Protein AF-0000000069713975 (afdb_homodimer)

Radius of gyration: 23.58 Å; Cα contacts (8 Å, |Δi|>4): 1289; chains: 2; bounding box: 86×67×41 Å

Nearest PDB structures (foldseek):
  5b7q-assembly1_B  TM=9.993E-01  e=6.869E-45  Aeromonas hydrophila subsp. hydrophila ATCC 7966
  3eei-assembly1_B  TM=8.589E-01  e=7.634E-24  Neisseria meningitidis serogroup B
  4qez-assembly2_C-2  TM=8.557E-01  e=4.533E-22  Bacillus anthracis
  3bl6-assembly1_A-2  TM=8.680E-01  e=2.212E-21  unclassified
  6po4-assembly3_E  TM=8.164E-01  e=2.212E-21  Haemophilus influenzae PittII

Sequence (522 aa):
MQNPQQVSASKTLSPILVQGAMDIEVETLIAALGKVTVNTFGSWTFWEGELSGHPVVVSRTEIGLANAAAATTLAIAHYRPKLIINQGTAGGHDPKLYRGDIVIGETSFNMGSYLTKLTPKGQGIHPTQWQNFDMTMYLRENGEVVKHNHFKADPALVEVALSQAHHYTKGNVVKGIIGTGDEWNRELDRINWLHHTFGTAVEEMETSAAALVAEAYKLPFVSIRILSNTDQHDQDCDPQTAVDCQQFVLNIIQQLINTTKMQNPQQVSASKTLSPILVQGAMDIEVETLIAALGKVTVNTFGSWTFWEGELSGHPVVVSRTEIGLANAAAATTLAIAHYRPKLIINQGTAGGHDPKLYRGDIVIGETSFNMGSYLTKLTPKGQGIHPTQWQNFDMTMYLRENGEVVKHNHFKADPALVEVALSQAHHYTKGNVVKGIIGTGDEWNRELDRINWLHHTFGTAVEEMETSAAALVAEAYKLPFVSIRILSNTDQHDQDCDPQTAVDCQQFVLNIIQQLINTTK

Solvent-accessible surface area (backbone atoms only — not comparable to full-atom values): 26105 Å² total; per-residue (Å²): 132,84,75,77,74,73,72,68,71,76,78,74,73,57,17,43,32,39,34,9,39,46,68,70,35,36,49,64,55,57,70,63,42,41,82,72,45,80,48,70,60,60,47,31,42,33,41,37,24,22,52,96,84,39,47,31,32,41,34,40,27,37,43,13,32,29,31,15,9,29,36,47,44,50,44,45,74,74,56,49,46,63,32,40,39,41,37,35,60,22,40,45,37,35,77,88,60,51,59,42,20,31,36,40,27,51,31,26,23,60,65,54,16,30,33,40,64,82,33,60,74,85,69,49,75,63,77,92,66,48,36,77,37,42,63,47,54,39,43,33,57,97,89,35,82,43,87,29,77,57,42,70,33,30,67,67,54,50,50,50,50,57,70,48,38,87,77,50,84,73,44,55,71,41,76,33,31,35,28,11,24,45,54,46,85,35,25,40,39,46,40,45,49,47,20,72,73,71,50,22,36,29,37,33,32,33,59,28,24,34,45,50,53,31,55,43,63,69,39,47,34,37,38,41,32,20,20,22,17,20,76,82,72,75,38,67,78,41,76,64,35,28,49,52,41,40,54,54,47,51,53,36,51,53,52,52,55,62,65,76,100,133,83,75,78,74,74,71,68,71,77,79,74,74,56,17,42,33,39,34,10,39,47,67,68,36,35,49,64,56,58,70,62,42,41,82,71,44,80,49,71,59,60,46,32,42,35,40,37,23,23,52,96,85,39,46,32,32,40,33,40,26,38,42,12,31,31,32,16,10,29,34,46,45,50,44,45,74,75,55,49,46,61,30,41,39,40,37,33,61,23,38,43,36,34,79,89,60,53,61,42,20,30,36,39,27,51,31,24,22,60,65,56,17,29,33,42,62,82,35,60,75,85,70,51,74,62,76,93,66,49,35,75,37,43,64,45,53,40,42,32,57,97,89,36,81,42,86,30,77,57,44,69,32,31,67,69,55,51,51,50,50,57,69,48,38,86,78,49,84,72,44,56,70,42,77,33,31,35,28,12,23,45,54,44,84,34,26,40,39,48,41,44,48,46,20,72,74,71,50,23,35,29,38,33,31,34,58,28,24,35,44,51,53,30,56,42,65,69,39,46,33,36,37,41,34,19,19,23,17,19,76,82,72,75,37,68,76,41,75,64,34,26,48,54,42,38,53,54,50,50,53,38,52,52,52,52,55,60,67,74,100

pLDDT: mean 95.21, std 13.55, range [25.86, 99.0]

InterPro domains:
  IPR000845 Nucleoside phosphorylase domain [PF01048] (15-251)
  IPR035994 Nucleoside phosphorylase superfamily [G3DSA:3.40.50.1580] (13-260)
  IPR035994 Nucleoside phosphorylase superfamily [SSF53167] (16-240)

Foldseek 3Di:
DDDPPPPPPVPQAQAEEEEDADCLLCVLVLVQWDPWDWDDDVHKIKIWGDHPNGTYIYIHQHFFLVSLLVRLLVCCVPRVHQAYEYEFAWEFLDLVFFFLEKEKEQKEAALVAWDDDDDDPPRDDDVLRTHHDQVVLWDDDPRDIDTDRMFGADPVLSVLLVVLQVVRDRGGYYYFYEHAYPDDDLPSVVSNSSCVVPVHGTYGGHQRSSRSNCVNVVHGYIYMYGHQYYNSVPGDGDSVSSVSGSVSVVSSVVSVVVVVD/DDDPPPPPPVPQAQAEEEEDADCLLCVLVLVQFDPWDWDDDVHKIKIWGDHPNGTYIYIHQHFFLVSLLVRLLVCCVPRVHQAYEYEFAWEFLDLVFFFLEKEKEQKEAALVAWDDDDDDPPRDDDVLRTHHDQQVLWDDDPRDIDTDRMFGADPVLSVLLVVLQVVRDRGGYYYFYEHAYPDDDLPSVVSNSSCVVPVHGTYGGHQRSSRSNCVNVVHGYIYMYGHQYYNSVPGDGDSVSSVSGSVSVVSSVVSVVVVVD

Structure (mmCIF, N/CA/C/O backbone):
data_AF-0000000069713975-model_v1
#
loop_
_entity.id
_entity.type
_entity.pdbx_description
1 polymer '5-methylthioadenosine nucleosidase/S-adenosylhomocysteine nucleosidase'
#
loop_
_atom_site.group_PDB
_atom_site.id
_atom_site.type_symbol
_atom_site.label_atom_id
_atom_site.label_alt_id
_atom_site.label_comp_id
_atom_site.label_asym_id
_atom_site.label_entity_id
_atom_site.label_seq_id
_atom_site.pdbx_PDB_ins_code
_atom_site.Cartn_x
_atom_site.Cartn_y
_atom_site.Cartn_z
_atom_site.occupancy
_atom_site.B_iso_or_equiv
_atom_site.auth_seq_id
_atom_site.auth_comp_id
_atom_site.auth_asym_id
_atom_site.auth_atom_id
_atom_site.pdbx_PDB_model_num
ATOM 1 N N . MET A 1 1 ? -57.125 4.258 -0.579 1 26 1 MET A N 1
ATOM 2 C CA . MET A 1 1 ? -55.875 3.988 -1.292 1 26 1 MET A CA 1
ATOM 3 C C . MET A 1 1 ? -54.719 4.723 -0.646 1 26 1 MET A C 1
ATOM 5 O O . MET A 1 1 ? -54.656 5.953 -0.665 1 26 1 MET A O 1
ATOM 9 N N . GLN A 1 2 ? -54.25 4.277 0.492 1 29.83 2 GLN A N 1
ATOM 10 C CA . GLN A 1 2 ? -53.406 5.055 1.397 1 29.83 2 GLN A CA 1
ATOM 11 C C . GLN A 1 2 ? -52.062 5.375 0.756 1 29.83 2 GLN A C 1
ATOM 13 O O . GLN A 1 2 ? -51.531 4.586 -0.038 1 29.83 2 GLN A O 1
ATOM 18 N N . ASN A 1 3 ? -51.656 6.727 0.613 1 34.84 3 ASN A N 1
ATOM 19 C CA . ASN A 1 3 ? -50.469 7.398 0.057 1 34.84 3 ASN A CA 1
ATOM 20 C C . ASN A 1 3 ? -49.188 6.805 0.599 1 34.84 3 ASN A C 1
ATOM 22 O O . ASN A 1 3 ? -48.969 6.742 1.813 1 34.84 3 ASN A O 1
ATOM 26 N N . PRO A 1 4 ? -48.562 5.832 -0.2 1 33.06 4 PRO A N 1
ATOM 27 C CA . PRO A 1 4 ? -47.281 5.312 0.294 1 33.06 4 PRO A CA 1
ATOM 28 C C . PRO A 1 4 ? -46.375 6.406 0.854 1 33.06 4 PRO A C 1
ATOM 30 O O . PRO A 1 4 ? -46.312 7.504 0.295 1 33.06 4 PRO A O 1
ATOM 33 N N . GLN A 1 5 ? -46.406 6.57 2.146 1 32 5 GLN A N 1
ATOM 34 C CA . GLN A 1 5 ? -45.531 7.527 2.838 1 32 5 GLN A CA 1
ATOM 35 C C . GLN A 1 5 ? -44.156 7.551 2.229 1 32 5 GLN A C 1
ATOM 37 O O . GLN A 1 5 ? -43.531 6.5 2.025 1 32 5 GLN A O 1
ATOM 42 N N . GLN A 1 6 ? -43.844 8.547 1.396 1 33.28 6 GLN A N 1
ATOM 43 C CA . GLN A 1 6 ? -42.531 8.93 0.889 1 33.28 6 GLN A CA 1
ATOM 44 C C . GLN A 1 6 ? -41.469 8.727 1.949 1 33.28 6 GLN A C 1
ATOM 46 O O . GLN A 1 6 ? -41.5 9.352 3.014 1 33.28 6 GLN A O 1
ATOM 51 N N . VAL A 1 7 ? -41.031 7.551 2.188 1 30.98 7 VAL A N 1
ATOM 52 C CA . VAL A 1 7 ? -39.781 7.441 2.953 1 30.98 7 VAL A CA 1
ATOM 53 C C . VAL A 1 7 ? -38.844 8.578 2.564 1 30.98 7 VAL A C 1
ATOM 55 O O . VAL A 1 7 ? -38.438 8.688 1.404 1 30.98 7 VAL A O 1
ATOM 58 N N . SER A 1 8 ? -39.125 9.734 3.039 1 29.95 8 SER A N 1
ATOM 59 C CA . SER A 1 8 ? -38.156 10.805 2.844 1 29.95 8 SER A CA 1
ATOM 60 C C . SER A 1 8 ? -36.719 10.273 2.871 1 29.95 8 SER A C 1
ATOM 62 O O . SER A 1 8 ? -36.312 9.656 3.854 1 29.95 8 SER A O 1
ATOM 64 N N . ALA A 1 9 ? -36.25 9.672 1.872 1 37.97 9 ALA A N 1
ATOM 65 C CA . ALA A 1 9 ? -34.812 9.492 1.772 1 37.97 9 ALA A CA 1
ATOM 66 C C . ALA A 1 9 ? -34.062 10.586 2.543 1 37.97 9 ALA A C 1
ATOM 68 O O . ALA A 1 9 ? -34.062 11.75 2.146 1 37.97 9 ALA A O 1
ATOM 69 N N . SER A 1 10 ? -34.125 10.719 3.859 1 37.09 10 SER A N 1
ATOM 70 C CA . SER A 1 10 ? -33.312 11.695 4.582 1 37.09 10 SER A CA 1
ATOM 71 C C . SER A 1 10 ? -31.969 11.945 3.867 1 37.09 10 SER A C 1
ATOM 73 O O . SER A 1 10 ? -31.172 11.023 3.68 1 37.09 10 SER A O 1
ATOM 75 N N . LYS A 1 11 ? -31.781 12.656 2.844 1 47.5 11 LYS A N 1
ATOM 76 C CA . LYS A 1 11 ? -30.688 13.133 2.012 1 47.5 11 LYS A CA 1
ATOM 77 C C . LYS A 1 11 ? -29.438 13.43 2.855 1 47.5 11 LYS A C 1
ATOM 79 O O . LYS A 1 11 ? -29.25 14.562 3.303 1 47.5 11 LYS A O 1
ATOM 84 N N . THR A 1 12 ? -28.906 12.516 3.734 1 64.81 12 THR A N 1
ATOM 85 C CA . THR A 1 12 ? -27.766 12.734 4.621 1 64.81 12 THR A CA 1
ATOM 86 C C . THR A 1 12 ? -26.562 13.266 3.846 1 64.81 12 THR A C 1
ATOM 88 O O . THR A 1 12 ? -26.25 12.758 2.766 1 64.81 12 THR A O 1
ATOM 91 N N . LEU A 1 13 ? -26.141 14.57 4.105 1 85.38 13 LEU A N 1
ATOM 92 C CA . LEU A 1 13 ? -24.984 15.266 3.533 1 85.38 13 LEU A CA 1
ATOM 93 C C . LEU A 1 13 ? -23.75 14.391 3.594 1 85.38 13 LEU A C 1
ATOM 95 O O . LEU A 1 13 ? -23.453 13.781 4.625 1 85.38 13 LEU A O 1
ATOM 99 N N . SER A 1 14 ? -23.109 14.172 2.422 1 95.81 14 SER A N 1
ATOM 100 C CA . SER A 1 14 ? -21.859 13.43 2.385 1 95.81 14 SER A CA 1
ATOM 101 C C . SER A 1 14 ? -20.797 14.078 3.279 1 95.81 14 SER A C 1
ATOM 103 O O . SER A 1 14 ? -20.641 15.297 3.273 1 95.81 14 SER A O 1
ATOM 105 N N . PRO A 1 15 ? -20.141 13.344 4.062 1 98.56 15 PRO A N 1
ATOM 106 C CA . PRO A 1 15 ? -19.203 13.898 5.043 1 98.56 15 PRO A CA 1
ATOM 107 C C . PRO A 1 15 ? -17.875 14.312 4.414 1 98.56 15 PRO A C 1
ATOM 109 O O . PRO A 1 15 ? -17.562 13.906 3.291 1 98.56 15 PRO A O 1
ATOM 112 N N . ILE A 1 16 ? -17.172 15.18 5.121 1 98.81 16 ILE A N 1
ATOM 113 C CA . ILE A 1 16 ? -15.734 15.375 4.914 1 98.81 16 ILE A CA 1
ATOM 114 C C . ILE A 1 16 ? -14.961 14.25 5.609 1 98.81 16 ILE A C 1
ATOM 116 O O . ILE A 1 16 ? -15.203 13.961 6.781 1 98.81 16 ILE A O 1
ATOM 120 N N . LEU A 1 17 ? -14.148 13.578 4.875 1 98.94 17 LEU A N 1
ATOM 121 C CA . LEU A 1 17 ? -13.258 12.586 5.473 1 98.94 17 LEU A CA 1
ATOM 122 C C . LEU A 1 17 ? -11.906 13.211 5.809 1 98.94 17 LEU A C 1
ATOM 124 O O . LEU A 1 17 ? -11.25 13.797 4.941 1 98.94 17 LEU A O 1
ATOM 128 N N . VAL A 1 18 ? -11.5 13.133 7.059 1 99 18 VAL A N 1
ATOM 129 C CA . VAL A 1 18 ? -10.188 13.594 7.48 1 99 18 VAL A CA 1
ATOM 130 C C . VAL A 1 18 ? -9.391 12.43 8.062 1 99 18 VAL A C 1
ATOM 132 O O . VAL A 1 18 ? -9.875 11.727 8.953 1 99 18 VAL A O 1
ATOM 135 N N . GLN A 1 19 ? -8.18 12.25 7.551 1 98.94 19 GLN A N 1
ATOM 136 C CA . GLN A 1 19 ? -7.41 11.062 7.898 1 98.94 19 GLN A CA 1
ATOM 137 C C . GLN A 1 19 ? -6.121 11.438 8.625 1 98.94 19 GLN A C 1
ATOM 139 O O . GLN A 1 19 ? -5.512 12.469 8.336 1 98.94 19 GLN A O 1
ATOM 144 N N . GLY A 1 20 ? -5.656 10.633 9.523 1 98.94 20 GLY A N 1
ATOM 145 C CA . GLY A 1 20 ? -4.348 10.578 10.156 1 98.94 20 GLY A CA 1
ATOM 146 C C . GLY A 1 20 ? -3.881 9.164 10.438 1 98.94 20 GLY A C 1
ATOM 147 O O . GLY A 1 20 ? -4.695 8.281 10.703 1 98.94 20 GLY A O 1
ATOM 148 N N . ALA A 1 21 ? -2.596 8.953 10.5 1 98.88 21 ALA A N 1
ATOM 149 C CA . ALA A 1 21 ? -2.068 7.594 10.578 1 98.88 21 ALA A CA 1
ATOM 150 C C . ALA A 1 21 ? -2.074 7.082 12.016 1 98.88 21 ALA A C 1
ATOM 152 O O . ALA A 1 21 ? -2.438 5.934 12.273 1 98.88 21 ALA A O 1
ATOM 153 N N . MET A 1 22 ? -1.684 7.938 12.938 1 98.5 22 MET A N 1
ATOM 154 C CA . MET A 1 22 ? -1.436 7.527 14.32 1 98.5 22 MET A CA 1
ATOM 155 C C . MET A 1 22 ? -2.426 8.188 15.273 1 98.5 22 MET A C 1
ATOM 157 O O . MET A 1 22 ? -3.076 9.172 14.914 1 98.5 22 MET A O 1
ATOM 161 N N . ASP A 1 23 ? -2.471 7.707 16.516 1 98.56 23 ASP A N 1
ATOM 162 C CA . ASP A 1 23 ? -3.357 8.281 17.516 1 98.56 23 ASP A CA 1
ATOM 163 C C . ASP A 1 23 ? -3.113 9.781 17.672 1 98.56 23 ASP A C 1
ATOM 165 O O . ASP A 1 23 ? -4.059 10.578 17.656 1 98.56 23 ASP A O 1
ATOM 169 N N . ILE A 1 24 ? -1.94 10.156 17.75 1 98.75 24 ILE A N 1
ATOM 170 C CA . ILE A 1 24 ? -1.573 11.547 18 1 98.75 24 ILE A CA 1
ATOM 171 C C . ILE A 1 24 ? -1.969 12.406 16.797 1 98.75 24 ILE A C 1
ATOM 173 O O . ILE A 1 24 ? -2.062 13.633 16.922 1 98.75 24 ILE A O 1
ATOM 177 N N . GLU A 1 25 ? -2.238 11.797 15.648 1 98.88 25 GLU A N 1
ATOM 178 C CA . GLU A 1 25 ? -2.602 12.516 14.438 1 98.88 25 GLU A CA 1
ATOM 179 C C . GLU A 1 25 ? -4.117 12.586 14.266 1 98.88 25 GLU A C 1
ATOM 181 O O . GLU A 1 25 ? -4.613 13.148 13.289 1 98.88 25 GLU A O 1
ATOM 186 N N . VAL A 1 26 ? -4.898 12.016 15.219 1 98.88 26 VAL A N 1
ATOM 187 C CA . VAL A 1 26 ? -6.34 12.078 15.023 1 98.88 26 VAL A CA 1
ATOM 188 C C . VAL A 1 26 ? -7.02 12.539 16.312 1 98.88 26 VAL A C 1
ATOM 190 O O . VAL A 1 26 ? -8.18 12.953 16.297 1 98.88 26 VAL A O 1
ATOM 193 N N . GLU A 1 27 ? -6.352 12.523 17.406 1 98.81 27 GLU A N 1
ATOM 194 C CA . GLU A 1 27 ? -6.969 12.742 18.703 1 98.81 27 GLU A CA 1
ATOM 195 C C . GLU A 1 27 ? -7.602 14.133 18.797 1 98.81 27 GLU A C 1
ATOM 197 O O . GLU A 1 27 ? -8.703 14.289 19.328 1 98.81 27 GLU A O 1
ATOM 202 N N . THR A 1 28 ? -6.898 15.164 18.359 1 98.94 28 THR A N 1
ATOM 203 C CA . THR A 1 28 ? -7.41 16.531 18.391 1 98.94 28 THR A CA 1
ATOM 204 C C . THR A 1 28 ? -8.648 16.656 17.5 1 98.94 28 THR A C 1
ATOM 206 O O . THR A 1 28 ? -9.617 17.328 17.891 1 98.94 28 THR A O 1
ATOM 209 N N . LEU A 1 29 ? -8.625 16.047 16.312 1 98.94 29 LEU A N 1
ATOM 210 C CA . LEU A 1 29 ? -9.766 16.047 15.398 1 98.94 29 LEU A CA 1
ATOM 211 C C . LEU A 1 29 ? -10.969 15.359 16.031 1 98.94 29 LEU A C 1
ATOM 213 O O . LEU A 1 29 ? -12.086 15.875 15.977 1 98.94 29 LEU A O 1
ATOM 217 N N . ILE A 1 30 ? -10.734 14.188 16.656 1 98.94 30 ILE A N 1
ATOM 218 C CA . ILE A 1 30 ? -11.789 13.406 17.281 1 98.94 30 ILE A CA 1
ATOM 219 C C . ILE A 1 30 ? -12.422 14.211 18.406 1 98.94 30 ILE A C 1
ATOM 221 O O . ILE A 1 30 ? -13.648 14.258 18.531 1 98.94 30 ILE A O 1
ATOM 225 N N . ALA A 1 31 ? -11.609 14.883 19.188 1 98.88 31 ALA A N 1
ATOM 226 C CA . ALA A 1 31 ? -12.078 15.656 20.344 1 98.88 31 ALA A CA 1
ATOM 227 C C . ALA A 1 31 ? -12.977 16.812 19.906 1 98.88 31 ALA A C 1
ATOM 229 O O . ALA A 1 31 ? -13.82 17.281 20.672 1 98.88 31 ALA A O 1
ATOM 230 N N . ALA A 1 32 ? -12.844 17.266 18.688 1 98.81 32 ALA A N 1
ATOM 231 C CA . ALA A 1 32 ? -13.594 18.422 18.172 1 98.81 32 ALA A CA 1
ATOM 232 C C . ALA A 1 32 ? -14.969 18 17.656 1 98.81 32 ALA A C 1
ATOM 234 O O . ALA A 1 32 ? -15.828 18.844 17.422 1 98.81 32 ALA A O 1
ATOM 235 N N . LEU A 1 33 ? -15.148 16.703 17.469 1 98.69 33 LEU A N 1
ATOM 236 C CA . LEU A 1 33 ? -16.391 16.203 16.891 1 98.69 33 LEU A CA 1
ATOM 237 C C . LEU A 1 33 ? -17.516 16.203 17.922 1 98.69 33 LEU A C 1
ATOM 239 O O . LEU A 1 33 ? -17.281 15.945 19.109 1 98.69 33 LEU A O 1
ATOM 243 N N . GLY A 1 34 ? -18.719 16.5 17.453 1 98.5 34 GLY A N 1
ATOM 244 C CA . GLY A 1 34 ? -19.938 16.25 18.203 1 98.5 34 GLY A CA 1
ATOM 245 C C . GLY A 1 34 ? -20.672 15 17.75 1 98.5 34 GLY A C 1
ATOM 246 O O . GLY A 1 34 ? -20.438 14.516 16.625 1 98.5 34 GLY A O 1
ATOM 247 N N . LYS A 1 35 ? -21.5 14.367 18.641 1 97.94 35 LYS A N 1
ATOM 248 C CA . LYS A 1 35 ? -22.359 13.242 18.328 1 97.94 35 LYS A CA 1
ATOM 249 C C . LYS A 1 35 ? -21.562 12.102 17.688 1 97.94 35 LYS A C 1
ATOM 251 O O . LYS A 1 35 ? -21.938 11.602 16.625 1 97.94 35 LYS A O 1
ATOM 256 N N . VAL A 1 36 ? -20.609 11.664 18.328 1 98.56 36 VAL A N 1
ATOM 257 C CA . VAL A 1 36 ? -19.609 10.758 17.75 1 98.56 36 VAL A CA 1
ATOM 258 C C . VAL A 1 36 ? -20.125 9.32 17.812 1 98.56 36 VAL A C 1
ATOM 260 O O . VAL A 1 36 ? -20.625 8.883 18.859 1 98.56 36 VAL A O 1
ATOM 263 N N . THR A 1 37 ? -20.031 8.609 16.719 1 98.5 37 THR A N 1
ATOM 264 C CA . THR A 1 37 ? -20.156 7.16 16.625 1 98.5 37 THR A CA 1
ATOM 265 C C . THR A 1 37 ? -18.859 6.535 16.125 1 98.5 37 THR A C 1
ATOM 267 O O . THR A 1 37 ? -18.266 7.02 15.172 1 98.5 37 THR A O 1
ATOM 270 N N . VAL A 1 38 ? -18.469 5.484 16.812 1 98.62 38 VAL A N 1
ATOM 271 C CA . VAL A 1 38 ? -17.203 4.848 16.484 1 98.62 38 VAL A CA 1
ATOM 272 C C . VAL A 1 38 ? -17.453 3.504 15.805 1 98.62 38 VAL A C 1
ATOM 274 O O . VAL A 1 38 ? -18.25 2.697 16.297 1 98.62 38 VAL A O 1
ATOM 277 N N . ASN A 1 39 ? -16.828 3.287 14.664 1 98.25 39 ASN A N 1
ATOM 278 C CA . ASN A 1 39 ? -16.891 2.016 13.945 1 98.25 39 ASN A CA 1
ATOM 279 C C . ASN A 1 39 ? -15.484 1.51 13.602 1 98.25 39 ASN A C 1
ATOM 281 O O . ASN A 1 39 ? -14.609 2.295 13.234 1 98.25 39 ASN A O 1
ATOM 285 N N . THR A 1 40 ? -15.32 0.224 13.797 1 98.56 40 THR A N 1
ATOM 286 C CA . THR A 1 40 ? -14.07 -0.419 13.422 1 98.56 40 THR A CA 1
ATOM 287 C C . THR A 1 40 ? -14.312 -1.53 12.406 1 98.56 40 THR A C 1
ATOM 289 O O . TH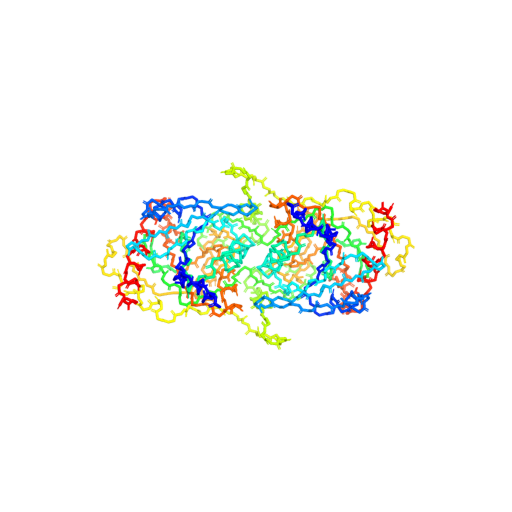R A 1 40 ? -15.219 -2.35 12.578 1 98.56 40 THR A O 1
ATOM 292 N N . PHE A 1 41 ? -13.625 -1.558 11.336 1 98.31 41 PHE A N 1
ATOM 293 C CA . PHE A 1 41 ? -13.586 -2.609 10.32 1 98.31 41 PHE A CA 1
ATOM 294 C C . PHE A 1 41 ? -12.188 -3.205 10.219 1 98.31 41 PHE A C 1
ATOM 296 O O . PHE A 1 41 ? -11.258 -2.551 9.742 1 98.31 41 PHE A O 1
ATOM 303 N N . GLY A 1 42 ? -12.055 -4.441 10.656 1 98 42 GLY A N 1
ATOM 304 C CA . GLY A 1 42 ? -10.719 -4.996 10.742 1 98 42 GLY A CA 1
ATOM 305 C C . GLY A 1 42 ? -9.82 -4.25 11.711 1 98 42 GLY A C 1
ATOM 306 O O . GLY A 1 42 ? -10.133 -4.16 12.906 1 98 42 GLY A O 1
ATOM 307 N N . SER A 1 43 ? -8.844 -3.627 11.18 1 98.62 43 SER A N 1
ATOM 308 C CA . SER A 1 43 ? -7.855 -2.926 11.992 1 98.62 43 SER A CA 1
ATOM 309 C C . SER A 1 43 ? -8.078 -1.417 11.953 1 98.62 43 SER A C 1
ATOM 311 O O . SER A 1 43 ? -7.371 -0.664 12.625 1 98.62 43 SER A O 1
ATOM 313 N N . TRP A 1 44 ? -9.023 -0.929 11.258 1 98.88 44 TRP A N 1
ATOM 314 C CA . TRP A 1 44 ? -9.148 0.495 10.969 1 98.88 44 TRP A CA 1
ATOM 315 C C . TRP A 1 44 ? -10.398 1.074 11.633 1 98.88 44 TRP A C 1
ATOM 317 O O . TRP A 1 44 ? -11.5 0.563 11.438 1 98.88 44 TRP A O 1
ATOM 327 N N . THR A 1 45 ? -10.195 2.109 12.359 1 98.88 45 THR A N 1
ATOM 328 C CA . THR A 1 45 ? -11.266 2.723 13.133 1 98.88 45 THR A CA 1
ATOM 329 C C . THR A 1 45 ? -11.633 4.09 12.562 1 98.88 45 THR A C 1
ATOM 331 O O . THR A 1 45 ? -10.766 4.832 12.109 1 98.88 45 THR A O 1
ATOM 334 N N . PHE A 1 46 ? -12.906 4.371 12.633 1 98.88 46 PHE A N 1
ATOM 335 C CA . PHE A 1 46 ? -13.5 5.602 12.133 1 98.88 46 PHE A CA 1
ATOM 336 C C . PHE A 1 46 ? -14.383 6.25 13.195 1 98.88 46 PHE A C 1
ATOM 338 O O . PHE A 1 46 ? -15.133 5.562 13.883 1 98.88 46 PHE A O 1
ATOM 345 N N . TRP A 1 47 ? -14.266 7.512 13.375 1 98.94 47 TRP A N 1
ATOM 346 C CA . TRP A 1 47 ? -15.133 8.32 14.219 1 98.94 47 TRP A CA 1
ATOM 347 C C . TRP A 1 47 ? -16.031 9.219 13.383 1 98.94 47 TRP A C 1
ATOM 349 O O . TRP A 1 47 ? -15.57 10.188 12.773 1 98.94 47 TRP A O 1
ATOM 359 N N . GLU A 1 48 ? -17.25 8.844 13.305 1 98.69 48 GLU A N 1
ATOM 360 C CA . GLU A 1 48 ? -18.266 9.617 12.586 1 98.69 48 GLU A CA 1
ATOM 361 C C . GLU A 1 48 ? -18.953 10.625 13.5 1 98.69 48 GLU A C 1
ATOM 363 O O . GLU A 1 48 ? -19.469 10.258 14.562 1 98.69 48 GLU A O 1
ATOM 368 N N . GLY A 1 49 ? -18.906 11.891 13.086 1 98.5 49 GLY A N 1
ATOM 369 C CA . GLY A 1 49 ? -19.516 12.945 13.875 1 98.5 49 GLY A CA 1
ATOM 370 C C . GLY A 1 49 ? -19.812 14.195 13.062 1 98.5 49 GLY A C 1
ATOM 371 O O . GLY A 1 49 ? -20.156 14.117 11.883 1 98.5 49 GLY A O 1
ATOM 372 N N . GLU A 1 50 ? -19.875 15.297 13.82 1 98.12 50 GLU A N 1
ATOM 373 C CA . GLU A 1 50 ? -20.156 16.562 13.156 1 98.12 50 GLU A CA 1
ATOM 374 C C . GLU A 1 50 ? -19.281 17.688 13.688 1 98.12 50 GLU A C 1
ATOM 376 O O . GLU A 1 50 ? -18.875 17.672 14.852 1 98.12 50 GLU A O 1
ATOM 381 N N . LEU A 1 51 ? -18.953 18.562 12.844 1 98 51 LEU A N 1
ATOM 382 C CA . LEU A 1 51 ? -18.375 19.859 13.156 1 98 51 LEU A CA 1
ATOM 383 C C . LEU A 1 51 ? -19.281 20.984 12.68 1 98 51 LEU A C 1
ATOM 385 O O . LEU A 1 51 ? -19.562 21.094 11.484 1 98 51 LEU A O 1
ATOM 389 N N . SER A 1 52 ? -19.812 21.797 13.602 1 95.94 52 SER A N 1
ATOM 390 C CA . SER A 1 52 ? -20.719 22.891 13.258 1 95.94 52 SER A CA 1
ATOM 391 C C . SER A 1 52 ? -21.906 22.391 12.453 1 95.94 52 SER A C 1
ATOM 393 O O . SER A 1 52 ? -22.281 22.984 11.438 1 95.94 52 SER A O 1
ATOM 395 N N . GLY A 1 53 ? -22.359 21.219 12.789 1 95.25 53 GLY A N 1
ATOM 396 C CA . GLY A 1 53 ? -23.562 20.656 12.188 1 95.25 53 GLY A CA 1
ATOM 397 C C . GLY A 1 53 ? -23.281 19.938 10.883 1 95.25 53 GLY A C 1
ATOM 398 O O . GLY A 1 53 ? -24.188 19.359 10.281 1 95.25 53 GLY A O 1
ATOM 399 N N . HIS A 1 54 ? -22.125 19.969 10.414 1 97.38 54 HIS A N 1
ATOM 400 C CA . HIS A 1 54 ? -21.75 19.297 9.164 1 97.38 54 HIS A CA 1
ATOM 401 C C . HIS A 1 54 ? -21.109 17.938 9.438 1 97.38 54 HIS A C 1
ATOM 403 O O . HIS A 1 54 ? -20.266 17.812 10.328 1 97.38 54 HIS A O 1
ATOM 409 N N . PRO A 1 55 ? -21.516 16.906 8.711 1 98.25 55 PRO A N 1
ATOM 410 C CA . PRO A 1 55 ? -20.969 15.562 8.945 1 98.25 55 PRO A CA 1
ATOM 411 C C . PRO A 1 55 ? -19.469 15.477 8.609 1 98.25 55 PRO A C 1
ATOM 413 O O . PRO A 1 55 ? -19.047 15.953 7.555 1 98.25 55 PRO A O 1
ATOM 416 N N . VAL A 1 56 ? -18.703 14.938 9.508 1 98.81 56 VAL A N 1
ATOM 417 C CA . VAL A 1 56 ? -17.266 14.695 9.359 1 98.81 56 VAL A CA 1
ATOM 418 C C . VAL A 1 56 ? -16.922 13.297 9.859 1 98.81 56 VAL A C 1
ATOM 420 O O . VAL A 1 56 ? -17.469 12.836 10.859 1 98.81 56 VAL A O 1
ATOM 423 N N . VAL A 1 57 ? -16.062 12.578 9.133 1 98.94 57 VAL A N 1
ATOM 424 C CA . VAL A 1 57 ? -15.531 11.297 9.57 1 98.94 57 VAL A CA 1
ATOM 425 C C . VAL A 1 57 ? -14.016 11.406 9.75 1 98.94 57 VAL A C 1
ATOM 427 O O . VAL A 1 57 ? -13.305 11.836 8.836 1 98.94 57 VAL A O 1
ATOM 430 N N . VAL A 1 58 ? -13.555 11.125 10.938 1 99 58 VAL A N 1
ATOM 431 C CA . VAL A 1 58 ? -12.125 11 11.195 1 99 58 VAL A CA 1
ATOM 432 C C . VAL A 1 58 ? -11.695 9.539 11.039 1 99 58 VAL A C 1
ATOM 434 O O . VAL A 1 58 ? -12.344 8.633 11.57 1 99 58 VAL A O 1
ATOM 437 N N . SER A 1 59 ? -10.68 9.328 10.297 1 98.94 59 SER A N 1
ATOM 438 C CA . SER A 1 59 ? -10.148 7.996 10.023 1 98.94 59 SER A CA 1
ATOM 439 C C . SER A 1 59 ? -8.719 7.855 10.531 1 98.94 59 SER A C 1
ATOM 441 O O . SER A 1 59 ? -7.844 8.641 10.164 1 98.94 59 SER A O 1
ATOM 443 N N . ARG A 1 60 ? -8.453 6.922 11.352 1 98.94 60 ARG A N 1
ATOM 444 C CA . ARG A 1 60 ? -7.086 6.523 11.648 1 98.94 60 ARG A CA 1
ATOM 445 C C . ARG A 1 60 ? -6.605 5.441 10.688 1 98.94 60 ARG A C 1
ATOM 447 O O . ARG A 1 60 ? -7.039 4.289 10.773 1 98.94 60 ARG A O 1
ATOM 454 N N . THR A 1 61 ? -5.703 5.758 9.844 1 98.88 61 THR A N 1
ATOM 455 C CA . THR A 1 61 ? -5.363 4.898 8.711 1 98.88 61 THR A CA 1
ATOM 456 C C . THR A 1 61 ? -4.34 3.846 9.125 1 98.88 61 THR A C 1
ATOM 458 O O . THR A 1 61 ? -4.129 2.863 8.406 1 98.88 61 THR A O 1
ATOM 461 N N . GLU A 1 62 ? -3.678 4.062 10.289 1 98.75 62 GLU A N 1
ATOM 462 C CA . GLU A 1 62 ? -2.467 3.314 10.617 1 98.75 62 GLU A CA 1
ATOM 463 C C . GLU A 1 62 ? -1.341 3.639 9.633 1 98.75 62 GLU A C 1
ATOM 465 O O . GLU A 1 62 ? -1.531 4.414 8.695 1 98.75 62 GLU A O 1
ATOM 470 N N . ILE A 1 63 ? -0.178 3.096 9.859 1 98.88 63 ILE A N 1
ATOM 471 C CA . ILE A 1 63 ? 1.036 3.568 9.203 1 98.88 63 ILE A CA 1
ATOM 472 C C . ILE A 1 63 ? 1.288 2.754 7.938 1 98.88 63 ILE A C 1
ATOM 474 O O . ILE A 1 63 ? 1.177 1.526 7.949 1 98.88 63 ILE A O 1
ATOM 478 N N . GLY A 1 64 ? 1.582 3.432 6.809 1 98.88 64 GLY A N 1
ATOM 479 C CA . GLY A 1 64 ? 2.082 2.748 5.625 1 98.88 64 GLY A CA 1
ATOM 480 C C . GLY A 1 64 ? 1.107 2.779 4.461 1 98.88 64 GLY A C 1
ATOM 481 O O . GLY A 1 64 ? -0.09 3.002 4.656 1 98.88 64 GLY A O 1
ATOM 482 N N . LEU A 1 65 ? 1.621 2.477 3.275 1 98.94 65 LEU A N 1
ATOM 483 C CA . LEU A 1 65 ? 0.87 2.518 2.025 1 98.94 65 LEU A CA 1
ATOM 484 C C . LEU A 1 65 ? -0.318 1.562 2.072 1 98.94 65 LEU A C 1
ATOM 486 O O . LEU A 1 65 ? -1.443 1.947 1.745 1 98.94 65 LEU A O 1
ATOM 490 N N . ALA A 1 66 ? -0.08 0.32 2.492 1 98.94 66 ALA A N 1
ATOM 491 C CA . ALA A 1 66 ? -1.136 -0.689 2.486 1 98.94 66 ALA A CA 1
ATOM 492 C C . ALA A 1 66 ? -2.254 -0.317 3.455 1 98.94 66 ALA A C 1
ATOM 494 O O . ALA A 1 66 ? -3.436 -0.395 3.107 1 98.94 66 ALA A O 1
ATOM 495 N N . ASN A 1 67 ? -1.895 0.142 4.613 1 98.94 67 ASN A N 1
ATOM 496 C CA . ASN A 1 67 ? -2.871 0.562 5.613 1 98.94 67 ASN A CA 1
ATOM 497 C C . ASN A 1 67 ? -3.676 1.768 5.141 1 98.94 67 ASN A C 1
ATOM 499 O O . ASN A 1 67 ? -4.902 1.794 5.273 1 98.94 67 ASN A O 1
ATOM 503 N N . ALA A 1 68 ? -2.986 2.715 4.625 1 99 68 ALA A N 1
ATOM 504 C CA . ALA A 1 68 ? -3.654 3.928 4.156 1 99 68 ALA A CA 1
ATOM 505 C C . ALA A 1 68 ? -4.645 3.609 3.041 1 99 68 ALA A C 1
ATOM 507 O O . ALA A 1 68 ? -5.75 4.152 3.012 1 99 68 ALA A O 1
ATOM 508 N N . ALA A 1 69 ? -4.223 2.727 2.111 1 99 69 ALA A N 1
ATOM 509 C CA . ALA A 1 69 ? -5.109 2.33 1.021 1 99 69 ALA A CA 1
ATOM 510 C C . ALA A 1 69 ? -6.344 1.604 1.552 1 99 69 ALA A C 1
ATOM 512 O O . ALA A 1 69 ? -7.465 1.889 1.133 1 99 69 ALA A O 1
ATOM 513 N N . ALA A 1 70 ? -6.148 0.699 2.5 1 98.94 70 ALA A N 1
ATOM 514 C CA . ALA A 1 70 ? -7.254 -0.06 3.072 1 98.94 70 ALA A CA 1
ATOM 515 C C . ALA A 1 70 ? -8.234 0.86 3.793 1 98.94 70 ALA A C 1
ATOM 517 O O . ALA A 1 70 ? -9.445 0.809 3.545 1 98.94 70 ALA A O 1
ATOM 518 N N . ALA A 1 71 ? -7.715 1.735 4.617 1 98.94 71 ALA A N 1
ATOM 519 C CA . ALA A 1 71 ? -8.555 2.637 5.402 1 98.94 71 ALA A CA 1
ATOM 520 C C . ALA A 1 71 ? -9.344 3.582 4.5 1 98.94 71 ALA A C 1
ATOM 522 O O . ALA A 1 71 ? -10.531 3.812 4.723 1 98.94 71 ALA A O 1
ATOM 523 N N . THR A 1 72 ? -8.656 4.133 3.506 1 99 72 THR A N 1
ATOM 524 C CA . THR A 1 72 ? -9.32 5.059 2.592 1 99 72 THR A CA 1
ATOM 525 C C . THR A 1 72 ? -10.422 4.352 1.811 1 99 72 THR A C 1
ATOM 527 O O . THR A 1 72 ? -11.516 4.895 1.641 1 99 72 THR A O 1
ATOM 530 N N . THR A 1 73 ? -10.141 3.158 1.382 1 98.94 73 THR A N 1
ATOM 531 C CA . THR A 1 73 ? -11.102 2.357 0.639 1 98.94 73 THR A CA 1
ATOM 532 C C . THR A 1 73 ? -12.336 2.07 1.491 1 98.94 73 THR A C 1
ATOM 534 O O . THR A 1 73 ? -13.469 2.225 1.026 1 98.94 73 THR A O 1
ATOM 537 N N . LEU A 1 74 ? -12.141 1.699 2.715 1 98.94 74 LEU A N 1
ATOM 538 C CA . LEU A 1 74 ? -13.242 1.434 3.631 1 98.94 74 LEU A CA 1
ATOM 539 C C . LEU A 1 74 ? -14.07 2.691 3.861 1 98.94 74 LEU A C 1
ATOM 541 O O . LEU A 1 74 ? -15.305 2.633 3.883 1 98.94 74 LEU A O 1
ATOM 545 N N . ALA A 1 75 ? -13.391 3.781 4.039 1 98.88 75 ALA A N 1
ATOM 546 C CA . ALA A 1 75 ? -14.094 5.039 4.281 1 98.88 75 ALA A CA 1
ATOM 547 C C . ALA A 1 75 ? -15.016 5.383 3.119 1 98.88 75 ALA A C 1
ATOM 549 O O . ALA A 1 75 ? -16.172 5.785 3.328 1 98.88 75 ALA A O 1
ATOM 550 N N . ILE A 1 76 ? -14.5 5.234 1.915 1 98.81 76 ILE A N 1
ATOM 551 C CA . ILE A 1 76 ? -15.289 5.555 0.73 1 98.81 76 ILE A CA 1
ATOM 552 C C . ILE A 1 76 ? -16.469 4.586 0.617 1 98.81 76 ILE A C 1
ATOM 554 O O . ILE A 1 76 ? -17.594 5 0.34 1 98.81 76 ILE A O 1
ATOM 558 N N . ALA A 1 77 ? -16.234 3.34 0.896 1 98.19 77 ALA A N 1
ATOM 559 C CA . ALA A 1 77 ? -17.266 2.314 0.756 1 98.19 77 ALA A CA 1
ATOM 560 C C . ALA A 1 77 ? -18.375 2.516 1.778 1 98.19 77 ALA A C 1
ATOM 562 O O . ALA A 1 77 ? -19.547 2.285 1.479 1 98.19 77 ALA A O 1
ATOM 563 N N . HIS A 1 78 ? -18.047 2.984 2.949 1 98.12 78 HIS A N 1
ATOM 564 C CA . HIS A 1 78 ? -19.016 3.002 4.035 1 98.12 78 HIS A CA 1
ATOM 565 C C . HIS A 1 78 ? -19.625 4.387 4.207 1 98.12 78 HIS A C 1
ATOM 567 O O . HIS A 1 78 ? -20.781 4.516 4.594 1 98.12 78 HIS A O 1
ATOM 573 N N . TYR A 1 79 ? -18.812 5.445 3.9 1 98.25 79 TYR A N 1
ATOM 574 C CA . TYR A 1 79 ? -19.281 6.77 4.297 1 98.25 79 TYR A CA 1
ATOM 575 C C . TYR A 1 79 ? -19.5 7.66 3.076 1 98.25 79 TYR A C 1
ATOM 577 O O . TYR A 1 79 ? -20.094 8.734 3.178 1 98.25 79 TYR A O 1
ATOM 585 N N . ARG A 1 80 ? -18.969 7.297 1.912 1 98.12 80 ARG A N 1
ATOM 586 C CA . ARG A 1 80 ? -19.141 8.031 0.661 1 98.12 80 ARG A CA 1
ATOM 587 C C 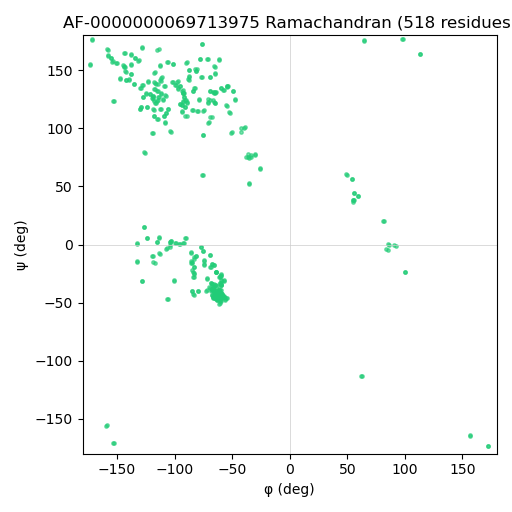. ARG A 1 80 ? -18.828 9.516 0.854 1 98.12 80 ARG A C 1
ATOM 589 O O . ARG A 1 80 ? -19.672 10.367 0.568 1 98.12 80 ARG A O 1
ATOM 596 N N . PRO A 1 81 ? -17.641 9.867 1.259 1 98.81 81 PRO A N 1
ATOM 597 C CA . PRO A 1 81 ? -17.281 11.258 1.545 1 98.81 81 PRO A CA 1
ATOM 598 C C . PRO A 1 81 ? -17.312 12.141 0.3 1 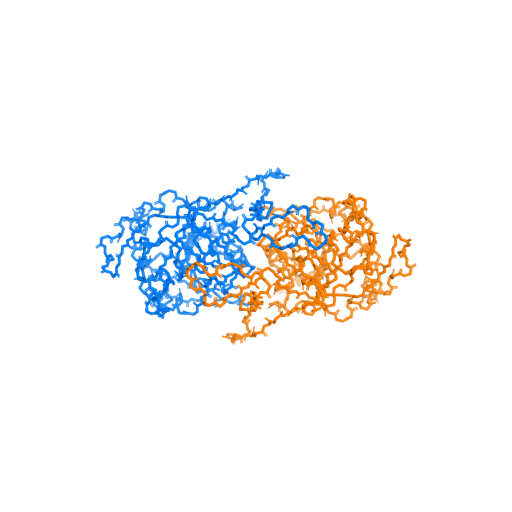98.81 81 PRO A C 1
ATOM 600 O O . PRO A 1 81 ? -17.156 11.648 -0.818 1 98.81 81 PRO A O 1
ATOM 603 N N . LYS A 1 82 ? -17.547 13.398 0.517 1 98.25 82 LYS A N 1
ATOM 604 C CA . LYS A 1 82 ? -17.547 14.336 -0.6 1 98.25 82 LYS A CA 1
ATOM 605 C C . LYS A 1 82 ? -16.125 14.789 -0.936 1 98.25 82 LYS A C 1
ATOM 607 O O . LYS A 1 82 ? -15.859 15.242 -2.053 1 98.25 82 LYS A O 1
ATOM 612 N N . LEU A 1 83 ? -15.234 14.734 0.015 1 98.81 83 LEU A N 1
ATOM 613 C CA . LEU A 1 83 ? -13.828 15.07 -0.157 1 98.81 83 LEU A CA 1
ATOM 614 C C . LEU A 1 83 ? -12.977 14.414 0.93 1 98.81 83 LEU A C 1
ATOM 616 O O . LEU A 1 83 ? -13.508 13.953 1.944 1 98.81 83 LEU A O 1
ATOM 620 N N . ILE A 1 84 ? -11.672 14.352 0.676 1 98.94 84 ILE A N 1
ATOM 621 C CA . ILE A 1 84 ? -10.742 13.719 1.607 1 98.94 84 ILE A CA 1
ATOM 622 C C . ILE A 1 84 ? -9.594 14.672 1.92 1 98.94 84 ILE A C 1
ATOM 624 O O . ILE A 1 84 ? -8.984 15.234 1.009 1 98.94 84 ILE A O 1
ATOM 628 N N . ILE A 1 85 ? -9.352 14.906 3.16 1 99 85 ILE A N 1
ATOM 629 C CA . ILE A 1 85 ? -8.148 15.562 3.654 1 99 85 ILE A CA 1
ATOM 630 C C . ILE A 1 85 ? -7.266 14.555 4.375 1 99 85 ILE A C 1
ATOM 632 O O . ILE A 1 85 ? -7.652 14 5.406 1 99 85 ILE A O 1
ATOM 636 N N . ASN A 1 86 ? -6.172 14.25 3.809 1 99 86 ASN A N 1
ATOM 637 C CA . ASN A 1 86 ? -5.152 13.43 4.453 1 99 86 ASN A CA 1
ATOM 638 C C . ASN A 1 86 ? -4.086 14.289 5.129 1 99 86 ASN A C 1
ATOM 640 O O . ASN A 1 86 ? -3.451 15.125 4.484 1 99 86 ASN A O 1
ATOM 644 N N . GLN A 1 87 ? -3.908 14.125 6.441 1 98.94 87 GLN A N 1
ATOM 645 C CA . GLN A 1 87 ? -3.004 15.023 7.148 1 98.94 87 GLN A CA 1
ATOM 646 C C . GLN A 1 87 ? -2.135 14.258 8.141 1 98.94 87 GLN A C 1
ATOM 648 O O . GLN A 1 87 ? -2.418 13.109 8.469 1 98.94 87 GLN A O 1
ATOM 653 N N . GLY A 1 88 ? -1.074 14.859 8.594 1 98.94 88 GLY A N 1
ATOM 654 C CA . GLY A 1 88 ? -0.209 14.273 9.602 1 98.94 88 GLY A CA 1
ATOM 655 C C . GLY A 1 88 ? 1.202 14.828 9.578 1 98.94 88 GLY A C 1
ATOM 656 O O . GLY A 1 88 ? 1.433 15.93 9.07 1 98.94 88 GLY A O 1
ATOM 657 N N . THR A 1 89 ? 2.125 14.125 10.242 1 98.94 89 THR A N 1
ATOM 658 C CA . THR A 1 89 ? 3.52 14.539 10.367 1 98.94 89 THR A CA 1
ATOM 659 C C . THR A 1 89 ? 4.352 13.992 9.219 1 98.94 89 THR A C 1
ATOM 661 O O . THR A 1 89 ? 3.951 13.031 8.555 1 98.94 89 THR A O 1
ATOM 664 N N . ALA A 1 90 ? 5.457 14.633 8.938 1 98.94 90 ALA A N 1
ATOM 665 C CA . ALA A 1 90 ? 6.367 14.234 7.867 1 98.94 90 ALA A CA 1
ATOM 666 C C . ALA A 1 90 ? 7.805 14.633 8.195 1 98.94 90 ALA A C 1
ATOM 668 O O . ALA A 1 90 ? 8.039 15.508 9.031 1 98.94 90 ALA A O 1
ATOM 669 N N . GLY A 1 91 ? 8.719 13.922 7.59 1 98.88 91 GLY A N 1
ATOM 670 C CA . GLY A 1 91 ? 10.125 14.312 7.645 1 98.88 91 GLY A CA 1
ATOM 671 C C . GLY A 1 91 ? 10.516 15.289 6.555 1 98.88 91 GLY A C 1
ATOM 672 O O . GLY A 1 91 ? 10.07 15.164 5.41 1 98.88 91 GLY A O 1
ATOM 673 N N . GLY A 1 92 ? 11.375 16.156 6.867 1 98.88 92 GLY A N 1
ATOM 674 C CA . GLY A 1 92 ? 11.734 17.219 5.941 1 98.88 92 GLY A CA 1
ATOM 675 C C . GLY A 1 92 ? 12.781 16.797 4.926 1 98.88 92 GLY A C 1
ATOM 676 O O . GLY A 1 92 ? 13.766 16.141 5.277 1 98.88 92 GLY A O 1
ATOM 677 N N . HIS A 1 93 ? 12.555 17.141 3.646 1 98.94 93 HIS A N 1
ATOM 678 C CA . HIS A 1 93 ? 13.523 16.969 2.566 1 98.94 93 HIS A CA 1
ATOM 679 C C . HIS A 1 93 ? 14.109 18.312 2.143 1 98.94 93 HIS A C 1
ATOM 681 O O . HIS A 1 93 ? 15.32 18.422 1.914 1 98.94 93 HIS A O 1
ATOM 687 N N . ASP A 1 94 ? 13.273 19.344 1.941 1 98.88 94 ASP A N 1
ATOM 688 C CA . ASP A 1 94 ? 13.656 20.672 1.461 1 98.88 94 ASP A CA 1
ATOM 689 C C . ASP A 1 94 ? 14.438 21.438 2.525 1 98.88 94 ASP A C 1
ATOM 691 O O . ASP A 1 94 ? 13.914 21.719 3.607 1 98.88 94 ASP A O 1
ATOM 695 N N . PRO A 1 95 ? 15.633 21.859 2.219 1 98.69 95 PRO A N 1
ATOM 696 C CA . PRO A 1 95 ? 16.438 22.562 3.223 1 98.69 95 PRO A CA 1
ATOM 697 C C . PRO A 1 95 ? 15.883 23.938 3.557 1 98.69 95 PRO A C 1
ATOM 699 O O . PRO A 1 95 ? 16.312 24.562 4.531 1 98.69 95 PRO A O 1
ATOM 702 N N . LYS A 1 96 ? 14.961 24.406 2.871 1 98.81 96 LYS A N 1
ATOM 703 C CA . LYS A 1 96 ? 14.359 25.703 3.156 1 98.81 96 LYS A CA 1
ATOM 704 C C . LYS A 1 96 ? 13.297 25.594 4.246 1 98.81 96 LYS A C 1
ATOM 706 O O . LYS A 1 96 ? 12.844 26.609 4.785 1 98.81 96 LYS A O 1
ATOM 711 N N . LEU A 1 97 ? 12.914 24.391 4.574 1 98.88 97 LEU A N 1
ATOM 712 C CA . LEU A 1 97 ? 11.836 24.188 5.527 1 98.88 97 LEU A CA 1
ATOM 713 C C . LEU A 1 97 ? 12.375 23.719 6.875 1 98.88 97 LEU A C 1
ATOM 715 O O . LEU A 1 97 ? 13.453 23.125 6.938 1 98.88 97 LEU A O 1
ATOM 719 N N . TYR A 1 98 ? 11.602 23.953 7.938 1 98.88 98 TYR A N 1
ATOM 720 C CA . TYR A 1 98 ? 11.969 23.656 9.32 1 98.88 98 TYR A CA 1
ATOM 721 C C . TYR A 1 98 ? 10.828 22.969 10.047 1 98.88 98 TYR A C 1
ATOM 723 O O . TYR A 1 98 ? 9.68 23 9.594 1 98.88 98 TYR A O 1
ATOM 731 N N . ARG A 1 99 ? 11.219 22.312 11.156 1 98.81 99 ARG A N 1
ATOM 732 C CA . ARG A 1 99 ? 10.188 21.734 12.016 1 98.81 99 ARG A CA 1
ATOM 733 C C . ARG A 1 99 ? 9.102 22.75 12.312 1 98.81 99 ARG A C 1
ATOM 735 O O . ARG A 1 99 ? 9.391 23.906 12.625 1 98.81 99 ARG A O 1
ATOM 742 N N . GLY A 1 100 ? 7.852 22.344 12.156 1 98.88 100 GLY A N 1
ATOM 743 C CA . GLY A 1 100 ? 6.73 23.234 12.383 1 98.88 100 GLY A CA 1
ATOM 744 C C . GLY A 1 100 ? 6.156 23.812 11.102 1 98.88 100 GLY A C 1
ATOM 745 O O . GLY A 1 100 ? 5.008 24.266 11.07 1 98.88 100 GLY A O 1
ATOM 746 N N . ASP A 1 101 ? 6.938 23.875 10.031 1 98.94 101 ASP A N 1
ATOM 747 C CA . ASP A 1 101 ? 6.391 24.297 8.742 1 98.94 101 ASP A CA 1
ATOM 748 C C . ASP A 1 101 ? 5.355 23.297 8.227 1 98.94 101 ASP A C 1
ATOM 750 O O . ASP A 1 101 ? 5.449 22.094 8.508 1 98.94 101 ASP A O 1
ATOM 754 N N . ILE A 1 102 ? 4.367 23.812 7.531 1 99 102 ILE A N 1
ATOM 755 C CA . ILE A 1 102 ? 3.309 22.984 6.961 1 99 102 ILE A CA 1
ATOM 756 C C . ILE A 1 102 ? 3.414 22.984 5.438 1 99 102 ILE A C 1
ATOM 758 O O . ILE A 1 102 ? 3.611 24.031 4.824 1 99 102 ILE A O 1
ATOM 762 N N . VAL A 1 103 ? 3.395 21.844 4.855 1 99 103 VAL A N 1
ATOM 763 C CA . VAL A 1 103 ? 3.375 21.688 3.404 1 99 103 VAL A CA 1
ATOM 764 C C . VAL A 1 103 ? 1.983 21.25 2.951 1 99 103 VAL A C 1
ATOM 766 O O . VAL A 1 103 ? 1.483 20.203 3.373 1 99 103 VAL A O 1
ATOM 769 N N . ILE A 1 104 ? 1.321 22.109 2.148 1 98.94 104 ILE A N 1
ATOM 770 C CA . ILE A 1 104 ? 0.12 21.719 1.418 1 98.94 104 ILE A CA 1
ATOM 771 C C . ILE A 1 104 ? 0.51 20.938 0.161 1 98.94 104 ILE A C 1
ATOM 773 O O . ILE A 1 104 ? 1.138 21.484 -0.747 1 98.94 104 ILE A O 1
ATOM 777 N N . GLY A 1 105 ? 0.134 19.672 0.139 1 98.88 105 GLY A N 1
ATOM 778 C CA . GLY A 1 105 ? 0.548 18.812 -0.958 1 98.88 105 GLY A CA 1
ATOM 779 C C . GLY A 1 105 ? -0.134 19.141 -2.271 1 98.88 105 GLY A C 1
ATOM 780 O O . GLY A 1 105 ? -1.302 18.812 -2.475 1 98.88 105 GLY A O 1
ATOM 781 N N . GLU A 1 106 ? 0.62 19.766 -3.129 1 98.19 106 GLU A N 1
ATOM 782 C CA . GLU A 1 106 ? 0.111 20 -4.477 1 98.19 106 GLU A CA 1
ATOM 783 C C . GLU A 1 106 ? 0.061 18.719 -5.285 1 98.19 106 GLU A C 1
ATOM 785 O O . GLU A 1 106 ? -0.838 18.531 -6.109 1 98.19 106 GLU A O 1
ATOM 790 N N . THR A 1 107 ? 1.033 17.938 -5.113 1 98.5 107 THR A N 1
ATOM 791 C CA . THR A 1 107 ? 1.139 16.625 -5.734 1 98.5 107 THR A CA 1
ATOM 792 C C . THR A 1 107 ? 1.809 15.625 -4.789 1 98.5 107 THR A C 1
ATOM 794 O O . THR A 1 107 ? 2.484 16.031 -3.84 1 98.5 107 THR A O 1
ATOM 797 N N . SER A 1 108 ? 1.513 14.398 -4.926 1 98.88 108 SER A N 1
ATOM 798 C CA . SER A 1 108 ? 2.146 13.312 -4.184 1 98.88 108 SER A CA 1
ATOM 799 C C . SER A 1 108 ? 2.438 12.125 -5.094 1 98.88 108 SER A C 1
ATOM 801 O O . SER A 1 108 ? 1.798 11.961 -6.133 1 98.88 108 SER A O 1
ATOM 803 N N . PHE A 1 109 ? 3.354 11.352 -4.781 1 98.88 109 PHE A N 1
ATOM 804 C CA . PHE A 1 109 ? 3.676 10.141 -5.527 1 98.88 109 PHE A CA 1
ATOM 805 C C . PHE A 1 109 ? 4.371 9.125 -4.633 1 98.88 109 PHE A C 1
ATOM 807 O O . PHE A 1 109 ? 4.824 9.453 -3.539 1 98.88 109 PHE A O 1
ATOM 814 N N . ASN A 1 110 ? 4.355 7.879 -5.07 1 98.88 110 ASN A N 1
ATOM 815 C CA . ASN A 1 110 ? 5.066 6.805 -4.383 1 98.88 110 ASN A CA 1
ATOM 816 C C . ASN A 1 110 ? 6.57 6.883 -4.633 1 98.88 110 ASN A C 1
ATOM 818 O O . ASN A 1 110 ? 7.074 6.293 -5.59 1 98.88 110 ASN A O 1
ATOM 822 N N . MET A 1 111 ? 7.246 7.535 -3.729 1 98.38 111 MET A N 1
ATOM 823 C CA . MET A 1 111 ? 8.68 7.785 -3.852 1 98.38 111 MET A CA 1
ATOM 824 C C . MET A 1 111 ? 9.477 6.512 -3.582 1 98.38 111 MET A C 1
ATOM 826 O O . MET A 1 111 ? 10.648 6.426 -3.938 1 98.38 111 MET A O 1
ATOM 830 N N . GLY A 1 112 ? 8.844 5.535 -2.971 1 97.62 112 GLY A N 1
ATOM 831 C CA . GLY A 1 112 ? 9.5 4.281 -2.646 1 97.62 112 GLY A CA 1
ATOM 832 C C . GLY A 1 112 ? 9.359 3.234 -3.736 1 97.62 112 GLY A C 1
ATOM 833 O O . GLY A 1 112 ? 9.797 2.094 -3.57 1 97.62 112 GLY A O 1
ATOM 834 N N . SER A 1 113 ? 8.781 3.584 -4.871 1 98.44 113 SER A N 1
ATOM 835 C CA . SER A 1 113 ? 8.609 2.688 -6.008 1 98.44 113 SER A CA 1
ATOM 836 C C . SER A 1 113 ? 9.766 2.816 -6.996 1 98.44 113 SER A C 1
ATOM 838 O O . SER A 1 113 ? 9.984 3.889 -7.562 1 98.44 113 SER A O 1
ATOM 840 N N . TYR A 1 114 ? 10.492 1.642 -7.219 1 96 114 TYR A N 1
ATOM 841 C CA . TYR A 1 114 ? 11.664 1.835 -8.07 1 96 114 TYR A CA 1
ATOM 842 C C . TYR A 1 114 ? 11.852 0.648 -9.008 1 96 114 TYR A C 1
ATOM 844 O O . TYR A 1 114 ? 11.453 -0.473 -8.695 1 96 114 TYR A O 1
ATOM 852 N N . LEU A 1 115 ? 12.359 0.935 -10.117 1 97.5 115 LEU A N 1
ATOM 853 C CA . LEU A 1 115 ? 12.891 0.01 -11.109 1 97.5 115 LEU A CA 1
ATOM 854 C C . LEU A 1 115 ? 14.391 0.198 -11.289 1 97.5 115 LEU A C 1
ATOM 856 O O . LEU A 1 115 ? 14.883 1.33 -11.312 1 97.5 115 LEU A O 1
ATOM 860 N N . THR A 1 116 ? 15.133 -0.897 -11.266 1 98.06 116 THR A N 1
ATOM 861 C CA . THR A 1 116 ? 16.578 -0.806 -11.477 1 98.06 116 THR A CA 1
ATOM 862 C C . THR A 1 116 ? 16.969 -1.472 -12.789 1 98.06 116 THR A C 1
ATOM 864 O O . THR A 1 116 ? 16.297 -2.389 -13.258 1 98.06 116 THR A O 1
ATOM 867 N N . LYS A 1 117 ? 18.062 -1.047 -13.391 1 97.5 117 LYS A N 1
ATOM 868 C CA . LYS A 1 117 ? 18.594 -1.638 -14.617 1 97.5 117 LYS A CA 1
ATOM 869 C C . LYS A 1 117 ? 19.391 -2.906 -14.32 1 97.5 117 LYS A C 1
ATOM 871 O O . LYS A 1 117 ? 20.016 -3.023 -13.266 1 97.5 117 LYS A O 1
ATOM 876 N N . LEU A 1 118 ? 19.359 -3.76 -15.305 1 98.12 118 LEU A N 1
ATOM 877 C CA . LEU A 1 118 ? 20.156 -4.973 -15.18 1 98.12 118 LEU A CA 1
ATOM 878 C C . LEU A 1 118 ? 21.609 -4.637 -14.891 1 98.12 118 LEU A C 1
ATOM 880 O O . LEU A 1 118 ? 22.266 -3.922 -15.664 1 98.12 118 LEU A O 1
ATOM 884 N N . THR A 1 119 ? 22.125 -5.059 -13.812 1 98.38 119 THR A N 1
ATOM 885 C CA . THR A 1 119 ? 23.5 -4.906 -13.367 1 98.38 119 THR A CA 1
ATOM 886 C C . THR A 1 119 ? 24.078 -6.25 -12.93 1 98.38 119 THR A C 1
ATOM 888 O O . THR A 1 119 ? 23.625 -6.84 -11.953 1 98.38 119 THR A O 1
ATOM 891 N N . PRO A 1 120 ? 25.109 -6.75 -13.617 1 97.94 120 PRO A N 1
ATOM 892 C CA . PRO A 1 120 ? 25.672 -8.078 -13.336 1 97.94 120 PRO A CA 1
ATOM 893 C C . PRO A 1 120 ? 26.234 -8.195 -11.922 1 97.94 120 PRO A C 1
ATOM 895 O O . PRO A 1 120 ? 26.578 -7.184 -11.312 1 97.94 120 PRO A O 1
ATOM 898 N N . LYS A 1 121 ? 26.312 -9.477 -11.547 1 97.62 121 LYS A N 1
ATOM 899 C CA . LYS A 1 121 ? 26.875 -9.781 -10.242 1 97.62 121 LYS A CA 1
ATOM 900 C C . LYS A 1 121 ? 28.266 -9.148 -10.086 1 97.62 121 LYS A C 1
ATOM 902 O O . LYS A 1 121 ? 29.078 -9.188 -11.008 1 97.62 121 LYS A O 1
ATOM 907 N N . GLY A 1 122 ? 28.453 -8.578 -8.969 1 98.25 122 GLY A N 1
ATOM 908 C CA . GLY A 1 122 ? 29.766 -8.008 -8.672 1 98.25 122 GLY A CA 1
ATOM 909 C C . GLY A 1 122 ? 29.875 -6.547 -9.062 1 98.25 122 GLY A C 1
ATOM 910 O O . GLY A 1 122 ? 30.891 -5.906 -8.797 1 98.25 122 GLY A O 1
ATOM 911 N N . GLN A 1 123 ? 28.844 -6.008 -9.617 1 98.31 123 GLN A N 1
ATOM 912 C CA . GLN A 1 123 ? 28.938 -4.648 -10.133 1 98.31 123 GLN A CA 1
ATOM 913 C C . GLN A 1 123 ? 28.266 -3.654 -9.188 1 98.31 123 GLN A C 1
ATOM 915 O O . GLN A 1 123 ? 28.156 -2.469 -9.5 1 98.31 123 GLN A O 1
ATOM 920 N N . GLY A 1 124 ? 27.781 -4.07 -8.078 1 98 124 GLY A N 1
ATOM 921 C CA . GLY A 1 124 ? 27.406 -3.156 -7.012 1 98 124 GLY A CA 1
ATOM 922 C C . GLY A 1 124 ? 25.922 -2.836 -6.992 1 98 124 GLY A C 1
ATOM 923 O O . GLY A 1 124 ? 25.141 -3.432 -7.738 1 98 124 GLY A O 1
ATOM 924 N N . ILE A 1 125 ? 25.516 -2.084 -6.031 1 98.31 125 ILE A N 1
ATOM 925 C CA . ILE A 1 125 ? 24.188 -1.544 -5.809 1 98.31 125 ILE A CA 1
ATOM 926 C C . ILE A 1 125 ? 24.219 -0.021 -5.926 1 98.31 125 ILE A C 1
ATOM 928 O O . ILE A 1 125 ? 25 0.642 -5.242 1 98.31 125 ILE A O 1
ATOM 932 N N . HIS A 1 126 ? 23.359 0.58 -6.824 1 98.12 126 HIS A N 1
ATOM 933 C CA . HIS A 1 126 ? 23.484 1.991 -7.172 1 98.12 126 HIS A CA 1
ATOM 934 C C . HIS A 1 126 ? 22.156 2.721 -6.957 1 98.12 126 HIS A C 1
ATOM 936 O O . HIS A 1 126 ? 21.469 3.055 -7.918 1 98.12 126 HIS A O 1
ATOM 942 N N . PRO A 1 127 ? 21.844 3.078 -5.688 1 97.12 127 PRO A N 1
ATOM 943 C CA . PRO A 1 127 ? 20.531 3.656 -5.383 1 97.12 127 PRO A CA 1
ATOM 944 C C . PRO A 1 127 ? 20.266 4.961 -6.133 1 97.12 127 PRO A C 1
ATOM 946 O O . PRO A 1 127 ? 19.109 5.301 -6.41 1 97.12 127 PRO A O 1
ATOM 949 N N . THR A 1 128 ? 21.25 5.73 -6.512 1 97.25 128 THR A N 1
ATOM 950 C CA . THR A 1 128 ? 21.078 6.996 -7.211 1 97.25 128 THR A CA 1
ATOM 951 C C . THR A 1 128 ? 20.75 6.766 -8.68 1 97.25 128 THR A C 1
ATOM 953 O O . THR A 1 128 ? 20.5 7.715 -9.422 1 97.25 128 THR A O 1
ATOM 956 N N . GLN A 1 129 ? 20.719 5.477 -9.109 1 97.62 129 GLN A N 1
ATOM 957 C CA . GLN A 1 129 ? 20.359 5.145 -10.484 1 97.62 129 GLN A CA 1
ATOM 958 C C . GLN A 1 129 ? 18.969 4.516 -10.562 1 97.62 129 GLN A C 1
ATOM 960 O O . GLN A 1 129 ? 18.484 4.215 -11.648 1 97.62 129 GLN A O 1
ATOM 965 N N . TRP A 1 130 ? 18.391 4.316 -9.438 1 97.56 130 TRP A N 1
ATOM 966 C CA . TRP A 1 130 ? 17.078 3.711 -9.406 1 97.56 130 TRP A CA 1
ATOM 967 C C . TRP A 1 130 ? 16.031 4.66 -9.977 1 97.56 130 TRP A C 1
ATOM 969 O O . TRP A 1 130 ? 15.969 5.832 -9.594 1 97.56 130 TRP A O 1
ATOM 979 N N . GLN A 1 131 ? 15.203 4.18 -10.859 1 97.5 131 GLN A N 1
ATOM 980 C CA . GLN A 1 131 ? 14.164 4.984 -11.492 1 97.5 131 GLN A CA 1
ATOM 981 C C . GLN A 1 131 ? 12.82 4.793 -10.789 1 97.5 131 GLN A C 1
ATOM 983 O O . GLN A 1 131 ? 12.469 3.676 -10.398 1 97.5 131 GLN A O 1
ATOM 988 N N . ASN A 1 132 ? 12.141 5.898 -10.688 1 97.31 132 ASN A N 1
ATOM 989 C CA . ASN A 1 132 ? 10.797 5.738 -10.156 1 97.31 132 ASN A CA 1
ATOM 990 C C . ASN A 1 132 ? 9.953 4.816 -11.031 1 97.31 132 ASN A C 1
ATOM 992 O O . ASN A 1 132 ? 9.969 4.93 -12.258 1 97.31 132 ASN A O 1
ATOM 996 N N . PHE A 1 133 ? 9.242 3.912 -10.453 1 97.5 133 PHE A N 1
ATOM 997 C CA . PHE A 1 133 ? 8.438 2.893 -11.117 1 97.5 133 PHE A CA 1
ATOM 998 C C . PHE A 1 133 ? 6.957 3.244 -11.055 1 97.5 133 PHE A C 1
ATOM 1000 O O . PHE A 1 133 ? 6.262 2.846 -10.117 1 97.5 133 PHE A O 1
ATOM 1007 N N . ASP A 1 134 ? 6.41 3.83 -12.109 1 97.25 134 ASP A N 1
ATOM 1008 C CA . ASP A 1 134 ? 5.09 4.449 -12.047 1 97.25 134 ASP A CA 1
ATOM 1009 C C . ASP A 1 134 ? 3.986 3.406 -12.195 1 97.25 134 ASP A C 1
ATOM 1011 O O . ASP A 1 134 ? 2.816 3.688 -11.922 1 97.25 134 ASP A O 1
ATOM 1015 N N . MET A 1 135 ? 4.293 2.137 -12.555 1 97.94 135 MET A N 1
ATOM 1016 C CA . MET A 1 135 ? 3.26 1.133 -12.789 1 97.94 135 MET A CA 1
ATOM 1017 C C . MET A 1 135 ? 2.486 0.833 -11.508 1 97.94 135 MET A C 1
ATOM 1019 O O . MET A 1 135 ? 1.335 0.397 -11.562 1 97.94 135 MET A O 1
ATOM 1023 N N . THR A 1 136 ? 3.129 1.102 -10.367 1 98.56 136 THR A N 1
ATOM 1024 C CA . THR A 1 136 ? 2.459 0.858 -9.094 1 98.56 136 THR A CA 1
ATOM 1025 C C . THR A 1 136 ? 1.41 1.933 -8.82 1 98.56 136 THR A C 1
ATOM 1027 O O . THR A 1 136 ? 0.633 1.822 -7.875 1 98.56 136 THR A O 1
ATOM 1030 N N . MET A 1 137 ? 1.323 2.973 -9.664 1 98.75 137 MET A N 1
ATOM 1031 C CA . MET A 1 137 ? 0.351 4.051 -9.508 1 98.75 137 MET A CA 1
ATOM 1032 C C . MET A 1 137 ? -0.656 4.047 -10.648 1 98.75 137 MET A C 1
ATOM 1034 O O . MET A 1 137 ? -1.471 4.961 -10.773 1 98.75 137 MET A O 1
ATOM 1038 N N . TYR A 1 138 ? -0.567 2.994 -11.523 1 98.75 138 TYR A N 1
ATOM 1039 C CA . TYR A 1 138 ? -1.556 2.863 -12.594 1 98.75 138 TYR A CA 1
ATOM 1040 C C . TYR A 1 138 ? -2.924 2.504 -12.023 1 98.75 138 TYR A C 1
ATOM 1042 O O . TYR A 1 138 ? -3.02 1.771 -11.039 1 98.75 138 TYR A O 1
ATOM 1050 N N . LEU A 1 139 ? -3.922 3.049 -12.656 1 98.75 139 LEU A N 1
ATOM 1051 C CA . LEU A 1 139 ? -5.32 2.771 -12.352 1 98.75 139 LEU A CA 1
ATOM 1052 C C . LEU A 1 139 ? -6.086 2.375 -13.609 1 98.75 139 LEU A C 1
ATOM 1054 O O . LEU A 1 139 ? -5.543 2.43 -14.719 1 98.75 139 LEU A O 1
ATOM 1058 N N . ARG A 1 140 ? -7.297 1.918 -13.367 1 98.12 140 ARG A N 1
ATOM 1059 C CA . ARG A 1 140 ? -8.172 1.663 -14.508 1 98.12 140 ARG A CA 1
ATOM 1060 C C . ARG A 1 140 ? -9.391 2.578 -14.484 1 98.12 140 ARG A C 1
ATOM 1062 O O . ARG A 1 140 ? -9.961 2.832 -13.422 1 98.12 140 ARG A O 1
ATOM 1069 N N . GLU A 1 141 ? -9.695 3.051 -15.648 1 96.44 141 GLU A N 1
ATOM 1070 C CA . GLU A 1 141 ? -10.922 3.805 -15.906 1 96.44 141 GLU A CA 1
ATOM 1071 C C . GLU A 1 141 ? -11.664 3.244 -17.109 1 96.44 141 GLU A C 1
ATOM 1073 O O . GLU A 1 141 ? -11.117 3.178 -18.219 1 96.44 141 GLU A O 1
ATOM 1078 N N . ASN A 1 142 ? -12.898 2.771 -16.859 1 94.31 142 ASN A N 1
ATOM 1079 C CA . ASN A 1 142 ? -13.711 2.168 -17.906 1 94.31 142 ASN A CA 1
ATOM 1080 C C . ASN A 1 142 ? -12.977 1.015 -18.594 1 94.31 142 ASN A C 1
ATOM 1082 O O . ASN A 1 142 ? -12.93 0.941 -19.828 1 94.31 142 ASN A O 1
ATOM 1086 N N . GLY A 1 143 ? -12.281 0.299 -17.781 1 93.19 143 GLY A N 1
ATOM 1087 C CA . GLY A 1 143 ? -11.656 -0.925 -18.25 1 93.19 143 GLY A CA 1
ATOM 1088 C C . GLY A 1 143 ? -10.297 -0.694 -18.875 1 93.19 143 GLY A C 1
ATOM 1089 O O . GLY A 1 143 ? -9.602 -1.647 -19.234 1 93.19 143 GLY A O 1
ATOM 1090 N N . GLU A 1 144 ? -9.852 0.595 -18.922 1 97.06 144 GLU A N 1
ATOM 1091 C CA . GLU A 1 144 ? -8.586 0.925 -19.562 1 97.06 144 GLU A CA 1
ATOM 1092 C C . GLU A 1 144 ? -7.551 1.389 -18.547 1 97.06 144 GLU A C 1
ATOM 1094 O O . GLU A 1 144 ? -7.883 2.127 -17.609 1 97.06 144 GLU A O 1
ATOM 1099 N N . VAL A 1 145 ? -6.367 0.959 -18.781 1 97.94 145 VAL A N 1
ATOM 1100 C CA . VAL A 1 145 ? -5.281 1.368 -17.906 1 97.94 145 VAL A CA 1
ATOM 1101 C C . VAL A 1 145 ? -4.98 2.852 -18.109 1 97.94 145 VAL A C 1
ATOM 1103 O O . VAL A 1 145 ? -4.766 3.299 -19.234 1 97.94 145 VAL A O 1
ATOM 1106 N N . VAL A 1 146 ? -5.016 3.625 -17.078 1 98.38 146 VAL A N 1
ATOM 1107 C CA . VAL A 1 146 ? -4.621 5.031 -17.047 1 98.38 146 VAL A CA 1
ATOM 1108 C C . VAL A 1 146 ? -3.33 5.188 -16.25 1 98.38 146 VAL A C 1
ATOM 1110 O O . VAL A 1 146 ? -3.271 4.824 -15.078 1 98.38 146 VAL A O 1
ATOM 1113 N N . LYS A 1 147 ? -2.371 5.777 -16.906 1 98.31 147 LYS A N 1
ATOM 1114 C CA . LYS A 1 147 ? -1.041 5.891 -16.328 1 98.31 147 LYS A CA 1
ATOM 1115 C C . LYS A 1 147 ? -0.91 7.168 -15.5 1 98.31 147 LYS A C 1
ATOM 1117 O O . LYS A 1 147 ? -1.221 8.258 -15.984 1 98.31 147 LYS A O 1
ATOM 1122 N N . HIS A 1 148 ? -0.574 7.051 -14.242 1 98.31 148 HIS A N 1
ATOM 1123 C CA . HIS A 1 148 ? -0.224 8.148 -13.352 1 98.31 148 HIS A CA 1
ATOM 1124 C C . HIS A 1 148 ? 1.211 8.023 -12.852 1 98.31 148 HIS A C 1
ATOM 1126 O O . HIS A 1 148 ? 1.669 6.918 -12.547 1 98.31 148 HIS A O 1
ATOM 1132 N N . ASN A 1 149 ? 1.893 9.133 -12.789 1 97.81 149 ASN A N 1
ATOM 1133 C CA . ASN A 1 149 ? 3.205 9.133 -12.148 1 97.81 149 ASN A CA 1
ATOM 1134 C C . ASN A 1 149 ? 3.205 9.969 -10.867 1 97.81 149 ASN A C 1
ATOM 1136 O O . ASN A 1 149 ? 4.211 10.016 -10.156 1 97.81 149 ASN A O 1
ATOM 1140 N N . HIS A 1 150 ? 2.152 10.641 -10.641 1 98.44 150 HIS A N 1
ATOM 1141 C CA . HIS A 1 150 ? 1.813 11.391 -9.438 1 98.44 150 HIS A CA 1
ATOM 1142 C C . HIS A 1 150 ? 0.308 11.609 -9.328 1 98.44 150 HIS A C 1
ATOM 1144 O O . HIS A 1 150 ? -0.432 11.344 -10.281 1 98.44 150 HIS A O 1
ATOM 1150 N N . PHE A 1 151 ? -0.115 12.055 -8.172 1 98.88 151 PHE A N 1
ATOM 1151 C CA . PHE A 1 151 ? -1.499 12.453 -7.957 1 98.88 151 PHE A CA 1
ATOM 1152 C C . PHE A 1 151 ? -1.577 13.922 -7.547 1 98.88 151 PHE A C 1
ATOM 1154 O O . PHE A 1 151 ? -0.958 14.328 -6.562 1 98.88 151 PHE A O 1
ATOM 1161 N N . LYS A 1 152 ? -2.363 14.688 -8.25 1 98.75 152 LYS A N 1
ATOM 1162 C CA . LYS A 1 152 ? -2.555 16.094 -7.945 1 98.75 152 LYS A CA 1
ATOM 1163 C C . LYS A 1 152 ? -3.68 16.297 -6.934 1 98.75 152 LYS A C 1
ATOM 1165 O O . LYS A 1 152 ? -4.695 15.602 -6.984 1 98.75 152 LYS A O 1
ATOM 1170 N N . ALA A 1 153 ? -3.471 17.219 -6.055 1 98.88 153 ALA A N 1
ATOM 1171 C CA . ALA A 1 153 ? -4.551 17.625 -5.156 1 98.88 153 ALA A CA 1
ATOM 1172 C C . ALA A 1 153 ? -5.617 18.406 -5.906 1 98.88 153 ALA A C 1
ATOM 1174 O O . ALA A 1 153 ? -5.367 18.922 -7 1 98.88 153 ALA A O 1
ATOM 1175 N N . ASP A 1 154 ? -6.801 18.453 -5.312 1 98.88 154 ASP A N 1
ATOM 1176 C CA . ASP A 1 154 ? -7.836 19.344 -5.82 1 98.88 154 ASP A CA 1
ATOM 1177 C C . ASP A 1 154 ? -7.426 20.797 -5.664 1 98.88 154 ASP A C 1
ATOM 1179 O O . ASP A 1 154 ? -7.16 21.266 -4.555 1 98.88 154 ASP A O 1
ATOM 1183 N N . PRO A 1 155 ? -7.387 21.5 -6.773 1 98.56 155 PRO A N 1
ATOM 1184 C CA . PRO A 1 155 ? -6.879 22.875 -6.688 1 98.56 155 PRO A CA 1
ATOM 1185 C C . PRO A 1 155 ? -7.707 23.766 -5.758 1 98.56 155 PRO A C 1
ATOM 1187 O O . PRO A 1 155 ? -7.168 24.656 -5.109 1 98.56 155 PRO A O 1
ATOM 1190 N N . ALA A 1 156 ? -8.984 23.531 -5.691 1 98.44 156 ALA A N 1
ATOM 1191 C CA . ALA A 1 156 ? -9.836 24.328 -4.805 1 98.44 156 ALA A CA 1
ATOM 1192 C C . ALA A 1 156 ? -9.508 24.047 -3.338 1 98.44 156 ALA A C 1
ATOM 1194 O O . ALA A 1 156 ? -9.5 24.969 -2.516 1 98.44 156 ALA A O 1
ATOM 1195 N N . LEU A 1 157 ? -9.234 22.812 -3.043 1 98.81 157 LEU A N 1
ATOM 1196 C CA . LEU A 1 157 ? -8.867 22.453 -1.676 1 98.81 157 LEU A CA 1
ATOM 1197 C C . LEU A 1 157 ? -7.516 23.047 -1.305 1 98.81 157 LEU A C 1
ATOM 1199 O O . LEU A 1 157 ? -7.316 23.5 -0.17 1 98.81 157 LEU A O 1
ATOM 1203 N N . VAL A 1 158 ? -6.609 23.062 -2.238 1 98.88 158 VAL A N 1
ATOM 1204 C CA . VAL A 1 158 ? -5.301 23.672 -2.018 1 98.88 158 VAL A CA 1
ATOM 1205 C C . VAL A 1 158 ? -5.469 25.156 -1.706 1 98.88 158 VAL A C 1
ATOM 1207 O O . VAL A 1 158 ? -4.855 25.672 -0.772 1 98.88 158 VAL A O 1
ATOM 1210 N N . GLU A 1 159 ? -6.289 25.812 -2.418 1 98.31 159 GLU A N 1
ATOM 1211 C CA . GLU A 1 159 ? -6.531 27.234 -2.223 1 98.31 159 GLU A CA 1
ATOM 1212 C C . GLU A 1 159 ? -7.145 27.5 -0.852 1 98.31 159 GLU A C 1
ATOM 1214 O O . GLU A 1 159 ? -6.75 28.453 -0.167 1 98.31 159 GLU A O 1
ATOM 1219 N N . VAL A 1 160 ? -8.102 26.703 -0.505 1 98.44 160 VAL A N 1
ATOM 1220 C CA . VAL A 1 160 ? -8.727 26.875 0.803 1 98.44 160 VAL A CA 1
ATOM 1221 C C . VAL A 1 160 ? -7.688 26.688 1.902 1 98.44 160 VAL A C 1
ATOM 1223 O O . VAL A 1 160 ? -7.641 27.453 2.861 1 98.44 160 VAL A O 1
ATOM 1226 N N . ALA A 1 161 ? -6.832 25.656 1.777 1 98.75 161 ALA A N 1
ATOM 1227 C CA . ALA A 1 161 ? -5.793 25.391 2.773 1 98.75 161 ALA A CA 1
ATOM 1228 C C . ALA A 1 161 ? -4.836 26.578 2.883 1 98.75 161 ALA A C 1
ATOM 1230 O O . ALA A 1 161 ? -4.527 27.031 3.986 1 98.75 161 ALA A O 1
ATOM 1231 N N . LEU A 1 162 ? -4.484 27.109 1.788 1 98.62 162 LEU A N 1
ATOM 1232 C CA . LEU A 1 162 ? -3.551 28.234 1.763 1 98.62 162 LEU A CA 1
ATOM 1233 C C . LEU A 1 162 ? -4.184 29.484 2.363 1 98.62 162 LEU A C 1
ATOM 1235 O O . LEU A 1 162 ? -3.498 30.297 2.992 1 98.62 162 LEU A O 1
ATOM 1239 N N . SER A 1 163 ? -5.434 29.641 2.186 1 98.06 163 SER A N 1
ATOM 1240 C CA . SER A 1 163 ? -6.133 30.812 2.701 1 98.06 163 SER A CA 1
ATOM 1241 C C . SER A 1 163 ? -6.129 30.828 4.227 1 98.06 163 SER A C 1
ATOM 1243 O O . SER A 1 163 ? -6.383 31.875 4.84 1 98.06 163 SER A O 1
ATOM 1245 N N . GLN A 1 164 ? -5.852 29.688 4.84 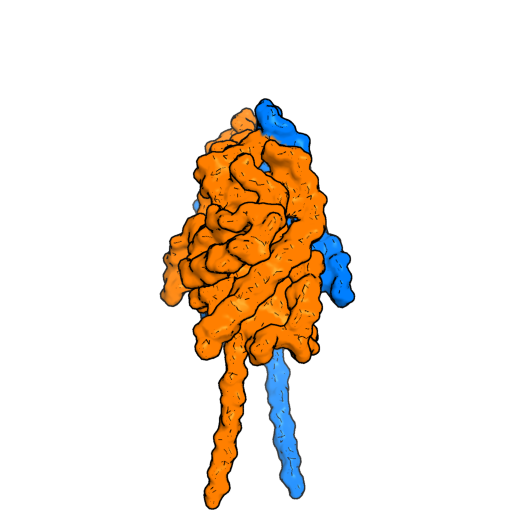1 98.12 164 GLN A N 1
ATOM 1246 C CA . GLN A 1 164 ? -5.832 29.609 6.297 1 98.12 164 GLN A CA 1
ATOM 1247 C C . GLN A 1 164 ? -4.43 29.844 6.844 1 98.12 164 GLN A C 1
ATOM 1249 O O . GLN A 1 164 ? -4.219 29.828 8.062 1 98.12 164 GLN A O 1
ATOM 1254 N N . ALA A 1 165 ? -3.463 30.109 6 1 98.44 165 ALA A N 1
ATOM 1255 C CA . ALA A 1 165 ? -2.059 30.25 6.383 1 98.44 165 ALA A CA 1
ATOM 1256 C C . ALA A 1 165 ? -1.874 31.375 7.398 1 98.44 165 ALA A C 1
ATOM 1258 O O . ALA A 1 165 ? -1.032 31.266 8.297 1 98.44 165 ALA A O 1
ATOM 1259 N N . HIS A 1 166 ? -2.633 32.406 7.309 1 96.94 166 HIS A N 1
ATOM 1260 C CA . HIS A 1 166 ? -2.461 33.562 8.164 1 96.94 166 HIS A CA 1
ATOM 1261 C C . HIS A 1 166 ? -2.83 33.25 9.609 1 96.94 166 HIS A C 1
ATOM 1263 O O . HIS A 1 166 ? -2.414 33.969 10.531 1 96.94 166 HIS A O 1
ATOM 1269 N N . HIS A 1 167 ? -3.588 32.188 9.852 1 96.06 167 HIS A N 1
ATOM 1270 C CA . HIS A 1 167 ? -3.975 31.766 11.195 1 96.06 167 HIS A CA 1
ATOM 1271 C C . HIS A 1 167 ? -2.883 30.938 11.859 1 96.06 167 HIS A C 1
ATOM 1273 O O . HIS A 1 167 ? -2.916 30.703 13.07 1 96.06 167 HIS A O 1
ATOM 1279 N N . TYR A 1 168 ? -1.978 30.391 11.055 1 98.25 168 TYR A N 1
ATOM 1280 C CA . TYR A 1 168 ? -0.93 29.5 11.562 1 98.25 168 TYR A CA 1
ATOM 1281 C C . TYR A 1 168 ? 0.323 30.297 11.922 1 98.25 168 TYR A C 1
ATOM 1283 O O . TYR A 1 168 ? 0.932 30.938 11.055 1 98.25 168 TYR A O 1
ATOM 1291 N N . THR A 1 169 ? 0.77 30.312 13.156 1 97.5 169 THR A N 1
ATOM 1292 C CA . THR A 1 169 ? 1.83 31.203 13.609 1 97.5 169 THR A CA 1
ATOM 1293 C C . THR A 1 169 ? 3.061 30.422 14.039 1 97.5 169 THR A C 1
ATOM 1295 O O . THR A 1 169 ? 4.039 31 14.516 1 97.5 169 THR A O 1
ATOM 1298 N N . LYS A 1 170 ? 3.133 29.109 13.953 1 98.06 170 LYS A N 1
ATOM 1299 C CA . LYS A 1 170 ? 4.195 28.266 14.5 1 98.06 170 LYS A CA 1
ATOM 1300 C C . LYS A 1 170 ? 5.195 27.875 13.422 1 98.06 170 LYS A C 1
ATOM 1302 O O . LYS A 1 170 ? 6.141 27.125 13.68 1 98.06 170 LYS A O 1
ATOM 1307 N N . GLY A 1 171 ? 5.035 28.328 12.211 1 98.5 171 GLY A N 1
ATOM 1308 C CA . GLY A 1 171 ? 5.863 28.062 11.047 1 98.5 171 GLY A CA 1
ATOM 1309 C C . GLY A 1 171 ? 5.277 28.594 9.758 1 98.5 171 GLY A C 1
ATOM 1310 O O . GLY A 1 171 ? 4.266 29.297 9.773 1 98.5 171 GLY A O 1
ATOM 1311 N N . ASN A 1 172 ? 5.898 28.281 8.672 1 98.56 172 ASN A N 1
ATOM 1312 C CA . ASN A 1 172 ? 5.41 28.672 7.355 1 98.56 172 ASN A CA 1
ATOM 1313 C C . ASN A 1 172 ? 4.426 27.641 6.797 1 98.56 172 ASN A C 1
ATOM 1315 O O . ASN A 1 172 ? 4.457 26.469 7.188 1 98.56 172 ASN A O 1
ATOM 1319 N N . VAL A 1 173 ? 3.52 28.109 5.996 1 98.94 173 VAL A N 1
ATOM 1320 C CA . VAL A 1 173 ? 2.646 27.25 5.199 1 98.94 173 VAL A CA 1
ATOM 1321 C C . VAL A 1 173 ? 2.99 27.406 3.721 1 98.94 173 VAL A C 1
ATOM 1323 O O . VAL A 1 173 ? 2.902 28.5 3.162 1 98.94 173 VAL A O 1
ATOM 1326 N N . VAL A 1 174 ? 3.441 26.312 3.121 1 98.81 174 VAL A N 1
ATOM 1327 C CA . VAL A 1 174 ? 3.875 26.391 1.73 1 98.81 174 VAL A CA 1
ATOM 1328 C C . VAL A 1 174 ? 3.238 25.25 0.93 1 98.81 174 VAL A C 1
ATOM 1330 O O . VAL A 1 174 ? 2.748 24.281 1.505 1 98.81 174 VAL A O 1
ATOM 1333 N N . LYS A 1 175 ? 3.156 25.422 -0.405 1 98.69 175 LYS A N 1
ATOM 1334 C CA . LYS A 1 175 ? 2.844 24.312 -1.294 1 98.69 175 LYS A CA 1
ATOM 1335 C C . LYS A 1 175 ? 4.086 23.469 -1.581 1 98.69 175 LYS A C 1
ATOM 1337 O O . LYS A 1 175 ? 5.203 23.984 -1.584 1 98.69 175 LYS A O 1
ATOM 1342 N N . GLY A 1 176 ? 3.906 22.188 -1.815 1 98.88 176 GLY A N 1
ATOM 1343 C CA . GLY A 1 176 ? 5.051 21.359 -2.164 1 98.88 176 GLY A CA 1
ATOM 1344 C C . GLY A 1 176 ? 4.664 19.953 -2.6 1 98.88 176 GLY A C 1
ATOM 1345 O O . GLY A 1 176 ? 3.479 19.625 -2.656 1 98.88 176 GLY A O 1
ATOM 1346 N N . ILE A 1 177 ? 5.672 19.188 -3.002 1 98.94 177 ILE A N 1
ATOM 1347 C CA . ILE A 1 177 ? 5.512 17.812 -3.428 1 98.94 177 ILE A CA 1
ATOM 1348 C C . ILE A 1 177 ? 5.711 16.875 -2.236 1 98.94 177 ILE A C 1
ATOM 1350 O O . ILE A 1 177 ? 6.703 16.984 -1.512 1 98.94 177 ILE A O 1
ATOM 1354 N N . ILE A 1 178 ? 4.773 16.047 -2.039 1 98.94 178 ILE A N 1
ATOM 1355 C CA . ILE A 1 178 ? 4.844 15.055 -0.975 1 98.94 178 ILE A CA 1
ATOM 1356 C C . ILE A 1 178 ? 5.406 13.75 -1.527 1 98.94 178 ILE A C 1
ATOM 1358 O O . ILE A 1 178 ? 4.816 13.133 -2.42 1 98.94 178 ILE A O 1
ATOM 1362 N N . GLY A 1 179 ? 6.598 13.328 -1.068 1 98.94 179 GLY A N 1
ATOM 1363 C CA . GLY A 1 179 ? 7.102 11.984 -1.333 1 98.94 179 GLY A CA 1
ATOM 1364 C C . GLY A 1 179 ? 6.594 10.953 -0.347 1 98.94 179 GLY A C 1
ATOM 1365 O O . GLY A 1 179 ? 6.867 11.039 0.852 1 98.94 179 GLY A O 1
ATOM 1366 N N . THR A 1 180 ? 5.848 10.023 -0.861 1 98.94 180 THR A N 1
ATOM 1367 C CA . THR A 1 180 ? 5.309 8.961 -0.023 1 98.94 180 THR A CA 1
ATOM 1368 C C . THR A 1 180 ? 6.109 7.676 -0.205 1 98.94 180 THR A C 1
ATOM 1370 O O . THR A 1 180 ? 6.477 7.32 -1.327 1 98.94 180 THR A O 1
ATOM 1373 N N . GLY A 1 181 ? 6.355 6.984 0.85 1 98.75 181 GLY A N 1
ATOM 1374 C CA . GLY A 1 181 ? 6.957 5.66 0.8 1 98.75 181 GLY A CA 1
ATOM 1375 C C . GLY A 1 181 ? 7.016 4.98 2.154 1 98.75 181 GLY A C 1
ATOM 1376 O O . GLY A 1 181 ? 6.996 5.648 3.191 1 98.75 181 GLY A O 1
ATOM 1377 N N . ASP A 1 182 ? 7.062 3.693 2.139 1 98.81 182 ASP A N 1
ATOM 1378 C CA . ASP A 1 182 ? 7.297 2.953 3.375 1 98.81 182 ASP A CA 1
ATOM 1379 C C . ASP A 1 182 ? 8.766 3.023 3.783 1 98.81 182 ASP A C 1
ATOM 1381 O O . ASP A 1 182 ? 9.43 1.992 3.912 1 98.81 182 ASP A O 1
ATOM 1385 N N . GLU A 1 183 ? 9.141 4.266 3.977 1 98.19 183 GLU A N 1
ATOM 1386 C CA . GLU A 1 183 ? 10.547 4.539 4.254 1 98.19 183 GLU A CA 1
ATOM 1387 C C . GLU A 1 183 ? 10.703 5.609 5.328 1 98.19 183 GLU A C 1
ATOM 1389 O O . GLU A 1 183 ? 9.898 6.543 5.398 1 98.19 183 GLU A O 1
ATOM 1394 N N . TRP A 1 184 ? 11.648 5.426 6.148 1 98.44 184 TRP A N 1
ATOM 1395 C CA . TRP A 1 184 ? 12.148 6.438 7.078 1 98.44 184 TRP A CA 1
ATOM 1396 C C . TRP A 1 184 ? 13.617 6.746 6.805 1 98.44 184 TRP A C 1
ATOM 1398 O O . TRP A 1 184 ? 14.508 6.094 7.355 1 98.44 184 TRP A O 1
ATOM 1408 N N . ASN A 1 185 ? 13.883 7.785 6.035 1 98.5 185 ASN A N 1
ATOM 1409 C CA . ASN A 1 185 ? 15.227 8.109 5.57 1 98.5 185 ASN A CA 1
ATOM 1410 C C . ASN A 1 185 ? 15.938 9.07 6.516 1 98.5 185 ASN A C 1
ATOM 1412 O O . ASN A 1 185 ? 15.422 10.156 6.797 1 98.5 185 ASN A O 1
ATOM 1416 N N . ARG A 1 186 ? 17.156 8.719 6.879 1 98.5 186 ARG A N 1
ATOM 1417 C CA . ARG A 1 186 ? 17.953 9.594 7.73 1 98.5 186 ARG A CA 1
ATOM 1418 C C . ARG A 1 186 ? 19.375 9.75 7.18 1 98.5 186 ARG A C 1
ATOM 1420 O O . ARG A 1 186 ? 20.234 10.367 7.82 1 98.5 186 ARG A O 1
ATOM 1427 N N . GLU A 1 187 ? 19.672 9.117 6.023 1 98.69 187 GLU A N 1
ATOM 1428 C CA . GLU A 1 187 ? 20.875 9.469 5.281 1 98.69 187 GLU A CA 1
ATOM 1429 C C . GLU A 1 187 ? 20.703 10.797 4.551 1 98.69 187 GLU A C 1
ATOM 1431 O O . GLU A 1 187 ? 19.906 10.898 3.617 1 98.69 187 GLU A O 1
ATOM 1436 N N . LEU A 1 188 ? 21.453 11.789 4.914 1 98.75 188 LEU A N 1
ATOM 1437 C CA . LEU A 1 188 ? 21.25 13.125 4.355 1 98.75 188 LEU A CA 1
ATOM 1438 C C . LEU A 1 188 ? 21.5 13.125 2.854 1 98.75 188 LEU A C 1
ATOM 1440 O O . LEU A 1 188 ? 20.828 13.828 2.107 1 98.75 188 LEU A O 1
ATOM 1444 N N . ASP A 1 189 ? 22.469 12.32 2.404 1 98.81 189 ASP A N 1
ATOM 1445 C CA . ASP A 1 189 ? 22.734 12.258 0.971 1 98.81 189 ASP A CA 1
ATOM 1446 C C . ASP A 1 189 ? 21.547 11.664 0.219 1 98.81 189 ASP A C 1
ATOM 1448 O O . ASP A 1 189 ? 21.219 12.102 -0.888 1 98.81 189 ASP A O 1
ATOM 1452 N N . ARG A 1 190 ? 20.906 10.672 0.797 1 98.56 190 ARG A N 1
ATOM 1453 C CA . ARG A 1 190 ? 19.703 10.102 0.193 1 98.56 190 ARG A CA 1
ATOM 1454 C C . ARG A 1 190 ? 18.562 11.109 0.182 1 98.56 190 ARG A C 1
ATOM 1456 O O . ARG A 1 190 ? 17.891 11.281 -0.836 1 98.56 190 ARG A O 1
ATOM 1463 N N . ILE A 1 191 ? 18.359 11.766 1.311 1 98.81 191 ILE A N 1
ATOM 1464 C CA . ILE A 1 191 ? 17.312 12.781 1.423 1 98.81 191 ILE A CA 1
ATOM 1465 C C . ILE A 1 191 ? 17.531 13.867 0.37 1 98.81 191 ILE A C 1
ATOM 1467 O O . ILE A 1 191 ? 16.594 14.258 -0.333 1 98.81 191 ILE A O 1
ATOM 1471 N N . ASN A 1 192 ? 18.75 14.289 0.251 1 98.81 192 ASN A N 1
ATOM 1472 C CA . ASN A 1 192 ? 19.078 15.328 -0.721 1 98.81 192 ASN A CA 1
ATOM 1473 C C . ASN A 1 192 ? 18.875 14.836 -2.152 1 98.81 192 ASN A C 1
ATOM 1475 O O . ASN A 1 192 ? 18.391 15.578 -3.004 1 98.81 192 ASN A O 1
ATOM 1479 N N . TRP A 1 193 ? 19.328 13.633 -2.398 1 98.69 193 TRP A N 1
ATOM 1480 C CA . TRP A 1 193 ? 19.125 13.07 -3.73 1 98.69 193 TRP A CA 1
ATOM 1481 C C . TRP A 1 193 ? 17.656 13.031 -4.09 1 98.69 193 TRP A C 1
ATOM 1483 O O . TRP A 1 193 ? 17.266 13.414 -5.195 1 98.69 193 TRP A O 1
ATOM 1493 N N . LEU A 1 194 ? 16.781 12.617 -3.189 1 98.44 194 LEU A N 1
ATOM 1494 C CA . LEU A 1 194 ? 15.344 12.562 -3.404 1 98.44 194 LEU A CA 1
ATOM 1495 C C . LEU A 1 194 ? 14.781 13.953 -3.68 1 98.44 194 LEU A C 1
ATOM 1497 O O . LEU A 1 194 ? 14.008 14.141 -4.621 1 98.44 194 LEU A O 1
ATOM 1501 N N . HIS A 1 195 ? 15.188 14.883 -2.885 1 98.88 195 HIS A N 1
ATOM 1502 C CA . HIS A 1 195 ? 14.719 16.25 -3.047 1 98.88 195 HIS A CA 1
ATOM 1503 C C . HIS A 1 195 ? 15.156 16.828 -4.391 1 98.88 195 HIS A C 1
ATOM 1505 O O . HIS A 1 195 ? 14.352 17.438 -5.102 1 98.88 195 HIS A O 1
ATOM 1511 N N . HIS A 1 196 ? 16.391 16.625 -4.734 1 98.62 196 HIS A N 1
ATOM 1512 C CA . HIS A 1 196 ? 16.922 17.188 -5.973 1 98.62 196 HIS A CA 1
ATOM 1513 C C . HIS A 1 196 ? 16.312 16.5 -7.195 1 98.62 196 HIS A C 1
ATOM 1515 O O . HIS A 1 196 ? 16.062 17.141 -8.211 1 98.62 196 HIS A O 1
ATOM 1521 N N . THR A 1 197 ? 16.094 15.25 -7.105 1 98.25 197 THR A N 1
ATOM 1522 C CA . THR A 1 197 ? 15.641 14.453 -8.242 1 98.25 197 THR A CA 1
ATOM 1523 C C . THR A 1 197 ? 14.141 14.633 -8.461 1 98.25 197 THR A C 1
ATOM 1525 O O . THR A 1 197 ? 13.68 14.75 -9.594 1 98.25 197 THR A O 1
ATOM 1528 N N . PHE A 1 198 ? 13.367 14.68 -7.336 1 98 198 PHE A N 1
ATOM 1529 C CA . PHE A 1 198 ? 11.914 14.594 -7.488 1 98 198 PHE A CA 1
ATOM 1530 C C . PHE A 1 198 ? 11.242 15.852 -6.949 1 98 198 PHE A C 1
ATOM 1532 O O . PHE A 1 198 ? 10.023 16 -7.055 1 98 198 PHE A O 1
ATOM 1539 N N . GLY A 1 199 ? 11.961 16.688 -6.293 1 98.62 199 GLY A N 1
ATOM 1540 C CA . GLY A 1 199 ? 11.406 17.922 -5.777 1 98.62 199 GLY A CA 1
ATOM 1541 C C . GLY A 1 199 ? 10.656 17.734 -4.473 1 98.62 199 GLY A C 1
ATOM 1542 O O . GLY A 1 199 ? 9.844 18.594 -4.098 1 98.62 199 GLY A O 1
ATOM 1543 N N . THR A 1 200 ? 10.906 16.672 -3.779 1 98.88 200 THR A N 1
ATOM 1544 C CA . THR A 1 200 ? 10.156 16.406 -2.561 1 98.88 200 THR A CA 1
ATOM 1545 C C . THR A 1 200 ? 10.414 17.484 -1.508 1 98.88 200 THR A C 1
ATOM 1547 O O . THR A 1 200 ? 11.57 17.828 -1.247 1 98.88 200 THR A O 1
ATOM 1550 N N . ALA A 1 201 ? 9.328 17.984 -0.943 1 98.94 201 ALA A N 1
ATOM 1551 C CA . ALA A 1 201 ? 9.43 18.875 0.211 1 98.94 201 ALA A CA 1
ATOM 1552 C C . ALA A 1 201 ? 9.531 18.078 1.51 1 98.94 201 ALA A C 1
ATOM 1554 O O . ALA A 1 201 ? 10.312 18.438 2.4 1 98.94 201 ALA A O 1
ATOM 1555 N N . VAL A 1 202 ? 8.789 17.062 1.562 1 98.94 202 VAL A N 1
ATOM 1556 C CA . VAL A 1 202 ? 8.727 16.203 2.74 1 98.94 202 VAL A CA 1
ATOM 1557 C C . VAL A 1 202 ? 8.555 14.742 2.311 1 98.94 202 VAL A C 1
ATOM 1559 O O . VAL A 1 202 ? 8.25 14.461 1.148 1 98.94 202 VAL A O 1
ATOM 1562 N N . GLU A 1 203 ? 8.797 13.82 3.264 1 98.88 203 GLU A N 1
ATOM 1563 C CA . GLU A 1 203 ? 8.484 12.406 3.094 1 98.88 203 GLU A CA 1
ATOM 1564 C C . GLU A 1 203 ? 7.547 11.914 4.191 1 98.88 203 GLU A C 1
ATOM 1566 O O . GLU A 1 203 ? 7.645 12.352 5.34 1 98.88 203 GLU A O 1
ATOM 1571 N N . GLU A 1 204 ? 6.641 11.117 3.85 1 98.88 204 GLU A N 1
ATOM 1572 C CA . GLU A 1 204 ? 5.738 10.43 4.77 1 98.88 204 GLU A CA 1
ATOM 1573 C C . GLU A 1 204 ? 5.234 9.117 4.172 1 98.88 204 GLU A C 1
ATOM 1575 O O . GLU A 1 204 ? 5.797 8.617 3.197 1 98.88 204 GLU A O 1
ATOM 1580 N N . MET A 1 205 ? 4.242 8.445 4.809 1 98.94 205 MET A N 1
ATOM 1581 C CA . MET A 1 205 ? 4.09 7.031 4.461 1 98.94 205 MET A CA 1
ATOM 1582 C C . MET A 1 205 ? 2.67 6.738 3.984 1 98.94 205 MET A C 1
ATOM 1584 O O . MET A 1 205 ? 2.324 5.586 3.725 1 98.94 205 MET A O 1
ATOM 1588 N N . GLU A 1 206 ? 1.798 7.812 3.826 1 98.94 206 GLU A N 1
ATOM 1589 C CA . GLU A 1 206 ? 0.404 7.438 3.607 1 98.94 206 GLU A CA 1
ATOM 1590 C C . GLU A 1 206 ? -0.17 8.133 2.379 1 98.94 206 GLU A C 1
ATOM 1592 O O . GLU A 1 206 ? -1.074 7.613 1.724 1 98.94 206 GLU A O 1
ATOM 1597 N N . THR A 1 207 ? 0.21 9.297 2.01 1 98.94 207 THR A N 1
ATOM 1598 C CA . THR A 1 207 ? -0.514 10.234 1.164 1 98.94 207 THR A CA 1
ATOM 1599 C C . THR A 1 207 ? -0.768 9.641 -0.217 1 98.94 207 THR A C 1
ATOM 1601 O O . THR A 1 207 ? -1.904 9.625 -0.694 1 98.94 207 THR A O 1
ATOM 1604 N N . SER A 1 208 ? 0.282 9.125 -0.843 1 98.94 208 SER A N 1
ATOM 1605 C CA . SER A 1 208 ? 0.113 8.719 -2.232 1 98.94 208 SER A CA 1
ATOM 1606 C C . SER A 1 208 ? -0.865 7.551 -2.348 1 98.94 208 SER A C 1
ATOM 1608 O O . SER A 1 208 ? -1.591 7.438 -3.336 1 98.94 208 SER A O 1
ATOM 1610 N N . ALA A 1 209 ? -0.865 6.656 -1.346 1 98.94 209 ALA A N 1
ATOM 1611 C CA . ALA A 1 209 ? -1.808 5.539 -1.355 1 98.94 209 ALA A CA 1
ATOM 1612 C C . ALA A 1 209 ? -3.244 6.035 -1.204 1 98.94 209 ALA A C 1
ATOM 1614 O O . ALA A 1 209 ? -4.141 5.578 -1.915 1 98.94 209 ALA A O 1
ATOM 1615 N N . ALA A 1 210 ? -3.473 6.973 -0.254 1 99 210 ALA A N 1
ATOM 1616 C CA . ALA A 1 210 ? -4.797 7.562 -0.087 1 99 210 ALA A CA 1
ATOM 1617 C C . ALA A 1 210 ? -5.227 8.312 -1.345 1 99 210 ALA A C 1
ATOM 1619 O O . ALA A 1 210 ? -6.383 8.219 -1.765 1 99 210 ALA A O 1
ATOM 1620 N N . ALA A 1 211 ? -4.309 9.039 -1.938 1 99 211 ALA A N 1
ATOM 1621 C CA . ALA A 1 211 ? -4.582 9.805 -3.154 1 99 211 ALA A CA 1
ATOM 1622 C C . ALA A 1 211 ? -4.93 8.875 -4.312 1 99 211 ALA A C 1
ATOM 1624 O O . ALA A 1 211 ? -5.793 9.195 -5.137 1 99 211 ALA A O 1
ATOM 1625 N N . LEU A 1 212 ? -4.211 7.746 -4.391 1 98.94 212 LEU A N 1
ATOM 1626 C CA . LEU A 1 212 ? -4.5 6.742 -5.41 1 98.94 212 LEU A CA 1
ATOM 1627 C C . LEU A 1 212 ? -5.953 6.285 -5.324 1 98.94 212 LEU A C 1
ATOM 1629 O O . LEU A 1 212 ? -6.66 6.25 -6.332 1 98.94 212 LEU A O 1
ATOM 1633 N N . VAL A 1 213 ? -6.402 5.988 -4.145 1 98.94 213 VAL A N 1
ATOM 1634 C CA . VAL A 1 213 ? -7.766 5.516 -3.947 1 98.94 213 VAL A CA 1
ATOM 1635 C C . VAL A 1 213 ? -8.75 6.645 -4.254 1 98.94 213 VAL A C 1
ATOM 1637 O O . VAL A 1 213 ? -9.773 6.422 -4.902 1 98.94 213 VAL A O 1
ATOM 1640 N N . ALA A 1 214 ? -8.445 7.84 -3.773 1 98.94 214 ALA A N 1
ATOM 1641 C CA . ALA A 1 214 ? -9.305 8.984 -4.062 1 98.94 214 ALA A CA 1
ATOM 1642 C C . ALA A 1 214 ? -9.445 9.195 -5.566 1 98.94 214 ALA A C 1
ATOM 1644 O O . ALA A 1 214 ? -10.547 9.445 -6.062 1 98.94 214 ALA A O 1
ATOM 1645 N N . GLU A 1 215 ? -8.312 9.102 -6.277 1 98.88 215 GLU A N 1
ATOM 1646 C CA . GLU A 1 215 ? -8.32 9.273 -7.727 1 98.88 215 GLU A CA 1
ATOM 1647 C C . GLU A 1 215 ? -9.188 8.219 -8.398 1 98.88 215 GLU A C 1
ATOM 1649 O O . GLU A 1 215 ? -9.938 8.523 -9.336 1 98.88 215 GLU A O 1
ATOM 1654 N N . ALA A 1 216 ? -9.102 7.02 -7.93 1 98.88 216 ALA A N 1
ATOM 1655 C CA . ALA A 1 216 ? -9.891 5.922 -8.492 1 98.88 216 ALA A CA 1
ATOM 1656 C C . ALA A 1 216 ? -11.383 6.219 -8.406 1 98.88 216 ALA A C 1
ATOM 1658 O O . ALA A 1 216 ? -12.164 5.773 -9.25 1 98.88 216 ALA A O 1
ATOM 1659 N N . TYR A 1 217 ? -11.805 6.953 -7.391 1 98.69 217 TYR A N 1
ATOM 1660 C CA . TYR A 1 217 ? -13.211 7.277 -7.18 1 98.69 217 TYR A CA 1
ATOM 1661 C C . TYR A 1 217 ? -13.508 8.719 -7.582 1 98.69 217 TYR A C 1
ATOM 1663 O O . TYR A 1 217 ? -14.625 9.203 -7.383 1 98.69 217 TYR A O 1
ATOM 1671 N N . LYS A 1 218 ? -12.531 9.422 -8.07 1 98.38 218 LYS A N 1
ATOM 1672 C CA . LYS A 1 218 ? -12.648 10.797 -8.539 1 98.38 218 LYS A CA 1
ATOM 1673 C C . LYS A 1 218 ? -13.133 11.727 -7.43 1 98.38 218 LYS A C 1
ATOM 1675 O O . LYS A 1 218 ? -13.992 12.578 -7.652 1 98.38 218 LYS A O 1
ATOM 1680 N N . LEU A 1 219 ? -12.594 11.523 -6.246 1 98.81 219 LEU A N 1
ATOM 1681 C CA . LEU A 1 219 ? -12.93 12.367 -5.102 1 98.81 219 LEU A CA 1
ATOM 1682 C C . LEU A 1 219 ? -11.906 13.484 -4.934 1 98.81 219 LEU A C 1
ATOM 1684 O O . LEU A 1 219 ? -10.703 13.258 -5.082 1 98.81 219 LEU A O 1
ATOM 1688 N N . PRO A 1 220 ? -12.336 14.734 -4.66 1 98.94 220 PRO A N 1
ATOM 1689 C CA . PRO A 1 220 ? -11.383 15.789 -4.293 1 98.94 220 PRO A CA 1
ATOM 1690 C C . PRO A 1 220 ? -10.492 15.398 -3.117 1 98.94 220 PRO A C 1
ATOM 1692 O O . PRO A 1 220 ? -10.977 14.828 -2.135 1 98.94 220 PRO A O 1
ATOM 1695 N N . PHE A 1 221 ? -9.258 15.695 -3.266 1 98.94 221 PHE A N 1
ATOM 1696 C CA . PHE A 1 221 ? -8.266 15.234 -2.301 1 98.94 221 PHE A CA 1
ATOM 1697 C C . PHE A 1 221 ? -7.211 16.297 -2.057 1 98.94 221 PHE A C 1
ATOM 1699 O O . PHE A 1 221 ? -6.793 17 -2.988 1 98.94 221 PHE A O 1
ATOM 1706 N N . VAL A 1 222 ? -6.777 16.422 -0.81 1 98.94 222 VAL A N 1
ATOM 1707 C CA . VAL A 1 222 ? -5.613 17.234 -0.481 1 98.94 222 VAL A CA 1
ATOM 1708 C C . VAL A 1 222 ? -4.875 16.625 0.707 1 98.94 222 VAL A C 1
ATOM 1710 O O . VAL A 1 222 ? -5.488 16.016 1.58 1 98.94 222 VAL A O 1
ATOM 1713 N N . SER A 1 223 ? -3.6 16.703 0.66 1 98.94 223 SER A N 1
ATOM 1714 C CA . SER A 1 223 ? -2.77 16.297 1.791 1 98.94 223 SER A CA 1
ATOM 1715 C C . SER A 1 223 ? -2.139 17.516 2.473 1 98.94 223 SER A C 1
ATOM 1717 O O . SER A 1 223 ? -1.704 18.453 1.805 1 98.94 223 SER A O 1
ATOM 1719 N N . ILE A 1 224 ? -2.16 17.5 3.779 1 98.94 224 ILE A N 1
ATOM 1720 C CA . ILE A 1 224 ? -1.545 18.516 4.617 1 98.94 224 ILE A CA 1
ATOM 1721 C C . ILE A 1 224 ? -0.55 17.859 5.578 1 98.94 224 ILE A C 1
ATOM 1723 O O . ILE A 1 224 ? -0.931 17.047 6.414 1 98.94 224 ILE A O 1
ATOM 1727 N N . ARG A 1 225 ? 0.697 18.219 5.461 1 98.94 225 ARG A N 1
ATOM 1728 C CA . ARG A 1 225 ? 1.741 17.609 6.277 1 98.94 225 ARG A CA 1
ATOM 1729 C C . ARG A 1 225 ? 2.525 18.672 7.043 1 98.94 225 ARG A C 1
ATOM 1731 O O . ARG A 1 225 ? 2.949 19.672 6.465 1 98.94 225 ARG A O 1
ATOM 1738 N N . ILE A 1 226 ? 2.682 18.469 8.289 1 99 226 ILE A N 1
ATOM 1739 C CA . ILE A 1 226 ? 3.559 19.328 9.086 1 99 226 ILE A CA 1
ATOM 1740 C C . ILE A 1 226 ? 4.906 18.641 9.289 1 99 226 ILE A C 1
ATOM 1742 O O . ILE A 1 226 ? 4.969 17.438 9.492 1 99 226 ILE A O 1
ATOM 1746 N N . LEU A 1 227 ? 6.004 19.406 9.148 1 98.94 227 LEU A N 1
ATOM 1747 C CA . LEU A 1 227 ? 7.32 18.859 9.477 1 98.94 227 LEU A CA 1
ATOM 1748 C C . LEU A 1 227 ? 7.449 18.609 10.977 1 98.94 227 LEU A C 1
ATOM 1750 O O . LEU A 1 227 ? 7.488 19.547 11.766 1 98.94 227 LEU A O 1
ATOM 1754 N N . SER A 1 228 ? 7.469 17.359 11.281 1 98.88 228 SER A N 1
ATOM 1755 C CA . SER A 1 228 ? 7.711 17.016 12.68 1 98.88 228 SER A CA 1
ATOM 1756 C C . SER A 1 228 ? 9.203 17 13 1 98.88 228 SER A C 1
ATOM 1758 O O . SER A 1 228 ? 9.594 17.188 14.148 1 98.88 228 SER A O 1
ATOM 1760 N N . ASN A 1 229 ? 10.031 16.719 12.031 1 98.81 229 ASN A N 1
ATOM 1761 C CA . ASN A 1 229 ? 11.484 16.641 12.117 1 98.81 229 ASN A CA 1
ATOM 1762 C C . ASN A 1 229 ? 12.141 16.938 10.766 1 98.81 229 ASN A C 1
ATOM 1764 O O . ASN A 1 229 ? 11.508 16.797 9.719 1 98.81 229 ASN A O 1
ATOM 1768 N N . THR A 1 230 ? 13.391 17.328 10.852 1 98.75 230 THR A N 1
ATOM 1769 C CA . THR A 1 230 ? 14.211 17.422 9.648 1 98.75 230 THR A CA 1
ATOM 1770 C C . THR A 1 230 ? 15.688 17.25 9.992 1 98.75 230 THR A C 1
ATOM 1772 O O . THR A 1 230 ? 16.234 17.984 10.82 1 98.75 230 THR A O 1
ATOM 1775 N N . ASP A 1 231 ? 16.281 16.312 9.383 1 98.44 231 ASP A N 1
ATOM 1776 C CA . ASP A 1 231 ? 17.703 16.078 9.578 1 98.44 231 ASP A CA 1
ATOM 1777 C C . ASP A 1 231 ? 18.547 17.125 8.852 1 98.44 231 ASP A C 1
ATOM 1779 O O . ASP A 1 231 ? 19.734 17.266 9.117 1 98.44 231 ASP A O 1
ATOM 1783 N N . GLN A 1 232 ? 17.922 17.922 7.93 1 98.19 232 GLN A N 1
ATOM 1784 C CA . GLN A 1 232 ? 18.594 19.047 7.301 1 98.19 232 GLN A CA 1
ATOM 1785 C C . GLN A 1 232 ? 19.109 20.031 8.352 1 98.19 232 GLN A C 1
ATOM 1787 O O . GLN A 1 232 ? 20.125 20.703 8.141 1 98.19 232 GLN A O 1
ATOM 1792 N N . HIS A 1 233 ? 18.406 20.141 9.469 1 98.19 233 HIS A N 1
ATOM 1793 C CA . HIS A 1 233 ? 18.688 21.156 10.477 1 98.19 233 HIS A CA 1
ATOM 1794 C C . HIS A 1 233 ? 18.875 20.531 11.852 1 98.19 233 HIS A C 1
ATOM 1796 O O . HIS A 1 233 ? 18.734 21.203 12.875 1 98.19 233 HIS A O 1
ATOM 1802 N N . ASP A 1 234 ? 19.062 19.266 11.945 1 97.75 234 ASP A N 1
ATOM 1803 C CA . ASP A 1 234 ? 19.25 18.547 13.203 1 97.75 234 ASP A CA 1
ATOM 1804 C C . ASP A 1 234 ? 18.078 18.797 14.148 1 97.75 234 ASP A C 1
ATOM 1806 O O . ASP A 1 234 ? 18.281 19.156 15.312 1 97.75 234 ASP A O 1
ATOM 1810 N N . GLN A 1 235 ? 16.891 18.734 13.633 1 98.31 235 GLN A N 1
ATOM 1811 C CA . GLN A 1 235 ? 15.68 18.891 14.422 1 98.31 235 GLN A CA 1
ATOM 1812 C C . GLN A 1 235 ? 14.953 17.562 14.594 1 98.31 235 GLN A C 1
ATOM 1814 O O . GLN A 1 235 ? 14.375 17.047 13.641 1 98.31 235 GLN A O 1
ATOM 1819 N N . ASP A 1 236 ? 14.898 17.078 15.781 1 97.44 236 ASP A N 1
ATOM 1820 C CA . ASP A 1 236 ? 14.273 15.805 16.109 1 97.44 236 ASP A CA 1
ATOM 1821 C C . ASP A 1 236 ? 12.75 15.922 16.109 1 97.44 236 ASP A C 1
ATOM 1823 O O . ASP A 1 236 ? 12.211 17.031 16.047 1 97.44 236 ASP A O 1
ATOM 1827 N N . CYS A 1 237 ? 12.172 14.812 16.234 1 97.75 237 CYS A N 1
ATOM 1828 C CA . CYS A 1 237 ? 10.719 14.758 16.188 1 97.75 237 CYS A CA 1
ATOM 1829 C C . CYS A 1 237 ? 10.102 15.5 17.375 1 97.75 237 CYS A C 1
ATOM 1831 O O . CYS A 1 237 ? 10.508 15.289 18.516 1 97.75 237 CYS A O 1
ATOM 1833 N N . ASP A 1 238 ? 9.164 16.359 17.078 1 98.44 238 ASP A N 1
ATOM 1834 C CA . ASP A 1 238 ? 8.359 17.047 18.078 1 98.44 238 ASP A CA 1
ATOM 1835 C C . ASP A 1 238 ? 6.891 16.625 17.984 1 98.44 238 ASP A C 1
ATOM 1837 O O . ASP A 1 238 ? 6.184 17.031 17.062 1 98.44 238 ASP A O 1
ATOM 1841 N N . PRO A 1 239 ? 6.363 15.844 18.938 1 98.12 239 PRO A N 1
ATOM 1842 C CA . PRO A 1 239 ? 4.988 15.344 18.891 1 98.12 239 PRO A CA 1
ATOM 1843 C C . PRO A 1 239 ? 3.955 16.469 18.844 1 98.12 239 PRO A C 1
ATOM 1845 O O . PRO A 1 239 ? 2.85 16.281 18.328 1 98.12 239 PRO A O 1
ATOM 1848 N N . GLN A 1 240 ? 4.293 17.625 19.359 1 98.56 240 GLN A N 1
ATOM 1849 C CA . GLN A 1 240 ? 3.363 18.75 19.375 1 98.56 240 GLN A CA 1
ATOM 1850 C C . GLN A 1 240 ? 2.959 19.156 17.969 1 98.56 240 GLN A C 1
ATOM 1852 O O . GLN A 1 240 ? 1.86 19.688 17.766 1 98.56 240 GLN A O 1
ATOM 1857 N N . THR A 1 241 ? 3.814 18.922 17.016 1 98.88 241 THR A N 1
ATOM 1858 C CA . THR A 1 241 ? 3.521 19.281 15.625 1 98.88 241 THR A CA 1
ATOM 1859 C C . THR A 1 241 ? 2.27 18.562 15.133 1 98.88 241 THR A C 1
ATOM 1861 O O . THR A 1 241 ? 1.494 19.109 14.352 1 98.88 241 THR A O 1
ATOM 1864 N N . ALA A 1 242 ? 2.084 17.359 15.594 1 98.88 242 ALA A N 1
ATOM 1865 C CA . ALA A 1 242 ? 0.888 16.625 15.203 1 98.88 242 ALA A CA 1
ATOM 1866 C C . ALA A 1 242 ? -0.378 17.344 15.664 1 98.88 242 ALA A C 1
ATOM 1868 O O . ALA A 1 242 ? -1.358 17.422 14.922 1 98.88 242 ALA A O 1
ATOM 1869 N N . VAL A 1 243 ? -0.382 17.844 16.844 1 98.81 243 VAL A N 1
ATOM 1870 C CA . VAL A 1 243 ? -1.507 18.594 17.375 1 98.81 243 VAL A CA 1
ATOM 1871 C C . VAL A 1 243 ? -1.708 19.875 16.578 1 98.81 243 VAL A C 1
ATOM 1873 O O . VAL A 1 243 ? -2.832 20.203 16.188 1 98.81 243 VAL A O 1
ATOM 1876 N N . ASP A 1 244 ? -0.615 20.562 16.312 1 98.88 244 ASP A N 1
ATOM 1877 C CA . ASP A 1 244 ? -0.662 21.812 15.57 1 98.88 244 ASP A CA 1
ATOM 1878 C C . ASP A 1 244 ? -1.229 21.609 14.164 1 98.88 244 ASP A C 1
ATOM 1880 O O . ASP A 1 244 ? -2.008 22.422 13.672 1 98.88 244 ASP A O 1
ATOM 1884 N N . CYS A 1 245 ? -0.824 20.531 13.531 1 98.94 245 CYS A N 1
ATOM 1885 C CA . CYS A 1 245 ? -1.336 20.203 12.203 1 98.94 245 CYS A CA 1
ATOM 1886 C C . CYS A 1 245 ? -2.848 20.016 12.234 1 98.94 245 CYS A C 1
ATOM 1888 O O . CYS A 1 245 ? -3.561 20.547 11.383 1 98.94 245 CYS A O 1
ATOM 1890 N N . GLN A 1 246 ? -3.316 19.25 13.234 1 98.94 246 GLN A N 1
ATOM 1891 C CA . GLN A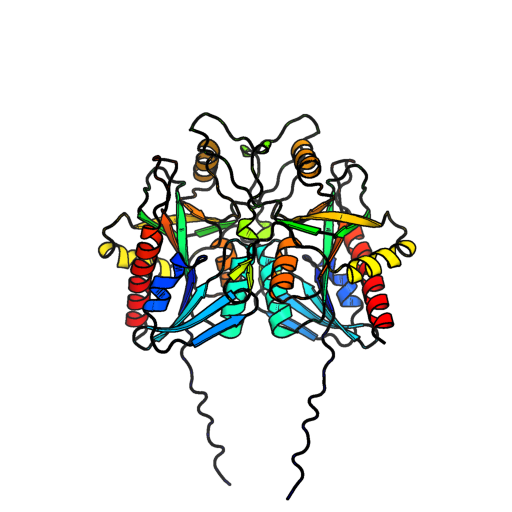 1 246 ? -4.746 18.984 13.367 1 98.94 246 GLN A CA 1
ATOM 1892 C C . GLN A 1 246 ? -5.523 20.281 13.586 1 98.94 246 GLN A C 1
ATOM 1894 O O . GLN A 1 246 ? -6.609 20.469 13.039 1 98.94 246 GLN A O 1
ATOM 1899 N N . GLN A 1 247 ? -5.008 21.203 14.344 1 98.81 247 GLN A N 1
ATOM 1900 C CA . GLN A 1 247 ? -5.656 22.484 14.57 1 98.81 247 GLN A CA 1
ATOM 1901 C C . GLN A 1 247 ? -5.75 23.297 13.281 1 98.81 247 GLN A C 1
ATOM 1903 O O . GLN A 1 247 ? -6.777 23.922 13 1 98.81 247 GLN A O 1
ATOM 1908 N N . PHE A 1 248 ? -4.656 23.297 12.523 1 98.94 248 PHE A N 1
ATOM 1909 C CA . PHE A 1 248 ? -4.656 23.953 11.227 1 98.94 248 PHE A CA 1
ATOM 1910 C C . PHE A 1 248 ? -5.719 23.359 10.312 1 98.94 248 PHE A C 1
ATOM 1912 O O . PHE A 1 248 ? -6.453 24.078 9.641 1 98.94 248 PHE A O 1
ATOM 1919 N N . VAL A 1 249 ? -5.852 22.016 10.312 1 98.94 249 VAL A N 1
ATOM 1920 C CA . VAL A 1 249 ? -6.812 21.297 9.477 1 98.94 249 VAL A CA 1
ATOM 1921 C C . VAL A 1 249 ? -8.234 21.625 9.93 1 98.94 249 VAL A C 1
ATOM 1923 O O . VAL A 1 249 ? -9.141 21.766 9.109 1 98.94 249 VAL A O 1
ATOM 1926 N N . LEU A 1 250 ? -8.469 21.766 11.234 1 98.81 250 LEU A N 1
ATOM 1927 C CA . LEU A 1 250 ? -9.781 22.156 11.734 1 98.81 250 LEU A CA 1
ATOM 1928 C C . LEU A 1 250 ? -10.203 23.5 11.18 1 98.81 250 LEU A C 1
ATOM 1930 O O . LEU A 1 250 ? -11.375 23.703 10.844 1 98.81 250 LEU A O 1
ATOM 1934 N N . ASN A 1 251 ? -9.234 24.438 11.07 1 98.44 251 ASN A N 1
ATOM 1935 C CA . ASN A 1 251 ? -9.531 25.719 10.453 1 98.44 251 ASN A CA 1
ATOM 1936 C C . ASN A 1 251 ? -9.961 25.562 8.992 1 98.44 251 ASN A C 1
ATOM 1938 O O . ASN A 1 251 ? -10.875 26.25 8.539 1 98.44 251 ASN A O 1
ATOM 1942 N N . ILE A 1 252 ? -9.289 24.688 8.289 1 98.75 252 ILE A N 1
ATOM 1943 C CA . ILE A 1 252 ? -9.609 24.438 6.891 1 98.75 252 ILE A CA 1
ATOM 1944 C C . ILE A 1 252 ? -11.023 23.859 6.781 1 98.75 252 ILE A C 1
ATOM 1946 O O . ILE A 1 252 ? -11.812 24.312 5.949 1 98.75 252 ILE A O 1
ATOM 1950 N N . ILE A 1 253 ? -11.312 22.875 7.637 1 98.62 253 ILE A N 1
ATOM 1951 C CA . ILE A 1 253 ? -12.617 22.234 7.617 1 98.62 253 ILE A CA 1
ATOM 1952 C C . ILE A 1 253 ? -13.711 23.266 7.91 1 98.62 253 ILE A C 1
ATOM 1954 O O . ILE A 1 253 ? -14.742 23.297 7.23 1 98.62 253 ILE A O 1
ATOM 1958 N N . GLN A 1 254 ? -13.5 24.141 8.883 1 97.88 254 GLN A N 1
ATOM 1959 C CA . GLN A 1 254 ? -14.461 25.188 9.219 1 97.88 254 GLN A CA 1
ATOM 1960 C C . GLN A 1 254 ? -14.695 26.109 8.031 1 97.88 254 GLN A C 1
ATOM 1962 O O . GLN A 1 254 ? -15.836 26.5 7.758 1 97.88 254 GLN A O 1
ATOM 1967 N N . GLN A 1 255 ? -13.609 26.438 7.383 1 97.75 255 GLN A N 1
ATOM 1968 C CA . GLN A 1 255 ? -13.734 27.297 6.207 1 97.75 255 GLN A CA 1
ATOM 1969 C C . GLN A 1 255 ? -14.539 26.609 5.113 1 97.75 255 GLN A C 1
ATOM 1971 O O . GLN A 1 255 ? -15.359 27.25 4.445 1 97.75 255 GLN A O 1
ATOM 1976 N N . LEU A 1 256 ? -14.312 25.297 4.883 1 97.94 256 LEU A N 1
ATOM 1977 C CA . LEU A 1 256 ? -15.047 24.516 3.887 1 97.94 256 LEU A CA 1
ATOM 1978 C C . LEU A 1 256 ? -16.531 24.469 4.223 1 97.94 256 LEU A C 1
ATOM 1980 O O . LEU A 1 256 ? -17.375 24.578 3.334 1 97.94 256 LEU A O 1
ATOM 1984 N N . ILE A 1 257 ? -16.812 24.344 5.48 1 96.12 257 ILE A N 1
ATOM 1985 C CA . ILE A 1 257 ? -18.188 24.25 5.945 1 96.12 257 ILE A CA 1
ATOM 1986 C C . ILE A 1 257 ? -18.891 25.594 5.727 1 96.12 257 ILE A C 1
ATOM 1988 O O . ILE A 1 257 ? -20.047 25.641 5.285 1 96.12 257 ILE A O 1
ATOM 1992 N N . ASN A 1 258 ? -18.234 26.625 5.957 1 93.62 258 ASN A N 1
ATOM 1993 C CA . ASN A 1 258 ? -18.797 27.969 5.84 1 93.62 258 ASN A CA 1
ATOM 1994 C C . ASN A 1 258 ? -19.031 28.359 4.383 1 93.62 258 ASN A C 1
ATOM 1996 O O . ASN A 1 258 ? -19.922 29.156 4.086 1 93.62 258 ASN A O 1
ATOM 2000 N N . THR A 1 259 ? -18.219 27.812 3.48 1 86.88 259 THR A N 1
ATOM 2001 C CA . THR A 1 259 ? -18.344 28.156 2.068 1 86.88 259 THR A CA 1
ATOM 2002 C C . THR A 1 259 ? -19.422 27.297 1.402 1 86.88 259 THR A C 1
ATOM 2004 O O . THR A 1 259 ? -19.953 27.656 0.35 1 86.88 259 THR A O 1
ATOM 2007 N N . THR A 1 260 ? -19.781 26.109 1.907 1 70.94 260 THR A N 1
ATOM 2008 C CA . THR A 1 260 ? -20.812 25.25 1.351 1 70.94 260 THR A CA 1
ATOM 2009 C C . THR A 1 260 ? -22.188 25.641 1.883 1 70.94 260 THR A C 1
ATOM 2011 O O . THR A 1 260 ? -23.219 25.219 1.352 1 70.94 260 THR A O 1
ATOM 2014 N N . LYS A 1 261 ? -22.266 26.594 2.859 1 55.22 261 LYS A N 1
ATOM 2015 C CA . LYS A 1 261 ? -23.547 27.141 3.299 1 55.22 261 LYS A CA 1
ATOM 2016 C C . LYS A 1 261 ? -24.047 28.219 2.34 1 55.22 261 LYS A C 1
ATOM 2018 O O . LYS A 1 261 ? -23.25 28.953 1.768 1 55.22 261 LYS A O 1
ATOM 2023 N N . MET B 1 1 ? -53.75 -15.266 11.898 1 25.86 1 MET B N 1
ATOM 2024 C CA . MET B 1 1 ? -52.5 -14.633 12.227 1 25.86 1 MET B CA 1
ATOM 2025 C C . MET B 1 1 ? -51.375 -15.18 11.352 1 25.86 1 MET B C 1
ATOM 2027 O O . MET B 1 1 ? -51.062 -16.359 11.398 1 25.86 1 MET B O 1
ATOM 2031 N N . GLN B 1 2 ? -51.219 -14.656 10.148 1 29.25 2 GLN B N 1
ATOM 2032 C CA . GLN B 1 2 ? -50.469 -15.297 9.078 1 29.25 2 GLN B CA 1
ATOM 2033 C C . GLN B 1 2 ? -48.969 -15.367 9.414 1 29.25 2 GLN B C 1
ATOM 2035 O O . GLN B 1 2 ? -48.438 -14.492 10.102 1 29.25 2 GLN B O 1
ATOM 2040 N N . ASN B 1 3 ? -48.312 -16.594 9.406 1 33.94 3 ASN B N 1
ATOM 2041 C CA . ASN B 1 3 ? -46.938 -17.031 9.703 1 33.94 3 ASN B CA 1
ATOM 2042 C C . ASN B 1 3 ? -45.906 -16.203 8.938 1 33.94 3 ASN B C 1
ATOM 2044 O O . ASN B 1 3 ? -45.969 -16.109 7.715 1 33.94 3 ASN B O 1
ATOM 2048 N N . PRO B 1 4 ? -45.344 -15.125 9.625 1 32.31 4 PRO B N 1
ATOM 2049 C CA . PRO B 1 4 ? -44.344 -14.359 8.891 1 32.31 4 PRO B CA 1
ATOM 2050 C C . PRO B 1 4 ? -43.375 -15.25 8.094 1 32.31 4 PRO B C 1
ATOM 2052 O O . PRO B 1 4 ? -42.969 -16.297 8.586 1 32.31 4 PRO B O 1
ATOM 2055 N N . GLN B 1 5 ? -43.625 -15.367 6.832 1 30.86 5 GLN B N 1
ATOM 2056 C CA . GLN B 1 5 ? -42.781 -16.141 5.922 1 30.86 5 GLN B CA 1
ATOM 2057 C C . GLN B 1 5 ? -41.312 -15.961 6.23 1 30.86 5 GLN B C 1
ATOM 2059 O O . GLN B 1 5 ? -40.844 -14.828 6.371 1 30.86 5 GLN B O 1
ATOM 2064 N N . GLN B 1 6 ? -40.688 -16.906 6.93 1 33.31 6 GLN B N 1
ATOM 2065 C CA . GLN B 1 6 ? -39.25 -17.078 7.129 1 33.31 6 GLN B CA 1
ATOM 2066 C C . GLN B 1 6 ? -38.469 -16.688 5.883 1 33.31 6 GLN B C 1
ATOM 2068 O O . GLN B 1 6 ? -38.625 -17.297 4.824 1 33.31 6 GLN B O 1
ATOM 2073 N N . VAL B 1 7 ? -38.344 -15.43 5.617 1 31.34 7 VAL B N 1
ATOM 2074 C CA . VAL B 1 7 ? -37.344 -15.094 4.609 1 31.34 7 VAL B CA 1
ATOM 2075 C C . VAL B 1 7 ? -36.125 -16 4.754 1 31.34 7 VAL B C 1
ATOM 2077 O O . VAL B 1 7 ? -35.469 -16.016 5.801 1 31.34 7 VAL B O 1
ATOM 2080 N N . SER B 1 8 ? -36.281 -17.219 4.312 1 29.81 8 SER B N 1
ATOM 2081 C CA . SER B 1 8 ? -35.094 -18.078 4.262 1 29.81 8 SER B CA 1
ATOM 2082 C C . SER B 1 8 ? -33.844 -17.281 3.941 1 29.81 8 SER B C 1
ATOM 2084 O O . SER B 1 8 ? -33.781 -16.609 2.902 1 29.81 8 SER B O 1
ATOM 2086 N N . ALA B 1 9 ? -33.312 -16.562 4.82 1 38.16 9 ALA B N 1
ATOM 2087 C CA . ALA B 1 9 ? -31.938 -16.109 4.609 1 38.16 9 ALA B CA 1
ATOM 2088 C C . ALA B 1 9 ? -31.172 -17.062 3.703 1 38.16 9 ALA B C 1
ATOM 2090 O O . ALA B 1 9 ? -30.859 -18.188 4.098 1 38.16 9 ALA B O 1
ATOM 2091 N N . SER B 1 10 ? -31.453 -17.266 2.416 1 36.97 10 SER B N 1
ATOM 2092 C CA . SER B 1 10 ? -30.625 -18.094 1.54 1 36.97 10 SER B CA 1
ATOM 2093 C C . SER B 1 10 ? -29.172 -18.062 1.963 1 36.97 10 SER B C 1
ATOM 2095 O O . SER B 1 10 ? -28.547 -17 1.991 1 36.97 10 SER B O 1
ATOM 2097 N N . LYS B 1 11 ? -28.656 -18.672 2.914 1 47.56 11 LYS B N 1
ATOM 2098 C CA . LYS B 1 11 ? -27.344 -18.906 3.502 1 47.56 11 LYS B CA 1
ATOM 2099 C C . LYS B 1 11 ? -26.266 -19 2.422 1 47.56 11 LYS B C 1
ATOM 2101 O O . LYS B 1 11 ? -25.953 -20.109 1.955 1 47.56 11 LYS B O 1
ATOM 2106 N N . THR B 1 12 ? -26.078 -18.047 1.452 1 64.69 12 THR B N 1
ATOM 2107 C CA . THR B 1 12 ? -25.125 -18.078 0.351 1 64.69 12 THR B CA 1
ATOM 2108 C C . THR B 1 12 ? -23.719 -18.344 0.87 1 64.69 12 THR B C 1
ATOM 2110 O O . THR B 1 12 ? -23.297 -17.766 1.875 1 64.69 12 THR B O 1
ATOM 2113 N N . LEU B 1 13 ? -23.094 -19.547 0.505 1 85.25 13 LEU B N 1
ATOM 2114 C CA . LEU B 1 13 ? -21.734 -19.984 0.827 1 85.25 13 LEU B CA 1
ATOM 2115 C C . LEU B 1 13 ? -20.734 -18.891 0.542 1 85.25 13 LEU B C 1
ATOM 2117 O O . LEU B 1 13 ? -20.781 -18.25 -0.513 1 85.25 13 LEU B O 1
ATOM 2121 N N . SER B 1 14 ? -19.922 -18.531 1.565 1 95.81 14 SER B N 1
ATOM 2122 C CA . SER B 1 14 ? -18.859 -17.547 1.367 1 95.81 14 SER B CA 1
ATOM 2123 C C . SER B 1 14 ? -17.906 -18 0.272 1 95.81 14 SER B C 1
ATOM 2125 O O . SER B 1 14 ? -17.5 -19.172 0.226 1 95.81 14 SER B O 1
ATOM 2127 N N . PRO B 1 15 ? -17.578 -17.172 -0.615 1 98.5 15 PRO B N 1
ATOM 2128 C CA . PRO B 1 15 ? -16.75 -17.562 -1.768 1 98.5 15 PRO B CA 1
ATOM 2129 C C . PRO B 1 15 ? -15.273 -17.688 -1.42 1 98.5 15 PRO B C 1
ATOM 2131 O O . PRO B 1 15 ? -14.836 -17.203 -0.373 1 98.5 15 PRO B O 1
ATOM 2134 N N . ILE B 1 16 ? -14.555 -18.422 -2.27 1 98.81 16 ILE B N 1
ATOM 2135 C CA . ILE B 1 16 ? -13.102 -18.328 -2.354 1 98.81 16 ILE B CA 1
ATOM 2136 C C . ILE B 1 16 ? -12.711 -17.094 -3.162 1 98.81 16 ILE B C 1
ATOM 2138 O O . ILE B 1 16 ? -13.227 -16.875 -4.262 1 98.81 16 ILE B O 1
ATOM 2142 N N . LEU B 1 17 ? -11.922 -16.25 -2.588 1 98.94 17 LEU B N 1
ATOM 2143 C CA . LEU B 1 17 ? -11.375 -15.125 -3.33 1 98.94 17 LEU B CA 1
ATOM 2144 C C . LEU B 1 17 ? -10.023 -15.477 -3.936 1 98.94 17 LEU B C 1
ATOM 2146 O O . LEU B 1 17 ? -9.117 -15.906 -3.225 1 98.94 17 LEU B O 1
ATOM 2150 N N . VAL B 1 18 ? -9.891 -15.352 -5.234 1 99 18 VAL B N 1
ATOM 2151 C CA . VAL B 1 18 ? -8.617 -15.555 -5.918 1 99 18 VAL B CA 1
ATOM 2152 C C . VAL B 1 18 ? -8.195 -14.273 -6.621 1 99 18 VAL B C 1
ATOM 2154 O O . VAL B 1 18 ? -8.969 -13.688 -7.391 1 99 18 VAL B O 1
ATOM 2157 N N . GLN B 1 19 ? -6.977 -13.844 -6.352 1 98.94 19 GLN B N 1
ATOM 2158 C CA . GLN B 1 19 ? -6.531 -12.539 -6.82 1 98.94 19 GLN B CA 1
ATOM 2159 C C . GLN B 1 19 ? -5.363 -12.672 -7.793 1 98.94 19 GLN B C 1
ATOM 2161 O O . GLN B 1 19 ? -4.52 -13.555 -7.641 1 98.94 19 GLN B O 1
ATOM 2166 N N . GLY B 1 20 ? -5.242 -11.797 -8.742 1 98.94 20 GLY B N 1
ATOM 2167 C CA . GLY B 1 20 ? -4.117 -11.5 -9.617 1 98.94 20 GLY B CA 1
ATOM 2168 C C . GLY B 1 20 ? -4.004 -10.031 -9.953 1 98.94 20 GLY B C 1
ATOM 2169 O O . GLY B 1 20 ? -5.012 -9.32 -10.031 1 98.94 20 GLY B O 1
ATOM 2170 N N . ALA B 1 21 ? -2.82 -9.578 -10.266 1 98.88 21 ALA B N 1
ATOM 2171 C CA . ALA B 1 21 ? -2.596 -8.141 -10.422 1 98.88 21 ALA B CA 1
ATOM 2172 C C . ALA B 1 21 ? -2.992 -7.668 -11.82 1 98.88 21 ALA B C 1
ATOM 2174 O O . ALA B 1 21 ? -3.629 -6.625 -11.969 1 98.88 21 ALA B O 1
ATOM 2175 N N . MET B 1 22 ? -2.617 -8.43 -12.82 1 98.5 22 MET B N 1
ATOM 2176 C CA . MET B 1 22 ? -2.734 -8.008 -14.211 1 98.5 22 MET B CA 1
ATOM 2177 C C . MET B 1 22 ? -3.744 -8.867 -14.961 1 98.5 22 MET B C 1
ATOM 2179 O O . MET B 1 22 ? -4.105 -9.953 -14.5 1 98.5 22 MET B O 1
ATOM 2183 N N . ASP B 1 23 ? -4.129 -8.438 -16.156 1 98.56 23 ASP B N 1
ATOM 2184 C CA . ASP B 1 23 ? -5.066 -9.195 -16.984 1 98.56 23 ASP B CA 1
ATOM 2185 C C . ASP B 1 23 ? -4.566 -10.625 -17.203 1 98.56 23 ASP B C 1
ATOM 2187 O O . ASP B 1 23 ? -5.312 -11.586 -17.016 1 98.56 23 ASP B O 1
ATOM 2191 N N . ILE B 1 24 ? -3.377 -10.766 -17.516 1 98.75 24 ILE B N 1
ATOM 2192 C CA . ILE B 1 24 ? -2.803 -12.062 -17.859 1 98.75 24 ILE B CA 1
ATOM 2193 C C . ILE B 1 24 ? -2.781 -12.961 -16.641 1 98.75 24 ILE B C 1
ATOM 2195 O O . ILE B 1 24 ? -2.66 -14.18 -16.75 1 98.75 24 ILE B O 1
ATOM 2199 N N . GLU B 1 25 ? -2.932 -12.391 -15.438 1 98.88 25 GLU B N 1
ATOM 2200 C CA . GLU B 1 25 ? -2.902 -13.148 -14.188 1 98.88 25 GLU B CA 1
ATOM 2201 C C . GLU B 1 25 ? -4.312 -13.508 -13.727 1 98.88 25 GLU B C 1
ATOM 2203 O O . GLU B 1 25 ? -4.488 -14.148 -12.688 1 98.88 25 GLU B O 1
ATOM 2208 N N . VAL B 1 26 ? -5.363 -13.117 -14.5 1 98.88 26 VAL B N 1
ATOM 2209 C CA . VAL B 1 26 ? -6.699 -13.461 -14.031 1 98.88 26 VAL B CA 1
ATOM 2210 C C . VAL B 1 26 ? -7.516 -14.062 -15.172 1 98.88 26 VAL B C 1
ATOM 2212 O O . VAL B 1 26 ? -8.547 -14.703 -14.938 1 98.88 26 VAL B O 1
ATOM 2215 N N . GLU B 1 27 ? -7.086 -13.938 -16.375 1 98.81 27 GLU B N 1
ATOM 2216 C CA . GLU B 1 27 ? -7.895 -14.297 -17.531 1 98.81 27 GLU B CA 1
ATOM 2217 C C . GLU B 1 27 ? -8.25 -15.781 -17.531 1 98.81 27 GLU B C 1
ATOM 2219 O O . GLU B 1 27 ? -9.383 -16.156 -17.844 1 98.81 27 GLU B O 1
ATOM 2224 N N . THR B 1 28 ? -7.289 -16.641 -17.25 1 98.94 28 THR B N 1
ATOM 2225 C CA . THR B 1 28 ? -7.52 -18.094 -17.203 1 98.94 28 THR B CA 1
ATOM 2226 C C . THR B 1 28 ? -8.516 -18.438 -16.109 1 98.94 28 THR B C 1
ATOM 2228 O O . THR B 1 28 ? -9.391 -19.281 -16.297 1 98.94 28 THR B O 1
ATOM 2231 N N . LEU B 1 29 ? -8.375 -17.812 -14.922 1 98.94 29 LEU B N 1
ATOM 2232 C CA . LEU B 1 29 ? -9.289 -18.016 -13.812 1 98.94 29 LEU B CA 1
ATOM 2233 C C . LEU B 1 29 ? -10.703 -17.594 -14.188 1 98.94 29 LEU B C 1
ATOM 2235 O O . LEU B 1 29 ? -11.664 -18.328 -13.922 1 98.94 29 LEU B O 1
ATOM 2239 N N . ILE B 1 30 ? -10.828 -16.406 -14.812 1 98.94 30 ILE B N 1
ATOM 2240 C CA . ILE B 1 30 ? -12.117 -15.859 -15.211 1 98.94 30 ILE B CA 1
ATOM 2241 C C . ILE B 1 30 ? -12.789 -16.797 -16.219 1 98.94 30 ILE B C 1
ATOM 2243 O O . ILE B 1 30 ? -13.984 -17.078 -16.094 1 98.94 30 ILE B O 1
ATOM 2247 N N . ALA B 1 31 ? -12.031 -17.312 -17.141 1 98.88 31 ALA B N 1
ATOM 2248 C CA . ALA B 1 31 ? -12.555 -18.188 -18.203 1 98.88 31 ALA B CA 1
ATOM 2249 C C . ALA B 1 31 ? -13.109 -19.484 -17.609 1 98.88 31 ALA B C 1
ATOM 2251 O O . ALA B 1 31 ? -13.992 -20.109 -18.203 1 98.88 31 ALA B O 1
ATOM 2252 N N . ALA B 1 32 ? -12.664 -19.875 -16.453 1 98.81 32 ALA B N 1
ATOM 2253 C CA . ALA B 1 32 ? -13.062 -21.141 -15.828 1 98.81 32 ALA B CA 1
ATOM 2254 C C . ALA B 1 32 ? -14.359 -20.984 -15.047 1 98.81 32 ALA B C 1
ATOM 2256 O O . ALA B 1 32 ? -14.984 -21.969 -14.656 1 98.81 32 ALA B O 1
ATOM 2257 N N . LEU B 1 33 ? -14.75 -19.75 -14.797 1 98.69 33 LEU B N 1
ATOM 2258 C CA . LEU B 1 33 ? -15.922 -19.484 -13.977 1 98.69 33 LEU B CA 1
ATOM 2259 C C . LEU B 1 33 ? -17.203 -19.734 -14.766 1 98.69 33 LEU B C 1
ATOM 2261 O O . LEU B 1 33 ? -17.266 -19.453 -15.961 1 98.69 33 LEU B O 1
ATOM 2265 N N . GLY B 1 34 ? -18.203 -20.25 -14.078 1 98.5 34 GLY B N 1
ATOM 2266 C CA . GLY B 1 34 ? -19.578 -20.25 -14.57 1 98.5 34 GLY B CA 1
ATOM 2267 C C . GLY B 1 34 ? -20.438 -19.156 -13.945 1 98.5 34 GLY B C 1
ATOM 2268 O O . GLY B 1 34 ? -20.078 -18.609 -12.898 1 98.5 34 GLY B O 1
ATOM 2269 N N . LYS B 1 35 ? -21.531 -18.719 -14.664 1 97.94 35 LYS B N 1
ATOM 2270 C CA . LYS B 1 35 ? -22.516 -17.766 -14.156 1 97.94 35 LYS B CA 1
ATOM 2271 C C . LYS B 1 35 ? -21.844 -16.484 -13.664 1 97.94 35 LYS B C 1
ATOM 2273 O O . LYS B 1 35 ? -22.094 -16.047 -12.539 1 97.94 35 LYS B O 1
ATOM 2278 N N . VAL B 1 36 ? -21.125 -15.883 -14.477 1 98.56 36 VAL B N 1
ATOM 2279 C CA . VAL B 1 36 ? -20.234 -14.797 -14.078 1 98.56 36 VAL B CA 1
ATOM 2280 C C . VAL B 1 36 ? -21.016 -13.484 -14.023 1 98.56 36 VAL B C 1
ATOM 2282 O O . VAL B 1 36 ? -21.797 -13.172 -14.93 1 98.56 36 VAL B O 1
ATOM 2285 N N . THR B 1 37 ? -20.859 -12.742 -12.945 1 98.5 37 THR B N 1
ATOM 2286 C CA . THR B 1 37 ? -21.25 -11.344 -12.805 1 98.5 37 THR B CA 1
ATOM 2287 C C . THR B 1 37 ? -20.016 -10.469 -12.555 1 98.5 37 THR B C 1
ATOM 2289 O O . THR B 1 37 ? -19.172 -10.797 -11.727 1 98.5 37 THR B O 1
ATOM 2292 N N . VAL B 1 38 ? -19.969 -9.383 -13.289 1 98.62 38 VAL B N 1
ATOM 2293 C CA . VAL B 1 38 ? -18.812 -8.5 -13.211 1 98.62 38 VAL B CA 1
ATOM 2294 C C . VAL B 1 38 ? -19.188 -7.223 -12.461 1 98.62 38 VAL B C 1
ATOM 2296 O O . VAL B 1 38 ? -20.219 -6.602 -12.758 1 98.62 38 VAL B O 1
ATOM 2299 N N . ASN B 1 39 ? -18.422 -6.875 -11.453 1 98.25 39 ASN B N 1
ATOM 2300 C CA . ASN B 1 39 ? -18.578 -5.625 -10.719 1 98.25 39 ASN B CA 1
ATOM 2301 C C . ASN B 1 39 ? -17.266 -4.848 -10.641 1 98.25 39 ASN B C 1
ATOM 2303 O O . ASN B 1 39 ? -16.203 -5.438 -10.469 1 98.25 39 ASN B O 1
ATOM 2307 N N . THR B 1 40 ? -17.391 -3.561 -10.844 1 98.62 40 THR B N 1
ATOM 2308 C CA . THR B 1 40 ? -16.234 -2.678 -10.703 1 98.62 40 THR B CA 1
ATOM 2309 C C . THR B 1 40 ? -16.5 -1.616 -9.641 1 98.62 40 THR B C 1
ATOM 2311 O O . THR B 1 40 ? -17.562 -0.993 -9.625 1 98.62 40 THR B O 1
ATOM 2314 N N . PHE B 1 41 ? -15.633 -1.434 -8.719 1 98.31 41 PHE B N 1
ATOM 2315 C CA . PHE B 1 41 ? -15.602 -0.374 -7.715 1 98.31 41 PHE B CA 1
ATOM 2316 C C . PHE B 1 41 ? -14.352 0.487 -7.879 1 98.31 41 PHE B C 1
ATOM 2318 O O . PHE B 1 41 ? -13.242 0.036 -7.602 1 98.31 41 PHE B O 1
ATOM 2325 N N . GLY B 1 42 ? -14.562 1.71 -8.305 1 98.06 42 GLY B N 1
ATOM 2326 C CA . GLY B 1 42 ? -13.406 2.52 -8.641 1 98.06 42 GLY B CA 1
ATOM 2327 C C . GLY B 1 42 ? -12.586 1.946 -9.781 1 98.06 42 GLY B C 1
ATOM 2328 O O . GLY B 1 42 ? -13.094 1.78 -10.891 1 98.06 42 GLY B O 1
ATOM 2329 N N . SER B 1 43 ? -11.43 1.539 -9.461 1 98.69 43 SER B N 1
ATOM 2330 C CA . SER B 1 43 ? -10.5 1.031 -10.461 1 98.69 43 SER B CA 1
ATOM 2331 C C . SER B 1 43 ? -10.406 -0.49 -10.414 1 98.69 43 SER B C 1
ATOM 2333 O O . SER B 1 43 ? -9.711 -1.104 -11.227 1 98.69 43 SER B O 1
ATOM 2335 N N . TRP B 1 44 ? -11.07 -1.14 -9.547 1 98.88 44 TRP B N 1
ATOM 2336 C CA . TRP B 1 44 ? -10.859 -2.557 -9.273 1 98.88 44 TRP B CA 1
ATOM 2337 C C . TRP B 1 44 ? -12.07 -3.381 -9.688 1 98.88 44 TRP B C 1
ATOM 2339 O O . TRP B 1 44 ? -13.195 -3.09 -9.281 1 98.88 44 TRP B O 1
ATOM 2349 N N . THR B 1 45 ? -11.82 -4.375 -10.469 1 98.88 45 THR B N 1
ATOM 2350 C CA . THR B 1 45 ? -12.883 -5.195 -11.031 1 98.88 45 THR B CA 1
ATOM 2351 C C . THR B 1 45 ? -12.859 -6.602 -10.438 1 98.88 45 THR B C 1
ATOM 2353 O O . THR B 1 45 ? -11.781 -7.148 -10.172 1 98.88 45 THR B O 1
ATOM 2356 N N . PHE B 1 46 ? -14.031 -7.125 -10.25 1 98.88 46 PHE B N 1
ATOM 2357 C CA . PHE B 1 46 ? -14.266 -8.438 -9.672 1 98.88 46 PHE B CA 1
ATOM 2358 C C . PHE B 1 46 ? -15.195 -9.266 -10.547 1 98.88 46 PHE B C 1
ATOM 2360 O O . PHE B 1 46 ? -16.188 -8.75 -11.07 1 98.88 46 PHE B O 1
ATOM 2367 N N . TRP B 1 47 ? -14.875 -10.484 -10.766 1 98.94 47 TRP B N 1
ATOM 2368 C CA . TRP B 1 47 ? -15.719 -11.469 -11.445 1 98.94 47 TRP B CA 1
ATOM 2369 C C . TRP B 1 47 ? -16.25 -12.5 -10.461 1 98.94 47 TRP B C 1
ATOM 2371 O O . TRP B 1 47 ? -15.5 -13.352 -9.984 1 98.94 47 TRP B O 1
ATOM 2381 N N . GLU B 1 48 ? -17.484 -12.375 -10.141 1 98.62 48 GLU B N 1
ATOM 2382 C CA . GLU B 1 48 ? -18.156 -13.312 -9.258 1 98.62 48 GLU B CA 1
ATOM 2383 C C . GLU B 1 48 ? -18.797 -14.453 -10.039 1 98.62 48 GLU B C 1
ATOM 2385 O O . GLU B 1 48 ? -19.578 -14.219 -10.977 1 98.62 48 GLU B O 1
ATOM 2390 N N . GLY B 1 49 ? -18.422 -15.68 -9.664 1 98.5 49 GLY B N 1
ATOM 2391 C CA . GLY B 1 49 ? -18.969 -16.844 -10.336 1 98.5 49 GLY B CA 1
ATOM 2392 C C . GLY B 1 49 ? -18.859 -18.109 -9.508 1 98.5 49 GLY B C 1
ATOM 2393 O O . GLY B 1 49 ? -18.969 -18.078 -8.281 1 98.5 49 GLY B O 1
ATOM 2394 N N . GLU B 1 50 ? -18.844 -19.219 -10.266 1 98.12 50 GLU B N 1
ATOM 2395 C CA . GLU B 1 50 ? -18.75 -20.5 -9.578 1 98.12 50 GLU B CA 1
ATOM 2396 C C . GLU B 1 50 ? -17.781 -21.438 -10.297 1 98.12 50 GLU B C 1
ATOM 2398 O O . GLU B 1 50 ? -17.625 -21.375 -11.516 1 98.12 50 GLU B O 1
ATOM 2403 N N . LEU B 1 51 ? -17.125 -22.219 -9.555 1 98 51 LEU B N 1
ATOM 2404 C CA . LEU B 1 51 ? -16.375 -23.391 -10 1 98 51 LEU B CA 1
ATOM 2405 C C . LEU B 1 51 ? -16.938 -24.656 -9.383 1 98 51 LEU B C 1
ATOM 2407 O O . LEU B 1 51 ? -16.953 -24.797 -8.156 1 98 51 LEU B O 1
ATOM 2411 N N . SER B 1 52 ? -17.469 -25.562 -10.195 1 95.88 52 SER B N 1
ATOM 2412 C CA . SER B 1 52 ? -18.062 -26.812 -9.711 1 95.88 52 SER B CA 1
ATOM 2413 C C . SER B 1 52 ? -19.141 -26.531 -8.68 1 95.88 52 SER B C 1
ATOM 2415 O O . SER B 1 52 ? -19.188 -27.172 -7.625 1 95.88 52 SER B O 1
ATOM 2417 N N . GLY B 1 53 ? -19.875 -25.5 -8.906 1 95.25 53 GLY B N 1
ATOM 2418 C CA . GLY B 1 53 ? -21.016 -25.156 -8.07 1 95.25 53 GLY B CA 1
ATOM 2419 C C . GLY B 1 53 ? -20.641 -24.375 -6.828 1 95.25 53 GLY B C 1
ATOM 2420 O O . GLY B 1 53 ? -21.516 -23.969 -6.055 1 95.25 53 GLY B O 1
ATOM 2421 N N . HIS B 1 54 ? -19.422 -24.172 -6.594 1 97.38 54 HIS B N 1
ATOM 2422 C CA . HIS B 1 54 ? -18.953 -23.422 -5.434 1 97.38 54 HIS B CA 1
ATOM 2423 C C . HIS B 1 54 ? -18.656 -21.969 -5.789 1 97.38 54 HIS B C 1
ATOM 2425 O O . HIS B 1 54 ? -18.047 -21.688 -6.82 1 97.38 54 HIS B O 1
ATOM 2431 N N . PRO B 1 55 ? -19.109 -21.016 -4.973 1 98.25 55 PRO B N 1
ATOM 2432 C CA . PRO B 1 55 ? -18.891 -19.609 -5.285 1 98.25 55 PRO B CA 1
ATOM 2433 C C . PRO B 1 55 ? -17.406 -19.234 -5.242 1 98.25 55 PRO B C 1
ATOM 2435 O O . PRO B 1 55 ? -16.703 -19.594 -4.301 1 98.25 55 PRO B O 1
ATOM 2438 N N . VAL B 1 56 ? -16.938 -18.562 -6.266 1 98.81 56 VAL B N 1
ATOM 2439 C CA . VAL B 1 56 ? -15.586 -18.047 -6.398 1 98.81 56 VAL B CA 1
ATOM 2440 C C . VAL B 1 56 ? -15.633 -16.609 -6.922 1 98.81 56 VAL B C 1
ATOM 2442 O O . VAL B 1 56 ? -16.453 -16.281 -7.785 1 98.81 56 VAL B O 1
ATOM 2445 N N . VAL B 1 57 ? -14.797 -15.727 -6.363 1 98.94 57 VAL B N 1
ATOM 2446 C CA . VAL B 1 57 ? -14.617 -14.375 -6.875 1 98.94 57 VAL B CA 1
ATOM 2447 C C . VAL B 1 57 ? -13.18 -14.188 -7.352 1 98.94 57 VAL B C 1
ATOM 2449 O O . VAL B 1 57 ? -12.234 -14.453 -6.602 1 98.94 57 VAL B O 1
ATOM 2452 N N . VAL B 1 58 ? -13.023 -13.844 -8.594 1 99 58 VAL B N 1
ATOM 2453 C CA . VAL B 1 58 ? -11.727 -13.445 -9.125 1 99 58 VAL B CA 1
ATOM 2454 C C . VAL B 1 58 ? -11.57 -11.93 -9.031 1 99 58 VAL B C 1
ATOM 2456 O O . VAL B 1 58 ? -12.469 -11.18 -9.406 1 99 58 VAL B O 1
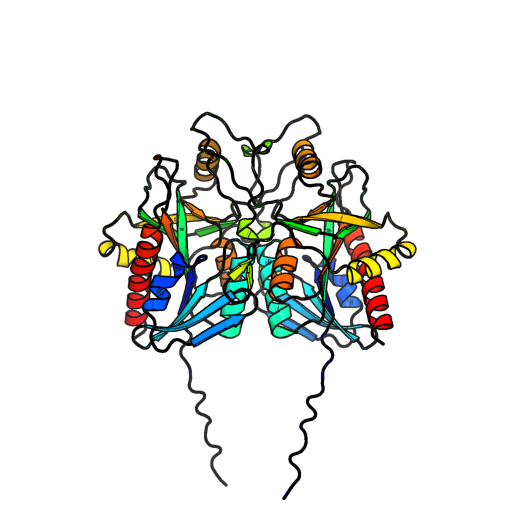ATOM 2459 N N . SER B 1 59 ? -10.477 -11.516 -8.5 1 98.94 59 SER B N 1
ATOM 2460 C CA . SER B 1 59 ? -10.18 -10.102 -8.32 1 98.94 59 SER B CA 1
ATOM 2461 C C . SER B 1 59 ? -8.93 -9.695 -9.094 1 98.94 59 SER B C 1
ATOM 2463 O O . SER B 1 59 ? -7.863 -10.289 -8.914 1 98.94 59 SER B O 1
ATOM 2465 N N . ARG B 1 60 ? -9.016 -8.734 -9.914 1 98.94 60 ARG B N 1
ATOM 2466 C CA . ARG B 1 60 ? -7.832 -8.086 -10.469 1 98.94 60 ARG B CA 1
ATOM 2467 C C . ARG B 1 60 ? -7.395 -6.91 -9.602 1 98.94 60 ARG B C 1
ATOM 2469 O O . ARG B 1 60 ? -8.055 -5.867 -9.578 1 98.94 60 ARG B O 1
ATOM 2476 N N . THR B 1 61 ? -6.297 -7.035 -8.953 1 98.88 61 THR B N 1
ATOM 2477 C CA . THR B 1 61 ? -5.918 -6.105 -7.898 1 98.88 61 THR B CA 1
ATOM 2478 C C . THR B 1 61 ? -5.223 -4.879 -8.477 1 98.88 61 THR B C 1
ATOM 2480 O O . THR B 1 61 ? -5.07 -3.861 -7.801 1 98.88 61 THR B O 1
ATOM 2483 N N . GLU B 1 62 ? -4.773 -4.977 -9.758 1 98.75 62 GLU B N 1
ATOM 2484 C CA . GLU B 1 62 ? -3.82 -4.012 -10.297 1 98.75 62 GLU B CA 1
ATOM 2485 C C . GLU B 1 62 ? -2.484 -4.09 -9.562 1 98.75 62 GLU B C 1
ATOM 2487 O O . GLU B 1 62 ? -2.334 -4.863 -8.617 1 98.75 62 GLU B O 1
ATOM 2492 N N . ILE B 1 63 ? -1.515 -3.342 -10.008 1 98.88 63 ILE B N 1
ATOM 2493 C CA . ILE B 1 63 ? -0.128 -3.557 -9.609 1 98.88 63 ILE B CA 1
ATOM 2494 C C . ILE B 1 63 ? 0.203 -2.684 -8.398 1 98.88 63 ILE B C 1
ATOM 2496 O O . ILE B 1 63 ? -0.148 -1.502 -8.367 1 98.88 63 ILE B O 1
ATOM 2500 N N . GLY B 1 64 ? 0.837 -3.258 -7.363 1 98.88 64 GLY B N 1
ATOM 2501 C CA . GLY B 1 64 ? 1.417 -2.469 -6.285 1 98.88 64 GLY B CA 1
ATOM 2502 C C . GLY B 1 64 ? 0.717 -2.668 -4.957 1 98.88 64 GLY B C 1
ATOM 2503 O O . GLY B 1 64 ? -0.427 -3.127 -4.91 1 98.88 64 GLY B O 1
ATOM 2504 N N . LEU B 1 65 ? 1.38 -2.246 -3.883 1 98.94 65 LEU B N 1
ATOM 2505 C CA . LEU B 1 65 ? 0.912 -2.41 -2.512 1 98.94 65 LEU B CA 1
ATOM 2506 C C . LEU B 1 65 ? -0.426 -1.708 -2.305 1 98.94 65 LEU B C 1
ATOM 2508 O O . LEU B 1 65 ? -1.366 -2.299 -1.768 1 98.94 65 LEU B O 1
ATOM 2512 N N . ALA B 1 66 ? -0.524 -0.45 -2.742 1 98.94 66 ALA B N 1
ATOM 2513 C CA . ALA B 1 66 ? -1.736 0.332 -2.51 1 98.94 66 ALA B CA 1
ATOM 2514 C C . ALA B 1 66 ? -2.928 -0.273 -3.246 1 98.94 66 ALA B C 1
ATOM 2516 O O . ALA B 1 66 ? -4.008 -0.423 -2.672 1 98.94 66 ALA B O 1
ATOM 2517 N N . ASN B 1 67 ? -2.715 -0.677 -4.465 1 98.94 67 ASN B N 1
ATOM 2518 C CA . ASN B 1 67 ? -3.768 -1.3 -5.262 1 98.94 67 ASN B CA 1
ATOM 2519 C C . ASN B 1 67 ? -4.211 -2.631 -4.664 1 98.94 67 ASN B C 1
ATOM 2521 O O . ASN B 1 67 ? -5.41 -2.898 -4.559 1 98.94 67 ASN B O 1
ATOM 2525 N N . ALA B 1 68 ? -3.262 -3.418 -4.309 1 99 68 ALA B N 1
ATOM 2526 C CA . ALA B 1 68 ? -3.574 -4.727 -3.74 1 99 68 ALA B CA 1
ATOM 2527 C C . ALA B 1 68 ? -4.367 -4.586 -2.445 1 99 68 ALA B C 1
ATOM 2529 O O . ALA B 1 68 ? -5.32 -5.336 -2.209 1 99 68 ALA B O 1
ATOM 2530 N N . ALA B 1 69 ? -3.953 -3.621 -1.607 1 99 69 ALA B N 1
ATOM 2531 C CA . ALA B 1 69 ? -4.668 -3.385 -0.356 1 99 69 ALA B CA 1
ATOM 2532 C C . ALA B 1 69 ? -6.102 -2.926 -0.621 1 99 69 ALA B C 1
ATOM 2534 O O . ALA B 1 69 ? -7.043 -3.418 0.004 1 99 69 ALA B O 1
ATOM 2535 N N . ALA B 1 70 ? -6.273 -2.016 -1.569 1 98.94 70 ALA B N 1
ATOM 2536 C CA . ALA B 1 70 ? -7.598 -1.498 -1.898 1 98.94 70 ALA B CA 1
ATOM 2537 C C . ALA B 1 70 ? -8.5 -2.605 -2.432 1 98.94 70 ALA B C 1
ATOM 2539 O O . ALA B 1 70 ? -9.625 -2.789 -1.948 1 98.94 70 ALA B O 1
ATOM 2540 N N . ALA B 1 71 ? -7.992 -3.377 -3.361 1 98.94 71 ALA B N 1
ATOM 2541 C CA . ALA B 1 71 ? -8.773 -4.441 -3.986 1 98.94 71 ALA B CA 1
ATOM 2542 C C . ALA B 1 71 ? -9.172 -5.504 -2.963 1 98.94 71 ALA B C 1
ATOM 2544 O O . ALA B 1 71 ? -10.312 -5.965 -2.951 1 98.94 71 ALA B O 1
ATOM 2545 N N . THR B 1 72 ? -8.219 -5.891 -2.131 1 99 72 THR B N 1
ATOM 2546 C CA . THR B 1 72 ? -8.492 -6.91 -1.122 1 99 72 THR B CA 1
ATOM 2547 C C . THR B 1 72 ? -9.539 -6.418 -0.126 1 99 72 THR B C 1
ATOM 2549 O O . THR B 1 72 ? -10.453 -7.16 0.244 1 99 72 THR B O 1
ATOM 2552 N N . THR B 1 73 ? -9.414 -5.184 0.262 1 98.94 73 THR B N 1
ATOM 2553 C CA . THR B 1 73 ? -10.352 -4.57 1.197 1 98.94 73 THR B CA 1
ATOM 2554 C C . THR B 1 73 ? -11.758 -4.551 0.61 1 98.94 73 THR B C 1
ATOM 2556 O O . THR B 1 73 ? -12.727 -4.914 1.284 1 98.94 73 THR B O 1
ATOM 2559 N N . LEU B 1 74 ? -11.883 -4.168 -0.622 1 98.94 74 LEU B N 1
ATOM 2560 C CA . LEU B 1 74 ? -13.18 -4.141 -1.298 1 98.94 74 LEU B CA 1
ATOM 2561 C C . LEU B 1 74 ? -13.773 -5.539 -1.386 1 98.94 74 LEU B C 1
ATOM 2563 O O . LEU B 1 74 ? -14.977 -5.723 -1.166 1 98.94 74 LEU B O 1
ATOM 2567 N N . ALA B 1 75 ? -12.938 -6.48 -1.722 1 98.88 75 ALA B N 1
ATOM 2568 C CA . ALA B 1 75 ? -13.422 -7.855 -1.847 1 98.88 75 ALA B CA 1
ATOM 2569 C C . ALA B 1 75 ? -14.016 -8.352 -0.531 1 98.88 75 ALA B C 1
ATOM 2571 O O . ALA B 1 75 ? -15.078 -8.969 -0.519 1 98.88 75 ALA B O 1
ATOM 2572 N N . ILE B 1 76 ? -13.305 -8.086 0.549 1 98.81 76 ILE B N 1
ATOM 2573 C CA . ILE B 1 76 ? -13.766 -8.531 1.858 1 98.81 76 ILE B CA 1
ATOM 2574 C C . ILE B 1 76 ? -15.062 -7.809 2.219 1 98.81 76 ILE B C 1
ATOM 2576 O O . ILE B 1 76 ? -16.016 -8.43 2.703 1 98.81 76 ILE B O 1
ATOM 2580 N N . ALA B 1 77 ? -15.133 -6.543 1.928 1 98.19 77 ALA B N 1
ATOM 2581 C CA . ALA B 1 77 ? -16.297 -5.738 2.289 1 98.19 77 ALA B CA 1
ATOM 2582 C C . ALA B 1 77 ? -17.531 -6.172 1.501 1 98.19 77 ALA B C 1
ATOM 2584 O O . ALA B 1 77 ? -18.641 -6.172 2.029 1 98.19 77 ALA B O 1
ATOM 2585 N N . HIS B 1 78 ? -17.344 -6.586 0.27 1 98.06 78 HIS B N 1
ATOM 2586 C CA . HIS B 1 78 ? -18.5 -6.809 -0.606 1 98.06 78 HIS B CA 1
ATOM 2587 C C . HIS B 1 78 ? -18.844 -8.289 -0.686 1 98.06 78 HIS B C 1
ATOM 2589 O O . HIS B 1 78 ? -20.016 -8.648 -0.844 1 98.06 78 HIS B O 1
ATOM 2595 N N . TYR B 1 79 ? -17.812 -9.172 -0.561 1 98.25 79 TYR B N 1
ATOM 2596 C CA . TYR B 1 79 ? -18.078 -10.57 -0.881 1 98.25 79 TYR B CA 1
ATOM 2597 C C . TYR B 1 79 ? -17.859 -11.453 0.337 1 98.25 79 TYR B C 1
ATOM 2599 O O . TYR B 1 79 ? -18.266 -12.625 0.336 1 98.25 79 TYR B O 1
ATOM 2607 N N . ARG B 1 80 ? -17.203 -10.984 1.384 1 98.12 80 ARG B N 1
ATOM 2608 C CA . ARG B 1 80 ? -16.969 -11.711 2.627 1 98.12 80 ARG B CA 1
ATOM 2609 C C . ARG B 1 80 ? -16.438 -13.109 2.348 1 98.12 80 ARG B C 1
ATOM 2611 O O . ARG B 1 80 ? -17.016 -14.102 2.775 1 98.12 80 ARG B O 1
ATOM 2618 N N . PRO B 1 81 ? -15.297 -13.219 1.713 1 98.75 81 PRO B N 1
ATOM 2619 C CA . PRO B 1 81 ? -14.742 -14.523 1.334 1 98.75 81 PRO B CA 1
ATOM 2620 C C . PRO B 1 81 ? -14.359 -15.375 2.543 1 98.75 81 PRO B C 1
ATOM 2622 O O . PRO B 1 81 ? -14.078 -14.836 3.617 1 98.75 81 PRO B O 1
ATOM 2625 N N . LYS B 1 82 ? -14.375 -16.656 2.355 1 98.25 82 LYS B N 1
ATOM 2626 C CA . LYS B 1 82 ? -13.969 -17.562 3.43 1 98.25 82 LYS B CA 1
ATOM 2627 C C . LYS B 1 82 ? -12.453 -17.719 3.473 1 98.25 82 LYS B C 1
ATOM 2629 O O . LYS B 1 82 ? -11.891 -18.094 4.504 1 98.25 82 LYS B O 1
ATOM 2634 N N . LEU B 1 83 ? -11.789 -17.516 2.367 1 98.81 83 LEU B N 1
ATOM 2635 C CA . LEU B 1 83 ? -10.336 -17.562 2.252 1 98.81 83 LEU B CA 1
ATOM 2636 C C . LEU B 1 83 ? -9.859 -16.781 1.033 1 98.81 83 LEU B C 1
ATOM 2638 O O . LEU B 1 83 ? -10.656 -16.469 0.149 1 98.81 83 LEU B O 1
ATOM 2642 N N . ILE B 1 84 ? -8.578 -16.453 1.025 1 98.94 84 ILE B N 1
ATOM 2643 C CA . ILE B 1 84 ? -7.988 -15.672 -0.056 1 98.94 84 ILE B CA 1
ATOM 2644 C C . ILE B 1 84 ? -6.762 -16.391 -0.605 1 98.94 84 ILE B C 1
ATOM 2646 O O . ILE B 1 84 ? -5.887 -16.812 0.157 1 98.94 84 ILE B O 1
ATOM 2650 N N . ILE B 1 85 ? -6.719 -16.594 -1.872 1 99 85 ILE B N 1
ATOM 2651 C CA . ILE B 1 85 ? -5.531 -17.016 -2.605 1 99 85 ILE B CA 1
ATOM 2652 C C . ILE B 1 85 ? -5.02 -15.867 -3.465 1 99 85 ILE B C 1
ATOM 2654 O O . ILE B 1 85 ? -5.699 -15.422 -4.395 1 99 85 ILE B O 1
ATOM 2658 N N . ASN B 1 86 ? -3.916 -15.344 -3.117 1 99 86 ASN B N 1
ATOM 2659 C CA . ASN B 1 86 ? -3.225 -14.352 -3.93 1 99 86 ASN B CA 1
ATOM 2660 C C . ASN B 1 86 ? -2.166 -14.992 -4.82 1 99 86 ASN B C 1
ATOM 2662 O O . ASN B 1 86 ? -1.27 -15.68 -4.328 1 99 86 ASN B O 1
ATOM 2666 N N . GLN B 1 87 ? -2.287 -14.82 -6.141 1 98.94 87 GLN B N 1
ATOM 2667 C CA . GLN B 1 87 ? -1.379 -15.539 -7.027 1 98.94 87 GLN B CA 1
ATOM 2668 C C . GLN B 1 87 ? -0.884 -14.633 -8.156 1 98.94 87 GLN B C 1
ATOM 2670 O O . GLN B 1 87 ? -1.44 -13.562 -8.391 1 98.94 87 GLN B O 1
ATOM 2675 N N . GLY B 1 88 ? 0.163 -15.031 -8.82 1 98.94 88 GLY B N 1
ATOM 2676 C CA . GLY B 1 88 ? 0.68 -14.305 -9.969 1 98.94 88 GLY B CA 1
ATOM 2677 C C . GLY B 1 88 ? 2.15 -14.578 -10.234 1 98.94 88 GLY B C 1
ATOM 2678 O O . GLY B 1 88 ? 2.686 -15.602 -9.805 1 98.94 88 GLY B O 1
ATOM 2679 N N . THR B 1 89 ? 2.777 -13.719 -11.039 1 98.94 89 THR B N 1
ATOM 2680 C CA . THR B 1 89 ? 4.172 -13.852 -11.453 1 98.94 89 THR B CA 1
ATOM 2681 C C . THR B 1 89 ? 5.094 -13.133 -10.469 1 98.94 89 THR B C 1
ATOM 2683 O O . THR B 1 89 ? 4.652 -12.258 -9.719 1 98.94 89 THR B O 1
ATOM 2686 N N . ALA B 1 90 ? 6.328 -13.547 -10.422 1 98.94 90 ALA B N 1
ATOM 2687 C CA . ALA B 1 90 ? 7.336 -12.961 -9.547 1 98.94 90 ALA B CA 1
ATOM 2688 C C . ALA B 1 90 ? 8.727 -13.07 -10.156 1 98.94 90 ALA B C 1
ATOM 2690 O O . ALA B 1 90 ? 8.961 -13.906 -11.039 1 98.94 90 ALA B O 1
ATOM 2691 N N . GLY B 1 91 ? 9.594 -12.188 -9.734 1 98.88 91 GLY B N 1
ATOM 2692 C CA . GLY B 1 91 ? 11 -12.297 -10.07 1 98.88 91 GLY B CA 1
ATOM 2693 C C . GLY B 1 91 ? 11.781 -13.156 -9.094 1 98.88 91 GLY B C 1
ATOM 2694 O O . GLY B 1 91 ? 11.555 -13.094 -7.883 1 98.88 91 GLY B O 1
ATOM 2695 N N . GLY B 1 92 ? 12.711 -13.859 -9.586 1 98.88 92 GLY B N 1
ATOM 2696 C CA . GLY B 1 92 ? 13.445 -14.805 -8.766 1 98.88 92 GLY B CA 1
ATOM 2697 C C . GLY B 1 92 ? 14.562 -14.172 -7.969 1 98.88 92 GLY B C 1
ATOM 2698 O O . GLY B 1 92 ? 15.32 -13.344 -8.492 1 98.88 92 GLY B O 1
ATOM 2699 N N . HIS B 1 93 ? 14.672 -14.516 -6.676 1 98.94 93 HIS B N 1
ATOM 2700 C CA . HIS B 1 93 ? 15.781 -14.148 -5.805 1 98.94 93 HIS B CA 1
ATOM 2701 C C . HIS B 1 93 ? 16.688 -15.336 -5.535 1 98.94 93 HIS B C 1
ATOM 2703 O O . HIS B 1 93 ? 17.922 -15.203 -5.555 1 98.94 93 HIS B O 1
ATOM 2709 N N . ASP B 1 94 ? 16.125 -16.5 -5.199 1 98.88 94 ASP B N 1
ATOM 2710 C CA . ASP B 1 94 ? 16.844 -17.719 -4.828 1 98.88 94 ASP B CA 1
ATOM 2711 C C . ASP B 1 94 ? 17.547 -18.344 -6.039 1 98.88 94 ASP B C 1
ATOM 2713 O O . ASP B 1 94 ? 16.875 -18.734 -7 1 98.88 94 ASP B O 1
ATOM 2717 N N . PRO B 1 95 ? 18.828 -18.516 -5.977 1 98.69 95 PRO B N 1
ATOM 2718 C CA . PRO B 1 95 ? 19.547 -19.062 -7.133 1 98.69 95 PRO B CA 1
ATOM 2719 C C . PRO B 1 95 ? 19.219 -20.531 -7.375 1 98.69 95 PRO B C 1
ATOM 2721 O O . PRO B 1 95 ? 19.578 -21.078 -8.43 1 98.69 95 PRO B O 1
ATOM 2724 N N . LYS B 1 96 ? 18.562 -21.156 -6.531 1 98.81 96 LYS B N 1
ATOM 2725 C CA . LYS B 1 96 ? 18.188 -22.562 -6.715 1 98.81 96 LYS B CA 1
ATOM 2726 C C . LYS B 1 96 ? 16.922 -22.672 -7.57 1 98.81 96 LYS B C 1
ATOM 2728 O O . LYS B 1 96 ? 16.578 -23.766 -8.023 1 98.81 96 LYS B O 1
ATOM 2733 N N . LEU B 1 97 ? 16.266 -21.578 -7.801 1 98.88 97 LEU B N 1
ATOM 2734 C CA . LEU B 1 97 ? 14.992 -21.609 -8.516 1 98.88 97 LEU B CA 1
ATOM 2735 C C . LEU B 1 97 ? 15.156 -21.062 -9.938 1 98.88 97 LEU B C 1
ATOM 2737 O O . LEU B 1 97 ? 16.062 -20.281 -10.195 1 98.88 97 LEU B O 1
ATOM 2741 N N . TYR B 1 98 ? 14.242 -21.453 -10.828 1 98.88 98 TYR B N 1
ATOM 2742 C CA . TYR B 1 98 ? 14.266 -21.125 -12.25 1 98.88 98 TYR B CA 1
ATOM 2743 C C . TYR B 1 98 ? 12.883 -20.672 -12.727 1 98.88 98 TYR B C 1
ATOM 2745 O O . TYR B 1 98 ? 11.883 -20.922 -12.055 1 98.88 98 TYR B O 1
ATOM 2753 N N . ARG B 1 99 ? 12.922 -19.984 -13.875 1 98.81 99 ARG B N 1
ATOM 2754 C CA . ARG B 1 99 ? 11.648 -19.641 -14.508 1 98.81 99 ARG B CA 1
ATOM 2755 C C . ARG B 1 99 ? 10.742 -20.859 -14.609 1 98.81 99 ARG B C 1
ATOM 2757 O O . ARG B 1 99 ? 11.188 -21.938 -14.992 1 98.81 99 ARG B O 1
ATOM 2764 N N . GLY B 1 100 ? 9.5 -20.703 -14.203 1 98.88 100 GLY B N 1
ATOM 2765 C CA . GLY B 1 100 ? 8.555 -21.797 -14.219 1 98.88 100 GLY B CA 1
ATOM 2766 C C . GLY B 1 100 ? 8.359 -22.453 -12.859 1 98.88 100 GLY B C 1
ATOM 2767 O O . GLY B 1 100 ? 7.352 -23.109 -12.617 1 98.88 100 GLY B O 1
ATOM 2768 N N . ASP B 1 101 ? 9.344 -22.328 -11.969 1 98.94 101 ASP B N 1
ATOM 2769 C CA . ASP B 1 101 ? 9.148 -22.828 -10.609 1 98.94 101 ASP B CA 1
ATOM 2770 C C . ASP B 1 101 ? 8.062 -22.047 -9.883 1 98.94 101 ASP B C 1
ATOM 2772 O O . ASP B 1 101 ? 7.863 -20.859 -10.156 1 98.94 101 ASP B O 1
ATOM 2776 N N . ILE B 1 102 ? 7.344 -22.719 -9.016 1 99 102 ILE B N 1
ATOM 2777 C CA . ILE B 1 102 ? 6.277 -22.109 -8.234 1 99 102 ILE B CA 1
ATOM 2778 C C . ILE B 1 102 ? 6.676 -22.062 -6.762 1 99 102 ILE B C 1
ATOM 2780 O O . ILE B 1 102 ? 7.188 -23.047 -6.219 1 99 102 ILE B O 1
ATOM 2784 N N . VAL B 1 103 ? 6.555 -20.953 -6.164 1 99 103 VAL B N 1
ATOM 2785 C CA . VAL B 1 103 ? 6.789 -20.766 -4.734 1 99 103 VAL B CA 1
ATOM 2786 C C . VAL B 1 103 ? 5.457 -20.594 -4.008 1 99 103 VAL B C 1
ATOM 2788 O O . VAL B 1 103 ? 4.691 -19.672 -4.305 1 99 103 VAL B O 1
ATOM 2791 N N . ILE B 1 104 ? 5.145 -21.547 -3.111 1 98.94 104 ILE B N 1
ATOM 2792 C CA . ILE B 1 104 ? 4.055 -21.375 -2.154 1 98.94 104 ILE B CA 1
ATOM 2793 C C . ILE B 1 104 ? 4.527 -20.516 -0.982 1 98.94 104 ILE B C 1
ATOM 2795 O O . ILE B 1 104 ? 5.418 -20.922 -0.228 1 98.94 104 ILE B O 1
ATOM 2799 N N . GLY B 1 105 ? 3.926 -19.344 -0.861 1 98.88 105 GLY B N 1
ATOM 2800 C CA . GLY B 1 105 ? 4.375 -18.406 0.15 1 98.88 105 GLY B CA 1
ATOM 2801 C C . GLY B 1 105 ? 4.039 -18.844 1.563 1 98.88 105 GLY B C 1
ATOM 2802 O O . GLY B 1 105 ? 2.889 -18.734 1.995 1 98.88 105 GLY B O 1
ATOM 2803 N N . GLU B 1 106 ? 5.047 -19.281 2.244 1 98.12 106 GLU B N 1
ATOM 2804 C CA . GLU B 1 106 ? 4.867 -19.594 3.66 1 98.12 106 GLU B CA 1
ATOM 2805 C C . GLU B 1 106 ? 4.73 -18.312 4.488 1 98.12 106 GLU B C 1
ATOM 2807 O O . GLU B 1 106 ? 3.996 -18.297 5.48 1 98.12 106 GLU B O 1
ATOM 2812 N N . THR B 1 107 ? 5.484 -17.375 4.152 1 98.5 107 THR B N 1
ATOM 2813 C CA . THR B 1 107 ? 5.461 -16.047 4.766 1 98.5 107 THR B CA 1
ATOM 2814 C C . THR B 1 107 ? 5.719 -14.969 3.727 1 98.5 107 THR B C 1
ATOM 2816 O O . THR B 1 107 ? 6.254 -15.242 2.65 1 98.5 107 THR B O 1
ATOM 2819 N N . SER B 1 108 ? 5.227 -13.82 3.945 1 98.88 108 SER B N 1
ATOM 2820 C CA . SER B 1 108 ? 5.477 -12.641 3.115 1 98.88 108 SER B CA 1
ATOM 2821 C C . SER B 1 108 ? 5.703 -11.406 3.971 1 98.88 108 SER B C 1
ATOM 2823 O O . SER B 1 108 ? 5.262 -11.344 5.121 1 98.88 108 SER B O 1
ATOM 2825 N N . PHE B 1 109 ? 6.371 -10.469 3.496 1 98.88 109 PHE B N 1
ATOM 2826 C CA . PHE B 1 109 ? 6.59 -9.203 4.188 1 98.88 109 PHE B CA 1
ATOM 2827 C C . PHE B 1 109 ? 6.883 -8.086 3.197 1 98.88 109 PHE B C 1
ATOM 2829 O O . PHE B 1 109 ? 7.172 -8.344 2.027 1 98.88 109 PHE B O 1
ATOM 2836 N N . ASN B 1 110 ? 6.707 -6.863 3.65 1 98.88 110 ASN B N 1
ATOM 2837 C CA . ASN B 1 110 ? 7.047 -5.684 2.857 1 98.88 110 ASN B CA 1
ATOM 2838 C C . ASN B 1 110 ? 8.555 -5.461 2.807 1 98.88 110 ASN B C 1
ATOM 2840 O O . ASN B 1 110 ? 9.109 -4.766 3.656 1 98.88 110 ASN B O 1
ATOM 2844 N N . MET B 1 111 ? 9.156 -5.98 1.78 1 98.38 111 MET B N 1
ATOM 2845 C CA . MET B 1 111 ? 10.602 -5.941 1.613 1 98.38 111 MET B CA 1
ATOM 2846 C C . MET B 1 111 ? 11.07 -4.543 1.218 1 98.38 111 MET B C 1
ATOM 2848 O O . MET B 1 111 ? 12.25 -4.219 1.343 1 98.38 111 MET B O 1
ATOM 2852 N N . GLY B 1 112 ? 10.148 -3.723 0.753 1 97.62 112 GLY B N 1
ATOM 2853 C CA . GLY B 1 112 ? 10.469 -2.367 0.334 1 97.62 112 GLY B CA 1
ATOM 2854 C C . GLY B 1 112 ? 10.344 -1.352 1.453 1 97.62 112 GLY B C 1
ATOM 2855 O O . GLY B 1 112 ? 10.523 -0.151 1.232 1 97.62 112 GLY B O 1
ATOM 2856 N N . SER B 1 113 ? 10.078 -1.789 2.668 1 98.44 113 SER B N 1
ATOM 2857 C CA . SER B 1 113 ? 9.953 -0.927 3.838 1 98.44 113 SER B CA 1
ATOM 2858 C C . SER B 1 113 ? 11.281 -0.814 4.582 1 98.44 113 SER B C 1
ATOM 2860 O O . SER B 1 113 ? 11.812 -1.813 5.074 1 98.44 113 SER B O 1
ATOM 2862 N N . TYR B 1 114 ? 11.797 0.474 4.688 1 96.12 114 TYR B N 1
ATOM 2863 C CA . TYR B 1 114 ? 13.117 0.515 5.309 1 96.12 114 TYR B CA 1
ATOM 2864 C C . TYR B 1 114 ? 13.266 1.749 6.191 1 96.12 114 TYR B C 1
ATOM 2866 O O . TYR B 1 114 ? 12.602 2.766 5.965 1 96.12 114 TYR B O 1
ATOM 2874 N N . LEU B 1 115 ? 14.023 1.603 7.168 1 97.5 115 LEU B N 1
ATOM 2875 C CA . LEU B 1 115 ? 14.547 2.637 8.055 1 97.5 115 LEU B CA 1
ATOM 2876 C C . LEU B 1 115 ? 16.062 2.75 7.926 1 97.5 115 LEU B C 1
ATOM 2878 O O . LEU B 1 115 ? 16.766 1.736 7.84 1 97.5 115 LEU B O 1
ATOM 2882 N N . THR B 1 116 ? 16.562 3.971 7.777 1 98.12 116 THR B N 1
ATOM 2883 C CA . THR B 1 116 ? 18.016 4.168 7.699 1 98.12 116 THR B CA 1
ATOM 2884 C C . THR B 1 116 ? 18.516 4.918 8.93 1 98.12 116 THR B C 1
ATOM 2886 O O . THR B 1 116 ? 17.781 5.676 9.555 1 98.12 116 THR B O 1
ATOM 2889 N N . LYS B 1 117 ? 19.781 4.73 9.273 1 97.5 117 LYS B N 1
ATOM 2890 C CA . LYS B 1 117 ? 20.406 5.434 10.391 1 97.5 117 LYS B CA 1
ATOM 2891 C C . LYS B 1 117 ? 20.859 6.828 9.969 1 97.5 117 LYS B C 1
ATOM 2893 O O . LYS B 1 117 ? 21.234 7.039 8.812 1 97.5 117 LYS B O 1
ATOM 2898 N N . LEU B 1 118 ? 20.859 7.676 10.953 1 98.12 118 LEU B N 1
ATOM 2899 C CA . LEU B 1 118 ? 21.359 9.023 10.695 1 98.12 118 LEU B CA 1
ATOM 2900 C C . LEU B 1 118 ? 22.766 8.969 10.125 1 98.12 118 LEU B C 1
ATOM 2902 O O . LEU B 1 118 ? 23.688 8.422 10.742 1 98.12 118 LEU B O 1
ATOM 2906 N N . THR B 1 119 ? 22.969 9.469 8.977 1 98.38 119 THR B N 1
ATOM 2907 C CA . THR B 1 119 ? 24.234 9.578 8.266 1 98.38 119 THR B CA 1
ATOM 2908 C C . THR B 1 119 ? 24.438 11 7.754 1 98.38 119 THR B C 1
ATOM 2910 O O . THR B 1 119 ? 23.688 11.477 6.898 1 98.38 119 THR B O 1
ATOM 2913 N N . PRO B 1 120 ? 25.469 11.703 8.234 1 97.88 120 PRO B N 1
ATOM 2914 C CA . PRO B 1 120 ? 25.688 13.102 7.871 1 97.88 120 PRO B CA 1
ATOM 2915 C C . PRO B 1 120 ? 25.922 13.297 6.375 1 97.88 120 PRO B C 1
ATOM 2917 O O . PRO B 1 120 ? 26.328 12.359 5.684 1 97.88 120 PRO B O 1
ATOM 2920 N N . LYS B 1 121 ? 25.688 14.562 6.008 1 97.69 121 LYS B N 1
ATOM 2921 C CA . LYS B 1 121 ? 25.922 14.945 4.621 1 97.69 121 LYS B CA 1
ATOM 2922 C C . LYS B 1 121 ? 27.328 14.586 4.18 1 97.69 121 LYS B C 1
ATOM 2924 O O . LYS B 1 121 ? 28.297 14.797 4.926 1 97.69 121 LYS B O 1
ATOM 2929 N N . GLY B 1 122 ? 27.422 14.062 3.039 1 98.25 122 GLY B N 1
ATOM 2930 C CA . GLY B 1 122 ? 28.719 13.742 2.475 1 98.25 122 GLY B CA 1
ATOM 2931 C C . GLY B 1 122 ? 29.188 12.336 2.809 1 98.25 122 GLY B C 1
ATOM 2932 O O . GLY B 1 122 ? 30.234 11.898 2.342 1 98.25 122 GLY B O 1
ATOM 2933 N N . GLN B 1 123 ? 28.406 11.625 3.541 1 98.31 123 GLN B N 1
ATOM 2934 C CA . GLN B 1 123 ? 28.859 10.32 4 1 98.31 123 GLN B CA 1
ATOM 2935 C C . GLN B 1 123 ? 28.219 9.195 3.191 1 98.31 123 GLN B C 1
ATOM 2937 O O . GLN B 1 123 ? 28.406 8.016 3.498 1 98.31 123 GLN B O 1
ATOM 2942 N N . GLY B 1 124 ? 27.453 9.477 2.209 1 98 124 GLY B N 1
ATOM 2943 C CA . GLY B 1 124 ? 27.062 8.484 1.22 1 98 124 GLY B CA 1
ATOM 2944 C C . GLY B 1 124 ? 25.688 7.887 1.482 1 98 124 GLY B C 1
ATOM 2945 O O . GLY B 1 124 ? 24.969 8.328 2.383 1 98 124 GLY B O 1
ATOM 2946 N N . ILE B 1 125 ? 25.25 7.051 0.607 1 98.38 125 ILE B N 1
ATOM 2947 C CA . ILE B 1 125 ? 24.031 6.258 0.641 1 98.38 125 ILE B CA 1
ATOM 2948 C C . ILE B 1 125 ? 24.375 4.773 0.712 1 98.38 125 ILE B C 1
ATOM 2950 O O . ILE B 1 125 ? 25.125 4.262 -0.131 1 98.38 125 ILE B O 1
ATOM 2954 N N . HIS B 1 126 ? 23.859 4.039 1.757 1 98.12 126 HIS B N 1
ATOM 2955 C CA . HIS B 1 126 ? 24.312 2.682 2.047 1 98.12 126 HIS B CA 1
ATOM 2956 C C . HIS B 1 126 ? 23.141 1.706 2.094 1 98.12 126 HIS B C 1
ATOM 2958 O O . HIS B 1 126 ? 22.734 1.26 3.17 1 98.12 126 HIS B O 1
ATOM 2964 N N . PRO B 1 127 ? 22.641 1.275 0.906 1 97.12 127 PRO B N 1
ATOM 2965 C CA . PRO B 1 127 ? 21.438 0.442 0.869 1 97.12 127 PRO B CA 1
ATOM 2966 C C . PRO B 1 127 ? 21.609 -0.872 1.63 1 97.12 127 PRO B C 1
ATOM 2968 O O . PRO B 1 127 ? 20.625 -1.427 2.133 1 97.12 127 PRO B O 1
ATOM 2971 N N . THR B 1 128 ? 22.781 -1.416 1.78 1 97.31 128 THR B N 1
ATOM 2972 C CA . THR B 1 128 ? 23 -2.682 2.471 1 97.31 128 THR B CA 1
ATOM 2973 C C . THR B 1 128 ? 22.938 -2.49 3.984 1 97.31 128 THR B C 1
ATOM 2975 O O . THR B 1 128 ? 23.047 -3.457 4.742 1 97.31 128 THR B O 1
ATOM 2978 N N . GLN B 1 129 ? 22.75 -1.236 4.441 1 97.62 129 GLN B N 1
ATOM 2979 C CA . GLN B 1 129 ? 22.609 -0.956 5.867 1 97.62 129 GLN B CA 1
ATOM 2980 C C . GLN B 1 129 ? 21.172 -0.609 6.23 1 97.62 129 GLN B C 1
ATOM 2982 O O . GLN B 1 129 ? 20.859 -0.388 7.402 1 97.62 129 GLN B O 1
ATOM 2987 N N . TRP B 1 130 ? 20.359 -0.553 5.254 1 97.56 130 TRP B N 1
ATOM 2988 C CA . TRP B 1 130 ? 18.953 -0.214 5.504 1 97.56 130 TRP B CA 1
ATOM 2989 C C . TRP B 1 130 ? 18.25 -1.337 6.254 1 97.56 130 TRP B C 1
ATOM 2991 O O . TRP B 1 130 ? 18.344 -2.506 5.875 1 97.56 130 TRP B O 1
ATOM 3001 N N . GLN B 1 131 ? 17.531 -1.003 7.289 1 97.56 131 GLN B N 1
ATOM 3002 C CA . GLN B 1 131 ? 16.812 -1.979 8.102 1 97.56 131 GLN B CA 1
ATOM 3003 C C . GLN B 1 131 ? 15.344 -2.064 7.684 1 97.56 131 GLN B C 1
ATOM 3005 O O . GLN B 1 131 ? 14.719 -1.046 7.387 1 97.56 131 GLN B O 1
ATOM 3010 N N . ASN B 1 132 ? 14.883 -3.285 7.68 1 97.38 132 ASN B N 1
ATOM 3011 C CA . ASN B 1 132 ? 13.453 -3.402 7.418 1 97.38 132 ASN B CA 1
ATOM 3012 C C . ASN B 1 132 ? 12.633 -2.648 8.461 1 97.38 132 ASN B C 1
ATOM 3014 O O . ASN B 1 132 ? 12.906 -2.732 9.656 1 97.38 132 ASN B O 1
ATOM 3018 N N . PHE B 1 133 ? 11.672 -1.904 8.055 1 97.5 133 PHE B N 1
ATOM 3019 C CA . PHE B 1 133 ? 10.828 -1.044 8.875 1 97.5 133 PHE B CA 1
ATOM 3020 C C . PHE B 1 133 ? 9.461 -1.678 9.094 1 97.5 133 PHE B C 1
ATOM 3022 O O . PHE B 1 133 ? 8.531 -1.438 8.328 1 97.5 133 PHE B O 1
ATOM 3029 N N . ASP B 1 134 ? 9.258 -2.35 10.227 1 97.31 134 ASP B N 1
ATOM 3030 C CA . ASP B 1 134 ? 8.102 -3.217 10.406 1 97.31 134 ASP B CA 1
ATOM 3031 C C . ASP B 1 134 ? 6.863 -2.406 10.789 1 97.31 134 ASP B C 1
ATOM 3033 O O . ASP B 1 134 ? 5.742 -2.914 10.742 1 97.31 134 ASP B O 1
ATOM 3037 N N . MET B 1 135 ? 6.984 -1.098 11.109 1 98 135 MET B N 1
ATOM 3038 C CA . MET B 1 135 ? 5.84 -0.31 11.57 1 98 135 MET B CA 1
ATOM 3039 C C . MET B 1 135 ? 4.785 -0.196 10.469 1 98 135 MET B C 1
ATOM 3041 O O . MET B 1 135 ? 3.604 -0.005 10.758 1 98 135 MET B O 1
ATOM 3045 N N . THR B 1 136 ? 5.23 -0.353 9.227 1 98.62 136 THR B N 1
ATOM 3046 C CA . THR B 1 136 ? 4.289 -0.272 8.117 1 98.62 136 THR B CA 1
ATOM 3047 C C . THR B 1 136 ? 3.443 -1.539 8.031 1 98.62 136 THR B C 1
ATOM 3049 O O . THR B 1 136 ? 2.492 -1.605 7.25 1 98.62 136 THR B O 1
ATOM 3052 N N . MET B 1 137 ? 3.729 -2.553 8.844 1 98.75 137 MET B N 1
ATOM 3053 C CA . MET B 1 137 ? 2.979 -3.807 8.859 1 98.75 137 MET B CA 1
ATOM 3054 C C . MET B 1 137 ? 2.232 -3.977 10.18 1 98.75 137 MET B C 1
ATOM 3056 O O . MET B 1 137 ? 1.648 -5.031 10.438 1 98.75 137 MET B O 1
ATOM 3060 N N . TYR B 1 138 ? 2.289 -2.914 11.047 1 98.75 138 TYR B N 1
ATOM 3061 C CA . TYR B 1 138 ? 1.52 -2.963 12.289 1 98.75 138 TYR B CA 1
ATOM 3062 C C . TYR B 1 138 ? 0.024 -2.887 12.008 1 98.75 138 TYR B C 1
ATOM 3064 O O . TYR B 1 138 ? -0.404 -2.205 11.07 1 98.75 138 TYR B O 1
ATOM 3072 N N . LEU B 1 139 ? -0.701 -3.605 12.812 1 98.69 139 LEU B N 1
ATOM 3073 C CA . LEU B 1 139 ? -2.16 -3.609 12.789 1 98.69 139 LEU B CA 1
ATOM 3074 C C . LEU B 1 139 ? -2.727 -3.348 14.18 1 98.69 139 LEU B C 1
ATOM 3076 O O . LEU B 1 139 ? -1.98 -3.297 15.164 1 98.69 139 LEU B O 1
ATOM 3080 N N . ARG B 1 140 ? -4.023 -3.119 14.188 1 98.12 140 ARG B N 1
ATOM 3081 C CA . ARG B 1 140 ? -4.688 -3.014 15.477 1 98.12 140 ARG B CA 1
ATOM 3082 C C . ARG B 1 140 ? -5.688 -4.152 15.68 1 98.12 140 ARG B C 1
ATOM 3084 O O . ARG B 1 140 ? -6.398 -4.531 14.742 1 98.12 140 ARG B O 1
ATOM 3091 N N . GLU B 1 141 ? -5.664 -4.656 16.859 1 96.31 141 GLU B N 1
ATOM 3092 C CA . GLU B 1 141 ? -6.641 -5.633 17.344 1 96.31 141 GLU B CA 1
ATOM 3093 C C . GLU B 1 141 ? -7.227 -5.211 18.688 1 96.31 141 GLU B C 1
ATOM 3095 O O . GLU B 1 141 ? -6.492 -5.027 19.656 1 96.31 141 GLU B O 1
ATOM 3100 N N . ASN B 1 142 ? -8.555 -4.992 18.703 1 94.19 142 ASN B N 1
ATOM 3101 C CA . ASN B 1 142 ? -9.234 -4.543 19.906 1 94.19 142 ASN B CA 1
ATOM 3102 C C . ASN B 1 142 ? -8.617 -3.258 20.453 1 94.19 142 ASN B C 1
ATOM 3104 O O . ASN B 1 142 ? -8.344 -3.16 21.656 1 94.19 142 ASN B O 1
ATOM 3108 N N . GLY B 1 143 ? -8.258 -2.432 19.547 1 93.19 143 GLY B N 1
ATOM 3109 C CA . GLY B 1 143 ? -7.797 -1.102 19.906 1 93.19 143 GLY B CA 1
ATOM 3110 C C . GLY B 1 143 ? -6.32 -1.056 20.25 1 93.19 143 GLY B C 1
ATOM 3111 O O . GLY B 1 143 ? -5.766 0.019 20.484 1 93.19 143 GLY B O 1
ATOM 3112 N N . GLU B 1 144 ? -5.645 -2.229 20.172 1 97 144 GLU B N 1
ATOM 3113 C CA . GLU B 1 144 ? -4.234 -2.297 20.547 1 97 144 GLU B CA 1
ATOM 3114 C C . GLU B 1 144 ? -3.355 -2.57 19.328 1 97 144 GLU B C 1
ATOM 3116 O O . GLU B 1 144 ? -3.715 -3.373 18.469 1 97 144 GLU B O 1
ATOM 3121 N N . VAL B 1 145 ? -2.254 -1.923 19.344 1 97.94 145 VAL B N 1
ATOM 3122 C CA . VAL B 1 145 ? -1.306 -2.127 18.25 1 97.94 145 VAL B CA 1
ATOM 3123 C C . VAL B 1 145 ? -0.685 -3.518 18.359 1 97.94 145 VAL B C 1
ATOM 3125 O O . VAL B 1 145 ? -0.157 -3.889 19.406 1 97.94 145 VAL B O 1
ATOM 3128 N N . VAL B 1 146 ? -0.771 -4.301 17.344 1 98.38 146 VAL B N 1
ATOM 3129 C CA . VAL B 1 146 ? -0.122 -5.602 17.219 1 98.38 146 VAL B CA 1
ATOM 3130 C C . VAL B 1 146 ? 0.997 -5.516 16.172 1 98.38 146 VAL B C 1
ATOM 3132 O O . VAL B 1 146 ? 0.753 -5.164 15.016 1 98.38 146 VAL B O 1
ATOM 3135 N N . LYS B 1 147 ? 2.158 -5.895 16.609 1 98.31 147 LYS B N 1
ATOM 3136 C CA . LYS B 1 147 ? 3.344 -5.754 15.781 1 98.31 147 LYS B CA 1
ATOM 3137 C C . LYS B 1 147 ? 3.561 -6.996 14.922 1 98.31 147 LYS B C 1
ATOM 3139 O O . LYS B 1 147 ? 3.58 -8.117 15.438 1 98.31 147 LYS B O 1
ATOM 3144 N N . HIS B 1 148 ? 3.604 -6.844 13.633 1 98.31 148 HIS B N 1
ATOM 3145 C CA . HIS B 1 148 ? 3.979 -7.867 12.664 1 98.31 148 HIS B CA 1
ATOM 3146 C C . HIS B 1 148 ? 5.234 -7.469 11.898 1 98.31 148 HIS B C 1
ATOM 3148 O O . HIS B 1 148 ? 5.398 -6.301 11.531 1 98.31 148 HIS B O 1
ATOM 3154 N N . ASN B 1 149 ? 6.102 -8.422 11.688 1 97.81 149 ASN B N 1
ATOM 3155 C CA . ASN B 1 149 ? 7.238 -8.18 10.805 1 97.81 149 ASN B CA 1
ATOM 3156 C C . ASN B 1 149 ? 7.148 -9.016 9.531 1 97.81 149 ASN B C 1
ATOM 3158 O O . ASN B 1 149 ? 7.98 -8.875 8.633 1 97.81 149 ASN B O 1
ATOM 3162 N N . HIS B 1 150 ? 6.223 -9.898 9.5 1 98.44 150 HIS B N 1
ATOM 3163 C CA . HIS B 1 150 ? 5.809 -10.719 8.367 1 98.44 150 HIS B CA 1
ATOM 3164 C C . HIS B 1 150 ? 4.383 -11.234 8.555 1 98.44 150 HIS B C 1
ATOM 3166 O O . HIS B 1 150 ? 3.805 -11.094 9.633 1 98.44 150 HIS B O 1
ATOM 3172 N N . PHE B 1 151 ? 3.834 -11.766 7.496 1 98.88 151 PHE B N 1
ATOM 3173 C CA . PHE B 1 151 ? 2.541 -12.438 7.547 1 98.88 151 PHE B CA 1
ATOM 3174 C C . PHE B 1 151 ? 2.676 -13.898 7.133 1 98.88 151 PHE B C 1
ATOM 3176 O O . PHE B 1 151 ? 3.172 -14.195 6.043 1 98.88 151 PHE B O 1
ATOM 3183 N N . LYS B 1 152 ? 2.195 -14.789 7.957 1 98.75 152 LYS B N 1
ATOM 3184 C CA . LYS B 1 152 ? 2.227 -16.219 7.66 1 98.75 152 LYS B CA 1
ATOM 3185 C C . LYS B 1 152 ? 0.984 -16.641 6.883 1 98.75 152 LYS B C 1
ATOM 3187 O O . LYS B 1 152 ? -0.117 -16.156 7.145 1 98.75 152 LYS B O 1
ATOM 3192 N N . ALA B 1 153 ? 1.189 -17.531 5.969 1 98.88 153 ALA B N 1
ATOM 3193 C CA . ALA B 1 153 ? 0.056 -18.156 5.293 1 98.88 153 ALA B CA 1
ATOM 3194 C C . ALA B 1 153 ? -0.672 -19.125 6.223 1 98.88 153 ALA B C 1
ATOM 3196 O O . ALA B 1 153 ? -0.119 -19.547 7.238 1 98.88 153 ALA B O 1
ATOM 3197 N N . ASP B 1 154 ? -1.916 -19.406 5.859 1 98.88 154 ASP B N 1
ATOM 3198 C CA . ASP B 1 154 ? -2.637 -20.469 6.547 1 98.88 154 ASP B CA 1
ATOM 3199 C C . ASP B 1 154 ? -1.986 -21.828 6.285 1 98.88 154 ASP B C 1
ATOM 3201 O O . ASP B 1 154 ? -1.857 -22.25 5.133 1 98.88 154 ASP B O 1
ATOM 3205 N N . PRO B 1 155 ? -1.599 -22.484 7.344 1 98.56 155 PRO B N 1
ATOM 3206 C CA . PRO B 1 155 ? -0.858 -23.734 7.137 1 98.56 155 PRO B CA 1
ATOM 3207 C C . PRO B 1 155 ? -1.665 -24.781 6.371 1 98.56 155 PRO B C 1
ATOM 3209 O O . PRO B 1 155 ? -1.097 -25.562 5.609 1 98.56 155 PRO B O 1
ATOM 3212 N N . ALA B 1 156 ? -2.951 -24.812 6.555 1 98.44 156 ALA B N 1
ATOM 3213 C CA . ALA B 1 156 ? -3.785 -25.766 5.836 1 98.44 156 ALA B CA 1
ATOM 3214 C C . ALA B 1 156 ? -3.809 -25.453 4.34 1 98.44 156 ALA B C 1
ATOM 3216 O O . ALA B 1 156 ? -3.783 -26.375 3.512 1 98.44 156 ALA B O 1
ATOM 3217 N N . LEU B 1 157 ? -3.846 -24.203 4.023 1 98.81 157 LEU B N 1
ATOM 3218 C CA . LEU B 1 157 ? -3.832 -23.812 2.619 1 98.81 157 LEU B CA 1
ATOM 3219 C C . LEU B 1 157 ? -2.488 -24.141 1.979 1 98.81 157 LEU B C 1
ATOM 3221 O O . LEU B 1 157 ? -2.432 -24.547 0.818 1 98.81 157 LEU B O 1
ATOM 3225 N N . VAL B 1 158 ? -1.431 -23.953 2.717 1 98.88 158 VAL B N 1
ATOM 3226 C CA . VAL B 1 158 ? -0.099 -24.297 2.232 1 98.88 158 VAL B CA 1
ATOM 3227 C C . VAL B 1 158 ? -0.033 -25.797 1.929 1 98.88 158 VAL B C 1
ATOM 3229 O O . VAL B 1 158 ? 0.479 -26.203 0.883 1 98.88 158 VAL B O 1
ATOM 3232 N N . GLU B 1 159 ? -0.562 -26.578 2.773 1 98.31 159 GLU B N 1
ATOM 3233 C CA . GLU B 1 159 ? -0.552 -28.016 2.6 1 98.31 159 GLU B CA 1
ATOM 3234 C C . GLU B 1 159 ? -1.357 -28.438 1.371 1 98.31 159 GLU B C 1
ATOM 3236 O O . GLU B 1 159 ? -0.93 -29.297 0.604 1 98.31 159 GLU B O 1
ATOM 3241 N N . VAL B 1 160 ? -2.502 -27.844 1.232 1 98.44 160 VAL B N 1
ATOM 3242 C CA . VAL B 1 160 ? -3.328 -28.156 0.069 1 98.44 160 VAL B CA 1
ATOM 3243 C C . VAL B 1 160 ? -2.574 -27.781 -1.209 1 98.44 160 VAL B C 1
ATOM 3245 O O . VAL B 1 160 ? -2.57 -28.547 -2.174 1 98.44 160 VAL B O 1
ATOM 3248 N N . ALA B 1 161 ? -1.932 -26.609 -1.238 1 98.75 161 ALA B N 1
ATOM 3249 C CA . ALA B 1 161 ? -1.179 -26.172 -2.412 1 98.75 161 ALA B CA 1
ATOM 3250 C C . ALA B 1 161 ? -0.048 -27.141 -2.729 1 98.75 161 ALA B C 1
ATOM 3252 O O . ALA B 1 161 ? 0.122 -27.562 -3.879 1 98.75 161 ALA B O 1
ATOM 3253 N N . LEU B 1 162 ? 0.612 -27.578 -1.725 1 98.56 162 LEU B N 1
ATOM 3254 C CA . LEU B 1 162 ? 1.733 -28.5 -1.903 1 98.56 162 LEU B CA 1
ATOM 3255 C C . LEU B 1 162 ? 1.251 -29.859 -2.395 1 98.56 162 LEU B C 1
ATOM 3257 O O . LEU B 1 162 ? 1.947 -30.531 -3.16 1 98.56 162 LEU B O 1
ATOM 3261 N N . SER B 1 163 ? 0.107 -30.234 -1.983 1 98 163 SER B N 1
ATOM 3262 C CA . SER B 1 163 ? -0.438 -31.531 -2.375 1 98 163 SER B CA 1
ATOM 3263 C C . SER B 1 163 ? -0.724 -31.594 -3.873 1 98 163 SER B C 1
ATOM 3265 O O . SER B 1 163 ? -0.884 -32.656 -4.445 1 98 163 SER B O 1
ATOM 3267 N N . GLN B 1 164 ? -0.802 -30.406 -4.504 1 98.06 164 GLN B N 1
ATOM 3268 C CA . GLN B 1 164 ? -1.084 -30.359 -5.934 1 98.06 164 GLN B CA 1
ATOM 3269 C C . GLN B 1 164 ? 0.206 -30.344 -6.746 1 98.06 164 GLN B C 1
ATOM 3271 O O . GLN B 1 164 ? 0.168 -30.297 -7.98 1 98.06 164 GLN B O 1
ATOM 3276 N N . ALA B 1 165 ? 1.352 -30.406 -6.109 1 98.44 165 ALA B N 1
ATOM 3277 C CA . ALA B 1 165 ? 2.652 -30.281 -6.762 1 98.44 165 ALA B CA 1
ATOM 3278 C C . ALA B 1 165 ? 2.848 -31.359 -7.816 1 98.44 165 ALA B C 1
ATOM 3280 O O . ALA B 1 165 ? 3.463 -31.125 -8.859 1 98.44 165 ALA B O 1
ATOM 3281 N N . HIS B 1 166 ? 2.344 -32.531 -7.605 1 96.81 166 HIS B N 1
ATOM 3282 C CA . HIS B 1 166 ? 2.568 -33.656 -8.5 1 96.81 166 HIS B CA 1
ATOM 3283 C C . HIS B 1 166 ? 1.867 -33.438 -9.844 1 96.81 166 HIS B C 1
ATOM 3285 O O . HIS B 1 166 ? 2.223 -34.062 -10.836 1 96.81 166 HIS B O 1
ATOM 3291 N N . HIS B 1 167 ? 0.873 -32.531 -9.906 1 96 167 HIS B N 1
ATOM 3292 C CA . HIS B 1 167 ? 0.158 -32.219 -11.141 1 96 167 HIS B CA 1
ATOM 3293 C C . HIS B 1 167 ? 0.913 -31.219 -11.984 1 96 167 HIS B C 1
ATOM 3295 O O . HIS B 1 167 ? 0.6 -31.016 -13.156 1 96 167 HIS B O 1
ATOM 3301 N N . TYR B 1 168 ? 1.836 -30.484 -11.367 1 98.25 168 TYR B N 1
ATOM 3302 C CA . TYR B 1 168 ? 2.568 -29.422 -12.047 1 98.25 168 TYR B CA 1
ATOM 3303 C C . TYR B 1 168 ? 3.859 -29.969 -12.656 1 98.25 168 TYR B C 1
ATOM 3305 O O . TYR B 1 168 ? 4.738 -30.438 -11.938 1 98.25 168 TYR B O 1
ATOM 3313 N N . THR B 1 169 ? 4.047 -29.922 -13.961 1 97.5 169 THR B N 1
ATOM 3314 C CA . THR B 1 169 ? 5.156 -30.594 -14.625 1 97.5 169 THR B CA 1
ATOM 3315 C C . THR B 1 169 ? 6.098 -29.578 -15.273 1 97.5 169 THR B C 1
ATOM 3317 O O . THR B 1 169 ? 7.051 -29.969 -15.953 1 97.5 169 THR B O 1
ATOM 3320 N N . LYS B 1 170 ? 5.926 -28.281 -15.188 1 98.06 170 LYS B N 1
ATOM 3321 C CA . LYS B 1 170 ? 6.676 -27.25 -15.914 1 98.06 170 LYS B CA 1
ATOM 3322 C C . LYS B 1 170 ? 7.773 -26.656 -15.039 1 98.06 170 LYS B C 1
ATOM 3324 O O . LYS B 1 170 ? 8.484 -25.75 -15.469 1 98.06 170 LYS B O 1
ATOM 3329 N N . GLY B 1 171 ? 7.941 -27.109 -13.828 1 98.5 171 GLY B N 1
ATOM 3330 C CA . GLY B 1 171 ? 8.914 -26.656 -12.844 1 98.5 171 GLY B CA 1
ATOM 3331 C C . GLY B 1 171 ? 8.711 -27.281 -11.477 1 98.5 171 GLY B C 1
ATOM 3332 O O . GLY B 1 171 ? 7.875 -28.172 -11.312 1 98.5 171 GLY B O 1
ATOM 3333 N N . ASN B 1 172 ? 9.461 -26.828 -10.531 1 98.56 172 ASN B N 1
ATOM 3334 C CA . ASN B 1 172 ? 9.328 -27.281 -9.148 1 98.56 172 ASN B CA 1
ATOM 3335 C C . ASN B 1 172 ? 8.289 -26.453 -8.391 1 98.56 172 ASN B C 1
ATOM 3337 O O . ASN B 1 172 ? 8.023 -25.312 -8.75 1 98.56 172 ASN B O 1
ATOM 3341 N N . VAL B 1 173 ? 7.672 -27.078 -7.438 1 98.94 173 VAL B N 1
ATOM 3342 C CA . VAL B 1 173 ? 6.82 -26.391 -6.469 1 98.94 173 VAL B CA 1
ATOM 3343 C C . VAL B 1 173 ? 7.469 -26.453 -5.086 1 98.94 173 VAL B C 1
ATOM 3345 O O . VAL B 1 173 ? 7.707 -27.531 -4.543 1 98.94 173 VAL B O 1
ATOM 3348 N N . VAL B 1 174 ? 7.809 -25.266 -4.566 1 98.81 174 VAL B N 1
ATOM 3349 C CA . VAL B 1 174 ? 8.516 -25.234 -3.287 1 98.81 174 VAL B CA 1
ATOM 3350 C C . VAL B 1 174 ? 7.836 -24.234 -2.355 1 98.81 174 VAL B C 1
ATOM 3352 O O . VAL B 1 174 ? 7.055 -23.391 -2.803 1 98.81 174 VAL B O 1
ATOM 3355 N N . LYS B 1 175 ? 8.062 -24.391 -1.033 1 98.69 175 LYS B N 1
ATOM 3356 C CA . LYS B 1 175 ? 7.715 -23.344 -0.077 1 98.69 175 LYS B CA 1
ATOM 3357 C C . LYS B 1 175 ? 8.797 -22.266 -0.018 1 98.69 175 LYS B C 1
ATOM 3359 O O . LYS B 1 175 ? 9.977 -22.562 -0.243 1 98.69 175 LYS B O 1
ATOM 3364 N N . GLY B 1 176 ? 8.43 -21.031 0.27 1 98.88 176 GLY B N 1
ATOM 3365 C CA . GLY B 1 176 ? 9.438 -20 0.408 1 98.88 176 GLY B CA 1
ATOM 3366 C C . GLY B 1 176 ? 8.875 -18.688 0.936 1 98.88 176 GLY B C 1
ATOM 3367 O O . GLY B 1 176 ? 7.684 -18.594 1.226 1 98.88 176 GLY B O 1
ATOM 3368 N N . ILE B 1 177 ? 9.773 -17.734 1.145 1 98.94 177 ILE B N 1
ATOM 3369 C CA . ILE B 1 177 ? 9.43 -16.391 1.619 1 98.94 177 ILE B CA 1
ATOM 3370 C C . ILE B 1 177 ? 9.211 -15.469 0.429 1 98.94 177 ILE B C 1
ATOM 3372 O O . ILE B 1 177 ? 10.039 -15.398 -0.478 1 98.94 177 ILE B O 1
ATOM 3376 N N . ILE B 1 178 ? 8.109 -14.852 0.432 1 98.94 178 ILE B N 1
ATOM 3377 C CA . ILE B 1 178 ? 7.773 -13.883 -0.605 1 98.94 178 ILE B CA 1
ATOM 3378 C C . ILE B 1 178 ? 8.164 -12.484 -0.149 1 98.94 178 ILE B C 1
ATOM 3380 O O . ILE B 1 178 ? 7.648 -11.977 0.851 1 98.94 178 ILE B O 1
ATOM 3384 N N . GLY B 1 179 ? 9.141 -11.844 -0.815 1 98.94 179 GLY B N 1
ATOM 3385 C CA . GLY B 1 179 ? 9.414 -10.43 -0.628 1 98.94 179 GLY B CA 1
ATOM 3386 C C . GLY B 1 179 ? 8.531 -9.531 -1.476 1 98.94 179 GLY B C 1
ATOM 3387 O O . GLY B 1 179 ? 8.578 -9.586 -2.705 1 98.94 179 GLY B O 1
ATOM 3388 N N . THR B 1 180 ? 7.727 -8.766 -0.808 1 98.94 180 THR B N 1
ATOM 3389 C CA . THR B 1 180 ? 6.84 -7.844 -1.503 1 98.94 180 THR B CA 1
ATOM 3390 C C . THR B 1 180 ? 7.391 -6.422 -1.454 1 98.94 180 THR B C 1
ATOM 3392 O O . THR B 1 180 ? 7.895 -5.98 -0.418 1 98.94 180 THR B O 1
ATOM 3395 N N . GLY B 1 181 ? 7.289 -5.707 -2.518 1 98.69 181 GLY B N 1
ATOM 3396 C CA . GLY B 1 181 ? 7.621 -4.293 -2.564 1 98.69 181 GLY B CA 1
ATOM 3397 C C . GLY B 1 181 ? 7.277 -3.643 -3.891 1 98.69 181 GLY B C 1
ATOM 3398 O O . GLY B 1 181 ? 7.191 -4.32 -4.918 1 98.69 181 GLY B O 1
ATOM 3399 N N . ASP B 1 182 ? 7.062 -2.377 -3.854 1 98.81 182 ASP B N 1
ATOM 3400 C CA . ASP B 1 182 ? 6.902 -1.631 -5.098 1 98.81 182 ASP B CA 1
ATOM 3401 C C . ASP B 1 182 ? 8.25 -1.422 -5.789 1 98.81 182 ASP B C 1
ATOM 3403 O O . ASP B 1 182 ? 8.664 -0.284 -6.02 1 98.81 182 ASP B O 1
ATOM 3407 N N . GLU B 1 183 ? 8.805 -2.572 -6.078 1 98.12 183 GLU B N 1
ATOM 3408 C CA . GLU B 1 183 ? 10.156 -2.57 -6.633 1 98.12 183 GLU B CA 1
ATOM 3409 C C . GLU B 1 183 ? 10.305 -3.607 -7.742 1 98.12 183 GLU B C 1
ATOM 3411 O O . GLU B 1 183 ? 9.695 -4.68 -7.68 1 98.12 183 GLU B O 1
ATOM 3416 N N . TRP B 1 184 ? 11.023 -3.264 -8.727 1 98.38 184 TRP B N 1
ATOM 3417 C CA . TRP B 1 184 ? 11.523 -4.172 -9.758 1 98.38 184 TRP B CA 1
ATOM 3418 C C . TRP B 1 184 ? 13.047 -4.176 -9.789 1 98.38 184 TRP B C 1
ATOM 3420 O O . TRP B 1 184 ? 13.664 -3.365 -10.484 1 98.38 184 TRP B O 1
ATOM 3430 N N . ASN B 1 185 ? 13.656 -5.133 -9.109 1 98.5 185 ASN B N 1
ATOM 3431 C CA . ASN B 1 185 ? 15.102 -5.168 -8.922 1 98.5 185 ASN B CA 1
ATOM 3432 C C . ASN B 1 185 ? 15.789 -5.996 -10 1 98.5 185 ASN B C 1
ATOM 3434 O O . ASN B 1 185 ? 15.461 -7.168 -10.195 1 98.5 185 ASN B O 1
ATOM 3438 N N . ARG B 1 186 ? 16.828 -5.418 -10.594 1 98.5 186 ARG B N 1
ATOM 3439 C CA . ARG B 1 186 ? 17.594 -6.137 -11.602 1 98.5 186 ARG B CA 1
ATOM 3440 C C . ARG B 1 186 ? 19.094 -6.008 -11.336 1 98.5 186 ARG B C 1
ATOM 3442 O O . ARG B 1 186 ? 19.906 -6.453 -12.148 1 98.5 186 ARG B O 1
ATOM 3449 N N . GLU B 1 187 ? 19.484 -5.293 -10.258 1 98.69 187 GLU B N 1
ATOM 3450 C CA . GLU B 1 187 ? 20.859 -5.395 -9.773 1 98.69 187 GLU B CA 1
ATOM 3451 C C . GLU B 1 187 ? 21.094 -6.719 -9.047 1 98.69 187 GLU B C 1
ATOM 3453 O O . GLU B 1 187 ? 20.531 -6.953 -7.977 1 98.69 187 GLU B O 1
ATOM 3458 N N . LEU B 1 188 ? 21.938 -7.551 -9.562 1 98.75 188 LEU B N 1
ATOM 3459 C CA . LEU B 1 188 ? 22.109 -8.883 -9.008 1 98.75 188 LEU B CA 1
ATOM 3460 C C . LEU B 1 188 ? 22.656 -8.812 -7.582 1 98.75 188 LEU B C 1
ATOM 3462 O O . LEU B 1 188 ? 22.281 -9.625 -6.73 1 98.75 188 LEU B O 1
ATOM 3466 N N . ASP B 1 189 ? 23.5 -7.836 -7.316 1 98.81 189 ASP B N 1
ATOM 3467 C CA . ASP B 1 189 ? 24.031 -7.695 -5.961 1 98.81 189 ASP B CA 1
ATOM 3468 C C . ASP B 1 189 ? 22.922 -7.328 -4.98 1 98.81 189 ASP B C 1
ATOM 3470 O O . ASP B 1 189 ? 22.906 -7.797 -3.84 1 98.81 189 ASP B O 1
ATOM 3474 N N . ARG B 1 190 ? 21.984 -6.492 -5.402 1 98.56 190 ARG B N 1
ATOM 3475 C CA . ARG B 1 190 ? 20.844 -6.152 -4.562 1 98.56 190 ARG B CA 1
ATOM 3476 C C . ARG B 1 190 ? 19.938 -7.359 -4.344 1 98.56 190 ARG B C 1
ATOM 3478 O O . ARG B 1 190 ? 19.531 -7.641 -3.219 1 98.56 190 ARG B O 1
ATOM 3485 N N . ILE B 1 191 ? 19.656 -8.062 -5.422 1 98.81 191 ILE B N 1
ATOM 3486 C CA . ILE B 1 191 ? 18.828 -9.266 -5.348 1 98.81 191 ILE B CA 1
ATOM 3487 C C . ILE B 1 191 ? 19.469 -10.266 -4.379 1 98.81 191 ILE B C 1
ATOM 3489 O O . ILE B 1 191 ? 18.781 -10.82 -3.516 1 98.81 191 ILE B O 1
ATOM 3493 N N . ASN B 1 192 ? 20.734 -10.438 -4.512 1 98.81 192 ASN B N 1
ATOM 3494 C CA . ASN B 1 192 ? 21.453 -11.375 -3.645 1 98.81 192 ASN B CA 1
ATOM 3495 C C . ASN B 1 192 ? 21.453 -10.906 -2.193 1 98.81 192 ASN B C 1
ATOM 3497 O O . ASN B 1 192 ? 21.281 -11.711 -1.275 1 98.81 192 ASN B O 1
ATOM 3501 N N . TRP B 1 193 ? 21.688 -9.641 -2.014 1 98.62 193 TRP B N 1
ATOM 3502 C CA . TRP B 1 193 ? 21.656 -9.102 -0.658 1 98.62 193 TRP B CA 1
ATOM 3503 C C . TRP B 1 193 ? 20.297 -9.336 -0.01 1 98.62 193 TRP B C 1
ATOM 3505 O O . TRP B 1 193 ? 20.219 -9.773 1.143 1 98.62 193 TRP B O 1
ATOM 3515 N N . LEU B 1 194 ? 19.203 -9.117 -0.721 1 98.44 194 LEU B N 1
ATOM 3516 C CA . LEU B 1 194 ? 17.844 -9.352 -0.224 1 98.44 194 LEU B CA 1
ATOM 3517 C C . LEU B 1 194 ? 17.641 -10.82 0.126 1 98.44 194 LEU B C 1
ATOM 3519 O O . LEU B 1 194 ? 17.109 -11.133 1.196 1 98.44 194 LEU B O 1
ATOM 3523 N N . HIS B 1 195 ? 18.047 -11.664 -0.751 1 98.88 195 HIS B N 1
ATOM 3524 C CA . HIS B 1 195 ? 17.906 -13.094 -0.529 1 98.88 195 HIS B CA 1
ATOM 3525 C C . HIS B 1 195 ? 18.703 -13.547 0.695 1 98.88 195 HIS B C 1
ATOM 3527 O O . HIS B 1 195 ? 18.188 -14.281 1.535 1 98.88 195 HIS B O 1
ATOM 3533 N N . HIS B 1 196 ? 19.922 -13.094 0.797 1 98.62 196 HIS B N 1
ATOM 3534 C CA . HIS B 1 196 ? 20.781 -13.516 1.894 1 98.62 196 HIS B CA 1
ATOM 3535 C C . HIS B 1 196 ? 20.312 -12.938 3.223 1 98.62 196 HIS B C 1
ATOM 3537 O O . HIS B 1 196 ? 20.391 -13.602 4.258 1 98.62 196 HIS B O 1
ATOM 3543 N N . THR B 1 197 ? 19.828 -11.758 3.209 1 98.31 197 THR B N 1
ATOM 3544 C CA . THR B 1 197 ? 19.453 -11.039 4.426 1 98.31 197 THR B CA 1
ATOM 3545 C C . THR B 1 197 ? 18.094 -11.5 4.93 1 98.31 197 THR B C 1
ATOM 3547 O O . THR B 1 197 ? 17.891 -11.68 6.133 1 98.31 197 THR B O 1
ATOM 3550 N N . PHE B 1 198 ? 17.141 -11.727 3.971 1 98 198 PHE B N 1
ATOM 3551 C CA . PHE B 1 198 ? 15.766 -11.922 4.406 1 98 198 PHE B CA 1
ATOM 3552 C C . PHE B 1 198 ? 15.25 -13.297 3.986 1 98 198 PHE B C 1
ATOM 3554 O O . PHE B 1 198 ? 14.125 -13.672 4.32 1 98 198 PHE B O 1
ATOM 3561 N N . GLY B 1 199 ? 15.969 -13.977 3.186 1 98.56 199 GLY B N 1
ATOM 3562 C CA . GLY B 1 199 ? 15.578 -15.312 2.766 1 98.56 199 GLY B CA 1
ATOM 3563 C C . GLY B 1 199 ? 14.562 -15.312 1.636 1 98.56 199 GLY B C 1
ATOM 3564 O O . GLY B 1 199 ? 13.883 -16.312 1.408 1 98.56 199 GLY B O 1
ATOM 3565 N N . THR B 1 200 ? 14.469 -14.234 0.93 1 98.88 200 THR B N 1
ATOM 3566 C CA . THR B 1 200 ? 13.445 -14.141 -0.111 1 98.88 200 THR B CA 1
ATOM 3567 C C . THR B 1 200 ? 13.703 -15.156 -1.215 1 98.88 200 THR B C 1
ATOM 3569 O O . THR B 1 200 ? 14.828 -15.289 -1.703 1 98.88 200 THR B O 1
ATOM 3572 N N . ALA B 1 201 ? 12.648 -15.875 -1.567 1 98.94 201 ALA B N 1
ATOM 3573 C CA . ALA B 1 201 ? 12.695 -16.75 -2.734 1 98.94 201 ALA B CA 1
ATOM 3574 C C . ALA B 1 201 ? 12.383 -15.977 -4.012 1 98.94 201 ALA B C 1
ATOM 3576 O O . ALA B 1 201 ? 13.023 -16.188 -5.043 1 98.94 201 ALA B O 1
ATOM 3577 N N . VAL B 1 202 ? 11.445 -15.125 -3.893 1 98.94 202 VAL B N 1
ATOM 3578 C CA . VAL B 1 202 ? 10.984 -14.32 -5.02 1 98.94 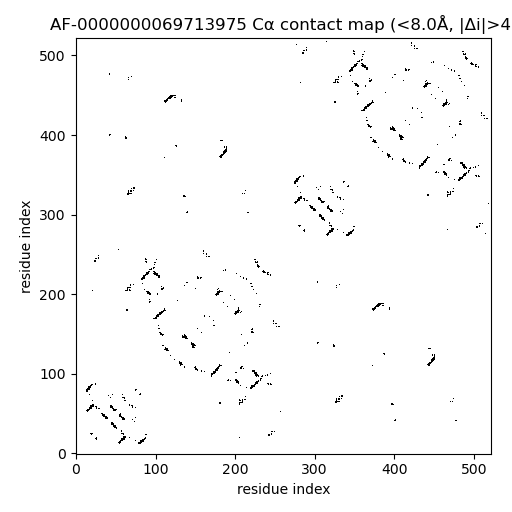202 VAL B CA 1
ATOM 3579 C C . VAL B 1 202 ? 10.625 -12.922 -4.535 1 98.94 202 VAL B C 1
ATOM 3581 O O . VAL B 1 202 ? 10.508 -12.68 -3.332 1 98.94 202 VAL B O 1
ATOM 3584 N N . GLU B 1 203 ? 10.492 -11.977 -5.512 1 98.88 203 GLU B N 1
ATOM 3585 C CA . GLU B 1 203 ? 9.945 -10.648 -5.25 1 98.88 203 GLU B CA 1
ATOM 3586 C C . GLU B 1 203 ? 8.734 -10.367 -6.137 1 98.88 203 GLU B C 1
ATOM 3588 O O . GLU B 1 203 ? 8.688 -10.797 -7.293 1 98.88 203 GLU B O 1
ATOM 3593 N N . GLU B 1 204 ? 7.77 -9.766 -5.609 1 98.88 204 GLU B N 1
ATOM 3594 C CA . GLU B 1 204 ? 6.59 -9.289 -6.32 1 98.88 204 GLU B CA 1
ATOM 3595 C C . GLU B 1 204 ? 5.973 -8.086 -5.609 1 98.88 204 GLU B C 1
ATOM 3597 O O . GLU B 1 204 ? 6.602 -7.477 -4.746 1 98.88 204 GLU B O 1
ATOM 3602 N N . MET B 1 205 ? 4.762 -7.625 -6.023 1 98.94 205 MET B N 1
ATOM 3603 C CA . MET B 1 205 ? 4.406 -6.266 -5.617 1 98.94 205 MET B CA 1
ATOM 3604 C C . MET B 1 205 ? 3.082 -6.25 -4.867 1 98.94 205 MET B C 1
ATOM 3606 O O . MET B 1 205 ? 2.578 -5.184 -4.512 1 98.94 205 MET B O 1
ATOM 3610 N N . GLU B 1 206 ? 2.479 -7.473 -4.57 1 98.94 206 GLU B N 1
ATOM 3611 C CA . GLU B 1 206 ? 1.109 -7.371 -4.074 1 98.94 206 GLU B CA 1
ATOM 3612 C C . GLU B 1 206 ? 0.937 -8.148 -2.771 1 98.94 206 GLU B C 1
ATOM 3614 O O . GLU B 1 206 ? 0.096 -7.793 -1.941 1 98.94 206 GLU B O 1
ATOM 3619 N N . THR B 1 207 ? 1.601 -9.195 -2.508 1 98.94 207 THR B N 1
ATOM 3620 C CA . THR B 1 207 ? 1.258 -10.242 -1.552 1 98.94 207 THR B CA 1
ATOM 3621 C C . THR B 1 207 ? 1.169 -9.68 -0.137 1 98.94 207 THR B C 1
ATOM 3623 O O . THR B 1 207 ? 0.168 -9.875 0.555 1 98.94 207 THR B O 1
ATOM 3626 N N . SER B 1 208 ? 2.197 -8.961 0.279 1 98.94 208 SER B N 1
ATOM 3627 C CA . SER B 1 208 ? 2.229 -8.562 1.682 1 98.94 208 SER B CA 1
ATOM 3628 C C . SER B 1 208 ? 1.084 -7.609 2.01 1 98.94 208 SER B C 1
ATOM 3630 O O . SER B 1 208 ? 0.559 -7.621 3.125 1 98.94 208 SER B O 1
ATOM 3632 N N . ALA B 1 209 ? 0.714 -6.75 1.05 1 98.94 209 ALA B N 1
ATOM 3633 C CA . ALA B 1 209 ? -0.408 -5.84 1.268 1 98.94 209 ALA B CA 1
ATOM 3634 C C . ALA B 1 209 ? -1.721 -6.609 1.391 1 98.94 209 ALA B C 1
ATOM 3636 O O . ALA B 1 209 ? -2.535 -6.32 2.27 1 98.94 209 ALA B O 1
ATOM 3637 N N . ALA B 1 210 ? -1.946 -7.594 0.484 1 99 210 ALA B N 1
ATOM 3638 C CA . ALA B 1 210 ? -3.135 -8.438 0.567 1 99 210 ALA B CA 1
ATOM 3639 C C . ALA B 1 210 ? -3.154 -9.227 1.87 1 99 210 ALA B C 1
ATOM 3641 O O . ALA B 1 210 ? -4.199 -9.359 2.51 1 99 210 ALA B O 1
ATOM 3642 N N . ALA B 1 211 ? -2.012 -9.75 2.256 1 99 211 ALA B N 1
ATOM 3643 C CA . ALA B 1 211 ? -1.888 -10.523 3.486 1 99 211 ALA B CA 1
ATOM 3644 C C . ALA B 1 211 ? -2.178 -9.664 4.711 1 99 211 ALA B C 1
ATOM 3646 O O . ALA B 1 211 ? -2.779 -10.133 5.68 1 99 211 ALA B O 1
ATOM 3647 N N . LEU B 1 212 ? -1.692 -8.422 4.676 1 98.94 212 LEU B N 1
ATOM 3648 C CA . LEU B 1 212 ? -1.969 -7.473 5.75 1 98.94 212 LEU B CA 1
ATOM 3649 C C . LEU B 1 212 ? -3.471 -7.309 5.957 1 98.94 212 LEU B C 1
ATOM 3651 O O . LEU B 1 212 ? -3.959 -7.398 7.086 1 98.94 212 LEU B O 1
ATOM 3655 N N . VAL B 1 213 ? -4.188 -7.121 4.891 1 98.94 213 VAL B N 1
ATOM 3656 C CA . VAL B 1 213 ? -5.629 -6.93 4.973 1 98.94 213 VAL B CA 1
ATOM 3657 C C . VAL B 1 213 ? -6.297 -8.219 5.441 1 98.94 213 VAL B C 1
ATOM 3659 O O . VAL B 1 213 ? -7.195 -8.188 6.285 1 98.94 213 VAL B O 1
ATOM 3662 N N . ALA B 1 214 ? -5.871 -9.336 4.891 1 98.94 214 ALA B N 1
ATOM 3663 C CA . ALA B 1 214 ? -6.414 -10.625 5.32 1 98.94 214 ALA B CA 1
ATOM 3664 C C . ALA B 1 214 ? -6.219 -10.828 6.82 1 98.94 214 ALA B C 1
ATOM 3666 O O . ALA B 1 214 ? -7.133 -11.281 7.516 1 98.94 214 ALA B O 1
ATOM 3667 N N . GLU B 1 215 ? -5.008 -10.516 7.297 1 98.88 215 GLU B N 1
ATOM 3668 C CA . GLU B 1 215 ? -4.695 -10.648 8.719 1 98.88 215 GLU B CA 1
ATOM 3669 C C . GLU B 1 215 ? -5.605 -9.773 9.57 1 98.88 215 GLU B C 1
ATOM 3671 O O . GLU B 1 215 ? -6.078 -10.203 10.625 1 98.88 215 GLU B O 1
ATOM 3676 N N . ALA B 1 216 ? -5.844 -8.594 9.109 1 98.88 216 ALA B N 1
ATOM 3677 C CA . ALA B 1 216 ? -6.703 -7.664 9.844 1 98.88 216 ALA B CA 1
ATOM 3678 C C . ALA B 1 216 ? -8.102 -8.25 10.039 1 98.88 216 ALA B C 1
ATOM 3680 O O . ALA B 1 216 ? -8.773 -7.941 11.031 1 98.88 216 ALA B O 1
ATOM 3681 N N . TYR B 1 217 ? -8.555 -9.07 9.109 1 98.69 217 TYR B N 1
ATOM 3682 C CA . TYR B 1 217 ? -9.891 -9.664 9.172 1 98.69 217 TYR B CA 1
ATOM 3683 C C . TYR B 1 217 ? -9.812 -11.125 9.594 1 98.69 217 TYR B C 1
ATOM 3685 O O . TYR B 1 217 ? -10.828 -11.828 9.609 1 98.69 217 TYR B O 1
ATOM 3693 N N . LYS B 1 218 ? -8.641 -11.617 9.867 1 98.31 218 LYS B N 1
ATOM 3694 C CA . LYS B 1 218 ? -8.383 -12.984 10.32 1 98.31 218 LYS B CA 1
ATOM 3695 C C . LYS B 1 218 ? -8.883 -14.008 9.305 1 98.31 218 LYS B C 1
ATOM 3697 O O . LYS B 1 218 ? -9.492 -15.008 9.68 1 98.31 218 LYS B O 1
ATOM 3702 N N . LEU B 1 219 ? -8.648 -13.727 8.047 1 98.81 219 LEU B N 1
ATOM 3703 C CA . LEU B 1 219 ? -9.031 -14.633 6.973 1 98.81 219 LEU B CA 1
ATOM 3704 C C . LEU B 1 219 ? -7.859 -15.531 6.586 1 98.81 219 LEU B C 1
ATOM 3706 O O . LEU B 1 219 ? -6.719 -15.078 6.5 1 98.81 219 LEU B O 1
ATOM 3710 N N . PRO B 1 220 ? -8.094 -16.859 6.379 1 98.94 220 PRO B N 1
ATOM 3711 C CA . PRO B 1 220 ? -7.047 -17.703 5.812 1 98.94 220 PRO B CA 1
ATOM 3712 C C . PRO B 1 220 ? -6.496 -17.172 4.492 1 98.94 220 PRO B C 1
ATOM 3714 O O . PRO B 1 220 ? -7.262 -16.734 3.635 1 98.94 220 PRO B O 1
ATOM 3717 N N . PHE B 1 221 ? -5.223 -17.219 4.391 1 98.94 221 PHE B N 1
ATOM 3718 C CA . PHE B 1 221 ? -4.547 -16.594 3.26 1 98.94 221 PHE B CA 1
ATOM 3719 C C . PHE B 1 221 ? -3.369 -17.438 2.791 1 98.94 221 PHE B C 1
ATOM 3721 O O . PHE B 1 221 ? -2.652 -18.016 3.609 1 98.94 221 PHE B O 1
ATOM 3728 N N . VAL B 1 222 ? -3.17 -17.5 1.487 1 98.94 222 VAL B N 1
ATOM 3729 C CA . VAL B 1 222 ? -1.956 -18.078 0.921 1 98.94 222 VAL B CA 1
ATOM 3730 C C . VAL B 1 222 ? -1.597 -17.359 -0.377 1 98.94 222 VAL B C 1
ATOM 3732 O O . VAL B 1 222 ? -2.479 -16.891 -1.102 1 98.94 222 VAL B O 1
ATOM 3735 N N . SER B 1 223 ? -0.348 -17.188 -0.584 1 98.94 223 SER B N 1
ATOM 3736 C CA . SER B 1 223 ? 0.148 -16.641 -1.847 1 98.94 223 SER B CA 1
ATOM 3737 C C . SER B 1 223 ? 0.858 -17.719 -2.664 1 98.94 223 SER B C 1
ATOM 3739 O O . SER B 1 223 ? 1.589 -18.547 -2.111 1 98.94 223 SER B O 1
ATOM 3741 N N . ILE B 1 224 ? 0.584 -17.734 -3.938 1 98.94 224 ILE B N 1
ATOM 3742 C CA . ILE B 1 224 ? 1.211 -18.625 -4.898 1 98.94 224 ILE B CA 1
ATOM 3743 C C . ILE B 1 224 ? 1.854 -17.812 -6.023 1 98.94 224 ILE B C 1
ATOM 3745 O O . ILE B 1 224 ? 1.165 -17.109 -6.754 1 98.94 224 ILE B O 1
ATOM 3749 N N . ARG B 1 225 ? 3.135 -17.922 -6.164 1 98.94 225 ARG B N 1
ATOM 3750 C CA . ARG B 1 225 ? 3.861 -17.141 -7.156 1 98.94 225 ARG B CA 1
ATOM 3751 C C . ARG B 1 225 ? 4.672 -18.031 -8.078 1 98.94 225 ARG B C 1
ATOM 3753 O O . ARG B 1 225 ? 5.387 -18.922 -7.617 1 98.94 225 ARG B O 1
ATOM 3760 N N . ILE B 1 226 ? 4.539 -17.844 -9.336 1 99 226 ILE B N 1
ATOM 3761 C CA . ILE B 1 226 ? 5.395 -18.516 -10.297 1 99 226 ILE B CA 1
ATOM 3762 C C . ILE B 1 226 ? 6.52 -17.594 -10.742 1 99 226 ILE B C 1
ATOM 3764 O O . ILE B 1 226 ? 6.301 -16.391 -10.938 1 99 226 ILE B O 1
ATOM 3768 N N . LEU B 1 227 ? 7.742 -18.125 -10.844 1 98.94 227 LEU B N 1
ATOM 3769 C CA . LEU B 1 227 ? 8.836 -17.328 -11.406 1 98.94 227 LEU B CA 1
ATOM 3770 C C . LEU B 1 227 ? 8.625 -17.094 -12.898 1 98.94 227 LEU B C 1
ATOM 3772 O O . LEU B 1 227 ? 8.695 -18.031 -13.703 1 98.94 227 LEU B O 1
ATOM 3776 N N . SER B 1 228 ? 8.336 -15.867 -13.18 1 98.88 228 SER B N 1
ATOM 3777 C CA . SER B 1 228 ? 8.227 -15.508 -14.594 1 98.88 228 SER B CA 1
ATOM 3778 C C . SER B 1 228 ? 9.602 -15.211 -15.195 1 98.88 228 SER B C 1
ATOM 3780 O O . SER B 1 228 ? 9.797 -15.344 -16.406 1 98.88 228 SER B O 1
ATOM 3782 N N . ASN B 1 229 ? 10.523 -14.766 -14.391 1 98.81 229 ASN B N 1
ATOM 3783 C CA . ASN B 1 229 ? 11.883 -14.398 -14.766 1 98.81 229 ASN B CA 1
ATOM 3784 C C . ASN B 1 229 ? 12.836 -14.531 -13.578 1 98.81 229 ASN B C 1
ATOM 3786 O O . ASN B 1 229 ? 12.406 -14.5 -12.422 1 98.81 229 ASN B O 1
ATOM 3790 N N . THR B 1 230 ? 14.102 -14.688 -13.906 1 98.75 230 THR B N 1
ATOM 3791 C CA . THR B 1 230 ? 15.141 -14.578 -12.891 1 98.75 230 THR B CA 1
ATOM 3792 C C . THR B 1 230 ? 16.469 -14.133 -13.516 1 98.75 230 THR B C 1
ATOM 3794 O O . THR B 1 230 ? 16.953 -14.773 -14.445 1 98.75 230 THR B O 1
ATOM 3797 N N . ASP B 1 231 ? 16.969 -13.086 -13.023 1 98.44 231 ASP B N 1
ATOM 3798 C CA . ASP B 1 231 ? 18.266 -12.578 -13.492 1 98.44 231 ASP B CA 1
ATOM 3799 C C . ASP B 1 231 ? 19.406 -13.438 -12.969 1 98.44 231 ASP B C 1
ATOM 3801 O O . ASP B 1 231 ? 20.531 -13.344 -13.477 1 98.44 231 ASP B O 1
ATOM 3805 N N . GLN B 1 232 ? 19.141 -14.312 -11.953 1 98.19 232 GLN B N 1
ATOM 3806 C CA . GLN B 1 232 ? 20.141 -15.273 -11.492 1 98.19 232 GLN B CA 1
ATOM 3807 C C . GLN B 1 232 ? 20.609 -16.172 -12.641 1 98.19 232 GLN B C 1
ATOM 3809 O O . GLN B 1 232 ? 21.766 -16.625 -12.648 1 98.19 232 GLN B O 1
ATOM 3814 N N . HIS B 1 233 ? 19.75 -16.438 -13.586 1 98.25 233 HIS B N 1
ATOM 3815 C CA . HIS B 1 233 ? 20.016 -17.391 -14.656 1 98.25 233 HIS B CA 1
ATOM 3816 C C . HIS B 1 233 ? 19.797 -16.766 -16.031 1 98.25 233 HIS B C 1
ATOM 3818 O O . HIS B 1 233 ? 19.594 -17.484 -17.016 1 98.25 233 HIS B O 1
ATOM 3824 N N . ASP B 1 234 ? 19.719 -15.5 -16.141 1 97.75 234 ASP B N 1
ATOM 3825 C CA . ASP B 1 234 ? 19.516 -14.789 -17.391 1 97.75 234 ASP B CA 1
ATOM 3826 C C . ASP B 1 234 ? 18.25 -15.273 -18.094 1 97.75 234 ASP B C 1
ATOM 3828 O O . ASP B 1 234 ? 18.281 -15.609 -19.281 1 97.75 234 ASP B O 1
ATOM 3832 N N . GLN B 1 235 ? 17.203 -15.43 -17.359 1 98.31 235 GLN B N 1
ATOM 3833 C CA . GLN B 1 235 ? 15.906 -15.844 -17.891 1 98.31 235 GLN B CA 1
ATOM 3834 C C . GLN B 1 235 ? 14.914 -14.68 -17.891 1 98.31 235 GLN B C 1
ATOM 3836 O O . GLN B 1 235 ? 14.445 -14.258 -16.828 1 98.31 235 GLN B O 1
ATOM 3841 N N . ASP B 1 236 ? 14.531 -14.242 -19.031 1 97.38 236 ASP B N 1
ATOM 3842 C CA . ASP B 1 236 ? 13.617 -13.117 -19.203 1 97.38 236 ASP B CA 1
ATOM 3843 C C . ASP B 1 236 ? 12.18 -13.531 -18.906 1 97.38 236 ASP B C 1
ATOM 3845 O O . ASP B 1 236 ? 11.891 -14.727 -18.75 1 97.38 236 ASP B O 1
ATOM 3849 N N . CYS B 1 237 ? 11.383 -12.555 -18.906 1 97.75 237 CYS B N 1
ATOM 3850 C CA . CYS B 1 237 ? 9.984 -12.789 -18.562 1 97.75 237 CYS B CA 1
ATOM 3851 C C . CYS B 1 237 ? 9.305 -13.656 -19.625 1 97.75 237 CYS B C 1
ATOM 3853 O O . CYS B 1 237 ? 9.422 -13.391 -20.812 1 97.75 237 CYS B O 1
ATOM 3855 N N . ASP B 1 238 ? 8.625 -14.664 -19.172 1 98.44 238 ASP B N 1
ATOM 3856 C CA . ASP B 1 238 ? 7.785 -15.523 -20 1 98.44 238 ASP B CA 1
ATOM 3857 C C . ASP B 1 238 ? 6.312 -15.391 -19.609 1 98.44 238 ASP B C 1
ATOM 3859 O O . ASP B 1 238 ? 5.895 -15.914 -18.578 1 98.44 238 ASP B O 1
ATOM 3863 N N . PRO B 1 239 ? 5.477 -14.75 -20.422 1 98.12 239 PRO B N 1
ATOM 3864 C CA . PRO B 1 239 ? 4.07 -14.523 -20.094 1 98.12 239 PRO B CA 1
ATOM 3865 C C . PRO B 1 239 ? 3.299 -15.828 -19.875 1 98.12 239 PRO B C 1
ATOM 3867 O O . PRO B 1 239 ? 2.299 -15.844 -19.156 1 98.12 239 PRO B O 1
ATOM 3870 N N . GLN B 1 240 ? 3.748 -16.906 -20.469 1 98.56 240 GLN B N 1
ATOM 3871 C CA . GLN B 1 240 ? 3.07 -18.188 -20.344 1 98.56 240 GLN B CA 1
ATOM 3872 C C . GLN B 1 240 ? 3.035 -18.641 -18.875 1 98.56 240 GLN B C 1
ATOM 3874 O O . GLN B 1 240 ? 2.117 -19.359 -18.469 1 98.56 240 GLN B O 1
ATOM 3879 N N . THR B 1 241 ? 3.998 -18.219 -18.109 1 98.88 241 THR B N 1
ATOM 3880 C CA . THR B 1 241 ? 4.055 -18.594 -16.703 1 98.88 241 THR B CA 1
ATOM 3881 C C . THR B 1 241 ? 2.809 -18.125 -15.953 1 98.88 241 THR B C 1
ATOM 3883 O O . THR B 1 241 ? 2.324 -18.812 -15.047 1 98.88 241 THR B O 1
ATOM 3886 N N . ALA B 1 242 ? 2.311 -17 -16.344 1 98.88 242 ALA B N 1
ATOM 3887 C CA . ALA B 1 242 ? 1.094 -16.5 -15.719 1 98.88 242 ALA B CA 1
ATOM 3888 C C . ALA B 1 242 ? -0.073 -17.453 -15.93 1 98.88 242 ALA B C 1
ATOM 3890 O O . ALA B 1 242 ? -0.856 -17.703 -15.008 1 98.88 242 ALA B O 1
ATOM 3891 N N . VAL B 1 243 ? -0.218 -17.969 -17.094 1 98.81 243 VAL B N 1
ATOM 3892 C CA . VAL B 1 243 ? -1.258 -18.938 -17.422 1 98.81 243 VAL B CA 1
ATOM 3893 C C . VAL B 1 243 ? -1.044 -20.219 -16.609 1 98.81 243 VAL B C 1
ATOM 3895 O O . VAL B 1 243 ? -1.983 -20.75 -16.016 1 98.81 243 VAL B O 1
ATOM 3898 N N . ASP B 1 244 ? 0.199 -20.688 -16.594 1 98.88 244 ASP B N 1
ATOM 3899 C CA . ASP B 1 244 ? 0.545 -21.906 -15.875 1 98.88 244 ASP B CA 1
ATOM 3900 C C . ASP B 1 244 ? 0.231 -21.781 -14.383 1 98.88 244 ASP B C 1
ATOM 3902 O O . ASP B 1 244 ? -0.26 -22.719 -13.766 1 98.88 244 ASP B O 1
ATOM 3906 N N . CYS B 1 245 ? 0.539 -20.641 -13.82 1 98.94 245 CYS B N 1
ATOM 3907 C CA . CYS B 1 245 ? 0.244 -20.391 -12.414 1 98.94 245 CYS B CA 1
ATOM 3908 C C . CYS B 1 245 ? -1.252 -20.5 -12.141 1 98.94 245 CYS B C 1
ATOM 3910 O O . CYS B 1 245 ? -1.667 -21.156 -11.18 1 98.94 245 CYS B O 1
ATOM 3912 N N . GLN B 1 246 ? -2.049 -19.859 -13.016 1 98.94 246 GLN B N 1
ATOM 3913 C CA . GLN B 1 246 ? -3.5 -19.891 -12.859 1 98.94 246 GLN B CA 1
ATOM 3914 C C . GLN B 1 246 ? -4.039 -21.312 -12.953 1 98.94 246 GLN B C 1
ATOM 3916 O O . GLN B 1 246 ? -4.938 -21.688 -12.203 1 98.94 246 GLN B O 1
ATOM 3921 N N . GLN B 1 247 ? -3.506 -22.125 -13.805 1 98.81 247 GLN B N 1
ATOM 3922 C CA . GLN B 1 247 ? -3.926 -23.516 -13.922 1 98.81 247 GLN B CA 1
ATOM 3923 C C . GLN B 1 247 ? -3.604 -24.297 -12.656 1 98.81 247 GLN B C 1
ATOM 3925 O O . GLN B 1 247 ? -4.414 -25.109 -12.195 1 98.81 247 GLN B O 1
ATOM 3930 N N . PHE B 1 248 ? -2.406 -24.078 -12.141 1 98.94 248 PHE B N 1
ATOM 3931 C CA . PHE B 1 248 ? -2.025 -24.703 -10.875 1 98.94 248 PHE B CA 1
ATOM 3932 C C . PHE B 1 248 ? -2.984 -24.297 -9.766 1 98.94 248 PHE B C 1
ATOM 3934 O O . PHE B 1 248 ? -3.414 -25.141 -8.977 1 98.94 248 PHE B O 1
ATOM 3941 N N . VAL B 1 249 ? -3.373 -23.016 -9.703 1 98.94 249 VAL B N 1
ATOM 3942 C CA . VAL B 1 249 ? -4.27 -22.484 -8.688 1 98.94 249 VAL B CA 1
ATOM 3943 C C . VAL B 1 249 ? -5.664 -23.078 -8.859 1 98.94 249 VAL B C 1
ATOM 3945 O O . VAL B 1 249 ? -6.344 -23.375 -7.875 1 98.94 249 VAL B O 1
ATOM 3948 N N . LEU B 1 250 ? -6.109 -23.297 -10.094 1 98.81 250 LEU B N 1
ATOM 3949 C CA . LEU B 1 250 ? -7.398 -23.938 -10.336 1 98.81 250 LEU B CA 1
ATOM 3950 C C . LEU B 1 250 ? -7.43 -25.328 -9.734 1 98.81 250 LEU B C 1
ATOM 3952 O O . LEU B 1 250 ? -8.453 -25.75 -9.18 1 98.81 250 LEU B O 1
ATOM 3956 N N . ASN B 1 251 ? -6.305 -26.062 -9.828 1 98.44 251 ASN B N 1
ATOM 3957 C CA . ASN B 1 251 ? -6.215 -27.375 -9.195 1 98.44 251 ASN B CA 1
ATOM 3958 C C . ASN B 1 251 ? -6.375 -27.266 -7.68 1 98.44 251 ASN B C 1
ATOM 3960 O O . ASN B 1 251 ? -7.035 -28.109 -7.062 1 98.44 251 ASN B O 1
ATOM 3964 N N . ILE B 1 252 ? -5.754 -26.266 -7.105 1 98.75 252 ILE B N 1
ATOM 3965 C CA . ILE B 1 252 ? -5.84 -26.047 -5.664 1 98.75 252 ILE B CA 1
ATOM 3966 C C . ILE B 1 252 ? -7.285 -25.766 -5.27 1 98.75 252 ILE B C 1
ATOM 3968 O O . ILE B 1 252 ? -7.797 -26.344 -4.305 1 98.75 252 ILE B O 1
ATOM 3972 N N . ILE B 1 253 ? -7.934 -24.875 -6.027 1 98.62 253 ILE B N 1
ATOM 3973 C CA . ILE B 1 253 ? -9.312 -24.5 -5.738 1 98.62 253 ILE B CA 1
ATOM 3974 C C . ILE B 1 253 ? -10.219 -25.719 -5.832 1 98.62 253 ILE B C 1
ATOM 3976 O O . ILE B 1 253 ? -11.062 -25.938 -4.969 1 98.62 253 ILE B O 1
ATOM 3980 N N . GLN B 1 254 ? -10.023 -26.562 -6.852 1 97.88 254 GLN B N 1
ATOM 3981 C CA . GLN B 1 254 ? -10.812 -27.766 -7.012 1 97.88 254 GLN B CA 1
ATOM 3982 C C . GLN B 1 254 ? -10.625 -28.703 -5.82 1 97.88 254 GLN B C 1
ATOM 3984 O O . GLN B 1 254 ? -11.586 -29.312 -5.34 1 97.88 254 GLN B O 1
ATOM 3989 N N . GLN B 1 255 ? -9.398 -28.812 -5.414 1 97.75 255 GLN B N 1
ATOM 3990 C CA . GLN B 1 255 ? -9.117 -29.641 -4.254 1 97.75 255 GLN B CA 1
ATOM 3991 C C . GLN B 1 255 ? -9.812 -29.109 -3.006 1 97.75 255 GLN B C 1
ATOM 3993 O O . GLN B 1 255 ? -10.344 -29.875 -2.205 1 97.75 255 GLN B O 1
ATOM 3998 N N . LEU B 1 256 ? -9.797 -27.766 -2.797 1 97.94 256 LEU B N 1
ATOM 3999 C CA . LEU B 1 256 ? -10.461 -27.141 -1.661 1 97.94 256 LEU B CA 1
ATOM 4000 C C . LEU B 1 256 ? -11.969 -27.391 -1.699 1 97.94 256 LEU B C 1
ATOM 4002 O O . LEU B 1 25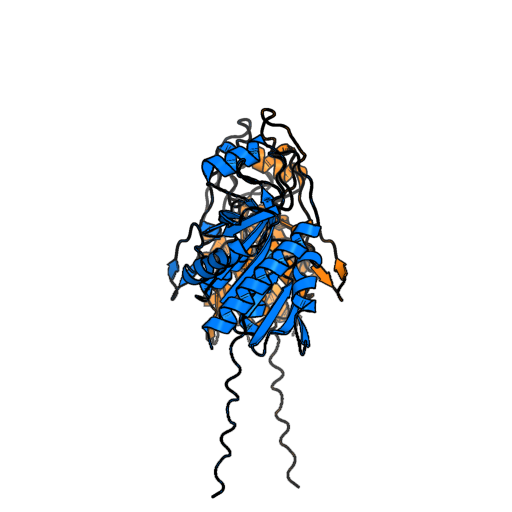6 ? -12.586 -27.641 -0.663 1 97.94 256 LEU B O 1
ATOM 4006 N N . ILE B 1 257 ? -12.508 -27.328 -2.877 1 96.12 257 ILE B N 1
ATOM 4007 C CA . ILE B 1 257 ? -13.945 -27.516 -3.061 1 96.12 257 ILE B CA 1
ATOM 4008 C C . ILE B 1 257 ? -14.312 -28.969 -2.734 1 96.12 257 ILE B C 1
ATOM 4010 O O . ILE B 1 257 ? -15.32 -29.219 -2.076 1 96.12 257 ILE B O 1
ATOM 4014 N N . ASN B 1 258 ? -13.516 -29.859 -3.104 1 93.62 258 ASN B N 1
ATOM 4015 C CA . ASN B 1 258 ? -13.781 -31.281 -2.908 1 93.62 258 ASN B CA 1
ATOM 4016 C C . ASN B 1 258 ? -13.648 -31.672 -1.439 1 93.62 258 ASN B C 1
ATOM 4018 O O . ASN B 1 258 ? -14.289 -32.625 -0.991 1 93.62 258 ASN B O 1
ATOM 4022 N N . THR B 1 259 ? -12.789 -30.953 -0.702 1 86.94 259 THR B N 1
ATOM 4023 C CA . THR B 1 259 ? -12.578 -31.297 0.702 1 86.94 259 THR B CA 1
ATOM 4024 C C . THR B 1 259 ? -13.641 -30.641 1.581 1 86.94 259 THR B C 1
ATOM 4026 O O . THR B 1 259 ? -13.852 -31.047 2.721 1 86.94 259 THR B O 1
ATOM 4029 N N . THR B 1 260 ? -14.312 -29.562 1.177 1 71.06 260 THR B N 1
ATOM 4030 C CA . THR B 1 260 ? -15.367 -28.906 1.94 1 71.06 260 THR B CA 1
ATOM 4031 C C . THR B 1 260 ? -16.719 -29.562 1.682 1 71.06 260 THR B C 1
ATOM 4033 O O . THR B 1 260 ? -17.688 -29.328 2.408 1 71.06 260 THR B O 1
ATOM 4036 N N . LYS B 1 261 ? -16.797 -30.516 0.717 1 55.09 261 LYS B N 1
ATOM 4037 C CA . LYS B 1 261 ? -18.016 -31.297 0.528 1 55.09 261 LYS B CA 1
ATOM 4038 C C . LYS B 1 261 ? -18.125 -32.438 1.554 1 55.09 261 LYS B C 1
ATOM 4040 O O . LYS B 1 261 ? -17.094 -33 1.956 1 55.09 261 LYS B O 1
#

Secondary structure (DSSP, 8-state):
------------PPPEEEEESSGGGTHHHHHH-EEEEEEEETTEEEEEEEETTEEEEEEE--SSHHHHHHHHHHHHHHH--SEEEEEEEEEE--TT--TT-EEEEEEEEETT-EE---B-TTS---GGGPEE-GGGG-EEETTEEE--SSEEPPHHHHHHHHHTGGG--SS-EEEEEEEE-SEE--BHHHHHHHHHHH-EEEEESSHHHHHHHHHHTT--EEEEEEEEEBGGGTB---THHHHHHHHHHHHHHHHHHHHH-/------------PPPEEEEESSGGGTHHHHHH-EEEEEEEETTEEEEEEEETTEEEEEEE--SSHHHHHHHHHHHHHHH--SEEEEEEEEEE--TT--TT-EEEEEEEEETT-EE---B-TTS---GGGPEE-GGGG-EEETTEEE--SSEEPPHHHHHHHHHTGGG--SS-EEEEEEEE-SEE--BHHHHHHHHHHH-EEEEESSHHHHHHHHHHTT--EEEEEEEEEBGGGTB---THHHHHHHHHHHHHHHHHHHHH-

Organism: Shewanella oneidensis (strain ATCC 700550 / JCM 31522 / CIP 106686 / LMG 19005 / NCIMB 14063 / MR-1) (NCBI:txid211586)